Protein AF-0000000075309302 (afdb_homodimer)

Foldseek 3Di:
DPPPPPPPPPPPPPPPPPPPVPPPLQAPAFQLWWQALSNDTHQACNRQNPNTDDHCHQVNADFPCVLCDQVNLCVLQVPDDPPQPQNVAADPVLLVVLQVLDPPRRSGDHNLNVLLLVLQLCLQCVSRRHQFDPCFVVDQLEDCPDPVQHADPPHRFFFGASLGGGYRVLQPVLCVNSVHNCRHVVCCLSPHNSNRSNSSVSLCVVFQVVCVSVASQSNCCSSPVVCQPPDPVVSLVSSLVSSVVSCVVSVHDRDDDSHD/DDPPDPPPPPPPPPPPPPPPVPPPLADPAFQLWWQALSNHTHQACNRQNPNTDDHCHQVNADFPCVLCDQVNLCVLQVPDDPPQPQNVAADPVLLVLLQVLDPPRRSGDHNLNVLLLVLQLCLQCVSRRHQFDPCFVVAQLEDCPPPVQHADPPHRFFFGASLGGGYRVLQPVLCVVSVHNCRHPVCCLSPHNSNRSNSSVSLCVVFQVVCVRVASQSNCCSSPVVCQPPPPVVSLVSSLVSSVVSCVVSVHDRDDDSHD

InterPro domains:
  IPR000726 Glycoside hydrolase, family 19, catalytic [PF00182] (67-208)
  IPR000726 Glycoside hydrolase, family 19, catalytic [PS00774] (195-205)
  IPR001002 Chitin-binding, type 1 [PS50941] (24-59)
  IPR001002 Chitin-binding, type 1 [SM00270] (26-57)
  IPR016283 Glycoside hydrolase, family 19 [PIRSF001060] (6-260)
  IPR018371 Chitin-binding, type 1, conserved site [PS00026] (29-48)
  IPR023346 Lysozyme-like domain superfamily [SSF53955] (64-260)
  IPR036861 Endochitinase-like superfamily [G3DSA:3.30.60.10] (20-65)
  IPR036861 Endochitinase-like superfamily [SSF57016] (26-61)

Solvent-accessible surface area (backbone atoms only — not comparable to full-atom values): 27507 Å² total; per-residue (Å²): 134,86,77,74,76,76,76,74,72,74,75,72,72,72,72,70,72,71,68,67,68,66,74,75,65,68,49,77,51,50,78,79,23,6,17,12,61,81,24,44,64,31,63,50,62,82,13,12,33,82,57,35,71,41,58,68,20,54,91,74,55,65,55,56,68,72,65,59,30,71,64,59,48,46,66,43,41,64,72,24,60,90,85,27,66,14,62,82,48,62,46,67,66,29,42,51,52,21,41,70,69,36,86,74,39,63,82,49,55,47,60,63,55,49,20,51,51,49,19,49,28,29,60,69,16,51,25,40,20,38,40,52,41,86,70,23,84,78,41,46,24,52,37,76,82,35,79,89,33,54,68,39,90,96,59,54,26,34,24,26,20,43,66,39,54,35,9,29,39,43,32,32,55,46,14,64,72,72,73,43,69,26,48,81,41,46,64,46,33,64,72,32,46,37,51,11,35,37,52,32,49,49,50,36,62,57,52,26,54,56,25,48,76,63,19,52,8,45,34,45,34,53,75,42,31,67,48,28,52,28,76,32,59,67,62,53,48,51,36,43,52,42,25,49,52,38,15,58,77,63,70,44,81,74,76,61,51,63,63,65,134,83,79,75,78,74,74,74,76,75,76,73,73,73,70,70,73,69,68,67,68,68,74,76,72,62,34,85,47,48,78,80,22,6,15,11,62,82,23,43,61,31,62,48,60,84,13,11,32,83,57,36,71,42,59,69,19,53,91,74,56,62,55,56,69,73,66,58,29,70,66,60,48,46,66,43,40,64,71,27,60,90,85,28,67,13,61,82,48,62,46,68,66,29,42,52,53,22,40,69,70,36,85,74,38,62,80,49,56,47,61,62,56,50,20,51,51,49,18,49,28,29,60,68,15,50,24,40,20,38,39,54,41,87,70,22,83,78,42,47,23,52,38,77,82,36,79,90,35,51,69,40,88,95,60,55,26,33,24,26,19,42,66,39,54,36,7,29,40,43,32,33,55,49,14,64,73,70,74,43,68,26,47,81,41,46,60,46,33,64,72,31,46,36,48,10,36,37,53,33,48,50,48,36,64,58,52,27,54,57,26,48,76,65,20,52,9,45,35,46,34,53,74,43,33,66,48,29,52,28,77,31,58,68,63,53,49,53,36,44,51,42,25,49,52,37,16,57,76,62,71,44,80,75,75,60,52,64,62,64

Nearest PDB structures (foldseek):
  4mck-assembly1_A  TM=9.456E-01  e=1.010E-21  Zea mays
  3hbh-assembly1_A  TM=9.413E-01  e=9.087E-20  Picea abies
  5h7t-assembly1_A  TM=9.324E-01  e=1.714E-19  Cryptomeria japonica
  2z39-assembly2_B  TM=9.308E-01  e=1.097E-16  Brassica juncea
  3wh1-assembly1_A  TM=8.843E-01  e=2.311E-17  Gemmabryum coronatum

pLDDT: mean 86.11, std 19.56, range [25.17, 98.94]

Sequence (520 aa):
MALTKVSSIFLICLFGFYSQTAAQAYCGCSPILCCSQNGYCGINDLYCGSGCRSGPCRRSRVPVDRIVTQQFFNDIISKASNDCAGKRFYTRESFLKAANDTFDFTSSVNSLEIATMFAHFTYVTGNFCQIDAVNGTSGDYCEESNKQYPCAQGKSYHGRGPIQLSGNSNYGTCGQGIGLDLLRQPELVGSNSTVAFKTGLWFWMTYVRPVLNQGFGATIRAVNGLDCNGENSGAIDARIEQYIDYCKQLGVDPGQNLRCMALTKVSSIFLICLFGFYSQTAAQAYCGCSPILCCSQNGYCGINDLYCGSGCRSGPCRRSRVPVDRIVTQQFFNDIISKASNDCAGKRFYTRESFLKAANDTFDFTSSVNSLEIATMFAHFTYVTGNFCQIDAVNGTSGDYCEESNKQYPCAQGKSYHGRGPIQLSGNSNYGTCGQGIGLDLLRQPELVGSNSTVAFKTGLWFWMTYVRPVLNQGFGATIRAVNGLDCNGENSGAIDARIEQYIDYCKQLGVDPGQNLRC

Secondary structure (DSSP, 8-state):
------------------------------TTSEEPTTS-EESSHHHHSTT--BSS-GGGPPPHHHHS-HHHHHHHHTTS-TT-GGGGT--HHHHHHHHHHSTTTTTT--HHHHHHHHHHHHHHHTTTT-SB-TTTTT-----TT-SSSPPPTT-----BTTTTB-SHHHHHHHHHHHTS-TTT-TTHHHH-HHHHHHHHHHHIIIIIGGGGGG-HHHHHHHH-GGGGGTT-HHHHHHHHHHHHHHHHHHT----S----/------------------------------TTSEE-TTS-EESSHHHHSTT--BSS-GGGPPPHHHHS-HHHHHHHHTTS-TT-GGGGT--HHHHHHHHHHSTTTTTT--HHHHHHHHHHHHHHHTTTT-SB-TTTTT-----TT-SSSPPPTT-----BTTTTB-SHHHHHHHHHHHTS-TTT-TTHHHH-HHHHHHHHHHHIIIIIGGGGGG-HHHHHHHH-GGGGGTT-HHHHHHHHHHHHHHHHHHT----S----

Radius of gyration: 27.77 Å; Cα contacts (8 Å, |Δi|>4): 923; chains: 2; bounding box: 90×95×94 Å

Structure (mmCIF, N/CA/C/O backbone):
data_AF-0000000075309302-model_v1
#
loop_
_entity.id
_entity.type
_entity.pdbx_description
1 polymer 'Chitin-binding type-1 domain-containing protein'
#
loop_
_atom_site.group_PDB
_atom_site.id
_atom_site.type_symbol
_atom_site.label_atom_id
_atom_site.label_alt_id
_atom_site.label_comp_id
_atom_site.label_asym_id
_atom_site.label_entity_id
_atom_site.label_seq_id
_atom_site.pdbx_PDB_ins_code
_atom_site.Cartn_x
_atom_site.Cartn_y
_atom_site.Cartn_z
_atom_site.occupancy
_atom_site.B_iso_or_equiv
_atom_site.auth_seq_id
_atom_site.auth_comp_id
_atom_site.auth_asym_id
_atom_site.auth_atom_id
_atom_site.pdbx_PDB_model_num
ATOM 1 N N . MET A 1 1 ? 12.062 62.281 -66.375 1 26.81 1 MET A N 1
ATOM 2 C CA . MET A 1 1 ? 10.961 61.375 -66.062 1 26.81 1 MET A CA 1
ATOM 3 C C . MET A 1 1 ? 11.258 60.625 -64.75 1 26.81 1 MET A C 1
ATOM 5 O O . MET A 1 1 ? 12.273 59.938 -64.688 1 26.81 1 MET A O 1
ATOM 9 N N . ALA A 1 2 ? 10.695 61.219 -63.656 1 31.45 2 ALA A N 1
ATOM 10 C CA . ALA A 1 2 ? 10.766 61.031 -62.219 1 31.45 2 ALA A CA 1
ATOM 11 C C . ALA A 1 2 ? 10.25 59.656 -61.844 1 31.45 2 ALA A C 1
ATOM 13 O O . ALA A 1 2 ? 9.07 59.344 -62 1 31.45 2 ALA A O 1
ATOM 14 N N . LEU A 1 3 ? 11.078 58.594 -62.094 1 30.39 3 LEU A N 1
ATOM 15 C CA . LEU A 1 3 ? 10.781 57.188 -61.781 1 30.39 3 LEU A CA 1
ATOM 16 C C . LEU A 1 3 ? 10.438 57.031 -60.312 1 30.39 3 LEU A C 1
ATOM 18 O O . LEU A 1 3 ? 11.242 57.375 -59.438 1 30.39 3 LEU A O 1
ATOM 22 N N . THR A 1 4 ? 9.203 57.312 -59.938 1 27.44 4 THR A N 1
ATOM 23 C CA . THR A 1 4 ? 8.656 57.094 -58.625 1 27.44 4 THR A CA 1
ATOM 24 C C . THR A 1 4 ? 8.891 55.688 -58.156 1 27.44 4 THR A C 1
ATOM 26 O O . THR A 1 4 ? 8.516 54.719 -58.844 1 27.44 4 THR A O 1
ATOM 29 N N . LYS A 1 5 ? 10.016 55.5 -57.438 1 35.69 5 LYS A N 1
ATOM 30 C CA . LYS A 1 5 ? 10.383 54.25 -56.781 1 35.69 5 LYS A CA 1
ATOM 31 C C . LYS A 1 5 ? 9.242 53.781 -55.875 1 35.69 5 LYS A C 1
ATOM 33 O O . LYS A 1 5 ? 8.852 54.438 -54.938 1 35.69 5 LYS A O 1
ATOM 38 N N . VAL A 1 6 ? 8.172 53.188 -56.5 1 33.16 6 VAL A N 1
ATOM 39 C CA . VAL A 1 6 ? 7.141 52.562 -55.688 1 33.16 6 VAL A CA 1
ATOM 40 C C . VAL A 1 6 ? 7.781 51.594 -54.656 1 33.16 6 VAL A C 1
ATOM 42 O O . VAL A 1 6 ? 8.516 50.688 -55.031 1 33.16 6 VAL A O 1
ATOM 45 N N . SER A 1 7 ? 8.188 52.094 -53.531 1 32.84 7 SER A N 1
ATOM 46 C CA . SER A 1 7 ? 8.633 51.281 -52.375 1 32.84 7 SER A CA 1
ATOM 47 C C . SER A 1 7 ? 7.59 50.219 -52 1 32.84 7 SER A C 1
ATOM 49 O O . SER A 1 7 ? 6.445 50.562 -51.719 1 32.84 7 SER A O 1
ATOM 51 N N . SER A 1 8 ? 7.578 49.156 -52.75 1 32.41 8 SER A N 1
ATOM 52 C CA . SER A 1 8 ? 6.75 48 -52.375 1 32.41 8 SER A CA 1
ATOM 53 C C . SER A 1 8 ? 6.93 47.656 -50.906 1 32.41 8 SER A C 1
ATOM 55 O O . SER A 1 8 ? 8.055 47.406 -50.438 1 32.41 8 SER A O 1
ATOM 57 N N . ILE A 1 9 ? 6.164 48.281 -50.062 1 33.94 9 ILE A N 1
ATOM 58 C CA . ILE A 1 9 ? 6.062 47.875 -48.688 1 33.94 9 ILE A CA 1
ATOM 59 C C . ILE A 1 9 ? 5.695 46.406 -48.594 1 33.94 9 ILE A C 1
ATOM 61 O O . ILE A 1 9 ? 4.641 46 -49.094 1 33.94 9 ILE A O 1
ATOM 65 N N . PHE A 1 10 ? 6.711 45.562 -48.781 1 33.78 10 PHE A N 1
ATOM 66 C CA . PHE A 1 10 ? 6.492 44.156 -48.469 1 33.78 10 PHE A CA 1
ATOM 67 C C . PHE A 1 10 ? 5.895 44 -47.062 1 33.78 10 PHE A C 1
ATOM 69 O O . PHE A 1 10 ? 6.477 44.438 -46.094 1 33.78 10 PHE A O 1
ATOM 76 N N . LEU A 1 11 ? 4.559 44.094 -47.062 1 32.5 11 LEU A N 1
ATOM 77 C CA . LEU A 1 11 ? 3.877 43.656 -45.844 1 32.5 11 LEU A CA 1
ATOM 78 C C . LEU A 1 11 ? 4.328 42.25 -45.438 1 32.5 11 LEU A C 1
ATOM 80 O O . LEU A 1 11 ? 4.086 41.281 -46.156 1 32.5 11 LEU A O 1
ATOM 84 N N . ILE A 1 12 ? 5.477 42.188 -44.844 1 32.38 12 ILE A N 1
ATOM 85 C CA . ILE A 1 12 ? 5.824 40.938 -44.188 1 32.38 12 ILE A CA 1
ATOM 86 C C . ILE A 1 12 ? 4.711 40.531 -43.219 1 32.38 12 ILE A C 1
ATOM 88 O O . ILE A 1 12 ? 4.438 41.219 -42.25 1 32.38 12 ILE A O 1
ATOM 92 N N . CYS A 1 13 ? 3.625 40 -43.812 1 30.17 13 CYS A N 1
ATOM 93 C CA . CYS A 1 13 ? 2.732 39.281 -42.875 1 30.17 13 CYS A CA 1
ATOM 94 C C . CYS A 1 13 ? 3.506 38.312 -42 1 30.17 13 CYS A C 1
ATOM 96 O O . CYS A 1 13 ? 4.062 37.344 -42.5 1 30.17 13 CYS A O 1
ATOM 98 N N . LEU A 1 14 ? 4.137 38.875 -40.969 1 29.52 14 LEU A N 1
ATOM 99 C CA . LEU A 1 14 ? 4.605 37.969 -39.906 1 29.52 14 LEU A CA 1
ATOM 100 C C . LEU A 1 14 ? 3.506 37 -39.5 1 29.52 14 LEU A C 1
ATOM 102 O O . LEU A 1 14 ? 2.5 37.406 -38.906 1 29.52 14 LEU A O 1
ATOM 106 N N . PHE A 1 15 ? 3.148 36.094 -40.438 1 33.03 15 PHE A N 1
ATOM 107 C CA . PHE A 1 15 ? 2.443 34.938 -39.844 1 33.03 15 PHE A CA 1
ATOM 108 C C . PHE A 1 15 ? 3.119 34.531 -38.531 1 33.03 15 PHE A C 1
ATOM 110 O O . PHE A 1 15 ? 4.277 34.094 -38.531 1 33.03 15 PHE A O 1
ATOM 117 N N . GLY A 1 16 ? 2.846 35.312 -37.5 1 30.56 16 GLY A N 1
ATOM 118 C CA . GLY A 1 16 ? 3.18 34.75 -36.188 1 30.56 16 GLY A CA 1
ATOM 119 C C . GLY A 1 16 ? 2.838 33.281 -36.062 1 30.56 16 GLY A C 1
ATOM 120 O O . GLY A 1 16 ? 1.684 32.875 -36.25 1 30.56 16 GLY A O 1
ATOM 121 N N . PHE A 1 17 ? 3.762 32.438 -36.594 1 30.14 17 PHE A N 1
ATOM 122 C CA . PHE A 1 17 ? 3.691 31.062 -36.125 1 30.14 17 PHE A CA 1
ATOM 123 C C . PHE A 1 17 ? 3.318 31 -34.656 1 30.14 17 PHE A C 1
ATOM 125 O O . PHE A 1 17 ? 4.066 31.484 -33.781 1 30.14 17 PHE A O 1
ATOM 132 N N . TYR A 1 18 ? 2.021 31.312 -34.375 1 27.28 18 TYR A N 1
ATOM 133 C CA . TYR A 1 18 ? 1.597 30.766 -33.094 1 27.28 18 TYR A CA 1
ATOM 134 C C . TYR A 1 18 ? 2.182 29.375 -32.875 1 27.28 18 TYR A C 1
ATOM 136 O O . TYR A 1 18 ? 1.787 28.406 -33.531 1 27.28 18 TYR A O 1
ATOM 144 N N . SER A 1 19 ? 3.492 29.359 -32.75 1 28.52 19 SER A N 1
ATOM 145 C CA . SER A 1 19 ? 3.992 28.125 -32.156 1 28.52 19 SER A CA 1
ATOM 146 C C . SER A 1 19 ? 3.049 27.625 -31.062 1 28.52 19 SER A C 1
ATOM 148 O O . SER A 1 19 ? 2.873 28.266 -30.031 1 28.52 19 SER A O 1
ATOM 150 N N . GLN A 1 20 ? 1.876 27.125 -31.516 1 29.66 20 GLN A N 1
ATOM 151 C CA . GLN A 1 20 ? 1.259 26.25 -30.531 1 29.66 20 GLN A CA 1
ATOM 152 C C . GLN A 1 20 ? 2.316 25.469 -29.75 1 29.66 20 GLN A C 1
ATOM 154 O O . GLN A 1 20 ? 3.07 24.688 -30.328 1 29.66 20 GLN A O 1
ATOM 159 N N . THR A 1 21 ? 3.037 26.172 -28.938 1 29.62 21 THR A N 1
ATOM 160 C CA . THR A 1 21 ? 3.797 25.375 -27.984 1 29.62 21 THR A CA 1
ATOM 161 C C . THR A 1 21 ? 3.084 24.062 -27.672 1 29.62 21 THR A C 1
ATOM 163 O O . THR A 1 21 ? 1.937 24.062 -27.234 1 29.62 21 THR A O 1
ATOM 166 N N . ALA A 1 22 ? 3.234 23.125 -28.688 1 31.66 22 ALA A N 1
ATOM 167 C CA . ALA A 1 22 ? 2.912 21.719 -28.422 1 31.66 22 ALA A CA 1
ATOM 168 C C . ALA A 1 22 ? 2.988 21.422 -26.922 1 31.66 22 ALA A C 1
ATOM 170 O O . ALA A 1 22 ? 4.016 21.672 -26.281 1 31.66 22 ALA A O 1
ATOM 171 N N . ALA A 1 23 ? 1.981 21.656 -26.266 1 34.38 23 ALA A N 1
ATOM 172 C CA . ALA A 1 23 ? 1.86 21.188 -24.891 1 34.38 23 ALA A CA 1
ATOM 173 C C . ALA A 1 23 ? 2.746 19.969 -24.656 1 34.38 23 ALA A C 1
ATOM 175 O O . ALA A 1 23 ? 2.607 18.953 -25.328 1 34.38 23 ALA A O 1
ATOM 176 N N . GLN A 1 24 ? 4.145 20.016 -24.453 1 38.12 24 GLN A N 1
ATOM 177 C CA . GLN A 1 24 ? 5.184 19.047 -24.109 1 38.12 24 GLN A CA 1
ATOM 178 C C . GLN A 1 24 ? 4.578 17.781 -23.531 1 38.12 24 GLN A C 1
ATOM 180 O O . GLN A 1 24 ? 3.947 17.797 -22.469 1 38.12 24 GLN A O 1
ATOM 185 N N . ALA A 1 25 ? 4.125 17.062 -24.375 1 42.91 25 ALA A N 1
ATOM 186 C CA . ALA A 1 25 ? 3.654 15.711 -24.078 1 42.91 25 ALA A CA 1
ATOM 187 C C . ALA A 1 25 ? 4.609 14.977 -23.141 1 42.91 25 ALA A C 1
ATOM 189 O O . ALA A 1 25 ? 5.773 14.75 -23.484 1 42.91 25 ALA A O 1
ATOM 190 N N . TYR A 1 26 ? 4.645 15 -21.734 1 52.84 26 TYR A N 1
ATOM 191 C CA . TYR A 1 26 ? 5.293 14.711 -20.469 1 52.84 26 TYR A CA 1
ATOM 192 C C . TYR A 1 26 ? 5.746 13.258 -20.391 1 52.84 26 TYR A C 1
ATOM 194 O O . TYR A 1 26 ? 6.195 12.797 -19.344 1 52.84 26 TYR A O 1
ATOM 202 N N . CYS A 1 27 ? 5.484 12.102 -21.062 1 62.12 27 CYS A N 1
ATOM 203 C CA . CYS A 1 27 ? 5.445 10.703 -20.641 1 62.12 27 CYS A CA 1
ATOM 204 C C . CYS A 1 27 ? 6.852 10.164 -20.406 1 62.12 27 CYS A C 1
ATOM 206 O O . CYS A 1 27 ? 7.738 10.336 -21.25 1 62.12 27 CYS A O 1
ATOM 208 N N . GLY A 1 28 ? 7.785 9.977 -19.922 1 81.31 28 GLY A N 1
ATOM 209 C CA . GLY A 1 28 ? 8.836 9.477 -19.047 1 81.31 28 GLY A CA 1
ATOM 210 C C . GLY A 1 28 ? 8.336 8.5 -18 1 81.31 28 GLY A C 1
ATOM 211 O O . GLY A 1 28 ? 8.773 8.531 -16.859 1 81.31 28 GLY A O 1
ATOM 212 N N . CYS A 1 29 ? 7.441 7.742 -18.234 1 83.31 29 CYS A N 1
ATOM 213 C CA . CYS A 1 29 ? 6.809 6.777 -17.344 1 83.31 29 CYS A CA 1
ATOM 214 C C . CYS A 1 29 ? 7.809 5.727 -16.875 1 83.31 29 CYS A C 1
ATOM 216 O O . CYS A 1 29 ? 8.758 5.406 -17.594 1 83.31 29 CYS A O 1
ATOM 218 N N . SER A 1 30 ? 7.457 5.277 -15.625 1 83.25 30 SER A N 1
ATOM 219 C CA . SER A 1 30 ? 8.109 4.031 -15.234 1 83.25 30 SER A CA 1
ATOM 220 C C . SER A 1 30 ? 7.809 2.916 -16.234 1 83.25 30 SER A C 1
ATOM 222 O O . SER A 1 30 ? 6.766 2.932 -16.891 1 83.25 30 SER A O 1
ATOM 224 N N . PRO A 1 31 ? 8.703 1.915 -16.266 1 79.75 31 PRO A N 1
ATOM 225 C CA . PRO A 1 31 ? 8.562 0.875 -17.297 1 79.75 31 PRO A CA 1
ATOM 226 C C . PRO A 1 31 ? 7.25 0.101 -17.156 1 79.75 31 PRO A C 1
ATOM 228 O O . PRO A 1 31 ? 6.773 -0.481 -18.141 1 79.75 31 PRO A O 1
ATOM 231 N N . ILE A 1 32 ? 6.66 0.138 -16.078 1 85.5 32 ILE A N 1
ATOM 232 C CA . ILE A 1 32 ? 5.477 -0.688 -15.859 1 85.5 32 ILE A CA 1
ATOM 233 C C . ILE A 1 32 ? 4.23 0.057 -16.344 1 85.5 32 ILE A C 1
ATOM 235 O O . ILE A 1 32 ? 3.154 -0.533 -16.453 1 85.5 32 ILE A O 1
ATOM 239 N N . LEU A 1 33 ? 4.371 1.34 -16.688 1 86 33 LEU A N 1
ATOM 240 C CA . LEU A 1 33 ? 3.229 2.166 -17.078 1 86 33 LEU A CA 1
ATOM 241 C C . LEU A 1 33 ? 3.25 2.471 -18.562 1 86 33 LEU A C 1
ATOM 243 O O . LEU A 1 33 ? 4.316 2.527 -19.172 1 86 33 LEU A O 1
ATOM 247 N N . CYS A 1 34 ? 2.039 2.686 -19.094 1 88.62 34 CYS A N 1
ATOM 248 C CA . CYS A 1 34 ? 1.888 3.15 -20.469 1 88.62 34 CYS A CA 1
ATOM 249 C C . CYS A 1 34 ? 1.942 4.672 -20.547 1 88.62 34 CYS A C 1
ATOM 251 O O . CYS A 1 34 ? 1.47 5.355 -19.625 1 88.62 34 CYS A O 1
ATOM 253 N N . CYS A 1 35 ? 2.521 5.082 -21.594 1 90.12 35 CYS A N 1
ATOM 254 C CA . CYS A 1 35 ? 2.363 6.48 -21.984 1 90.12 35 CYS A CA 1
ATOM 255 C C . CYS A 1 35 ? 1.154 6.66 -22.891 1 90.12 35 CYS A C 1
ATOM 257 O O . CYS A 1 35 ? 1.147 6.18 -24.031 1 90.12 35 CYS A O 1
ATOM 259 N N . SER A 1 36 ? 0.177 7.41 -22.406 1 85.75 36 SER A N 1
ATOM 260 C CA . SER A 1 36 ? -1.067 7.562 -23.156 1 85.75 36 SER A CA 1
ATOM 261 C C . SER A 1 36 ? -0.884 8.492 -24.344 1 85.75 36 SER A C 1
ATOM 263 O O . SER A 1 36 ? 0.148 9.156 -24.469 1 85.75 36 SER A O 1
ATOM 265 N N . GLN A 1 37 ? -1.913 8.43 -25.203 1 84 37 GLN A N 1
ATOM 266 C CA . GLN A 1 37 ? -1.946 9.305 -26.375 1 84 37 GLN A CA 1
ATOM 267 C C . GLN A 1 37 ? -1.701 10.758 -25.984 1 84 37 GLN A C 1
ATOM 269 O O . GLN A 1 37 ? -1.009 11.484 -26.703 1 84 37 GLN A O 1
ATOM 274 N N . ASN A 1 38 ? -2.129 11.117 -24.797 1 78.69 38 ASN A N 1
ATOM 275 C CA . ASN A 1 38 ? -2.055 12.508 -24.375 1 78.69 38 ASN A CA 1
ATOM 276 C C . ASN A 1 38 ? -0.871 12.75 -23.438 1 78.69 38 ASN A C 1
ATOM 278 O O . ASN A 1 38 ? -0.793 13.789 -22.781 1 78.69 38 ASN A O 1
ATOM 282 N N . GLY A 1 39 ? -0.073 11.75 -23.219 1 82.19 39 GLY A N 1
ATOM 283 C CA . GLY A 1 39 ? 1.185 11.977 -22.531 1 82.19 39 GLY A CA 1
ATOM 284 C C . GLY A 1 39 ? 1.112 11.672 -21.047 1 82.19 39 GLY A C 1
ATOM 285 O O . GLY A 1 39 ? 1.943 12.148 -20.266 1 82.19 39 GLY A O 1
ATOM 286 N N . TYR A 1 40 ? 0.039 10.898 -20.609 1 82 40 TYR A N 1
ATOM 287 C CA . TYR A 1 40 ? -0.101 10.523 -19.203 1 82 40 TYR A CA 1
ATOM 288 C C . TYR A 1 40 ? 0.331 9.078 -18.984 1 82 40 TYR A C 1
ATOM 290 O O . TYR A 1 40 ? 0.18 8.234 -19.875 1 82 40 TYR A O 1
ATOM 298 N N . CYS A 1 41 ? 0.826 8.859 -17.766 1 83.25 41 CYS A N 1
ATOM 299 C CA . CYS A 1 41 ? 1.244 7.508 -17.406 1 83.25 41 CYS A CA 1
ATOM 300 C C . CYS A 1 41 ? 0.135 6.766 -16.672 1 83.25 41 CYS A C 1
ATOM 302 O O . CYS A 1 41 ? -0.544 7.344 -15.82 1 83.25 41 CYS A O 1
ATOM 304 N N . GLY A 1 42 ? -0.117 5.508 -17.078 1 83.38 42 GLY A N 1
ATOM 305 C CA . GLY A 1 42 ? -1.11 4.711 -16.375 1 83.38 42 GLY A CA 1
ATOM 306 C C . GLY A 1 42 ? -1.162 3.271 -16.859 1 83.38 42 GLY A C 1
ATOM 307 O O . GLY A 1 42 ? -0.305 2.836 -17.625 1 83.38 42 GLY A O 1
ATOM 308 N N . ILE A 1 43 ? -2.117 2.521 -16.344 1 78.94 43 ILE A N 1
ATOM 309 C CA . ILE A 1 43 ? -2.043 1.085 -16.594 1 78.94 43 ILE A CA 1
ATOM 310 C C . ILE A 1 43 ? -3.301 0.621 -17.328 1 78.94 43 ILE A C 1
ATOM 312 O O . ILE A 1 43 ? -3.332 -0.479 -17.891 1 78.94 43 ILE A O 1
ATOM 316 N N . ASN A 1 44 ? -4.379 1.436 -17.25 1 76.12 44 ASN A N 1
ATOM 317 C CA . ASN A 1 44 ? -5.609 0.946 -17.844 1 76.12 44 ASN A CA 1
ATOM 318 C C . ASN A 1 44 ? -5.738 1.394 -19.297 1 76.12 44 ASN A C 1
ATOM 320 O O . ASN A 1 44 ? -4.836 2.039 -19.844 1 76.12 44 ASN A O 1
ATOM 324 N N . ASP A 1 45 ? -6.832 1.018 -19.938 1 78.06 45 ASP A N 1
ATOM 325 C CA . ASP A 1 45 ? -6.988 1.187 -21.375 1 78.06 45 ASP A CA 1
ATOM 326 C C . ASP A 1 45 ? -6.996 2.666 -21.75 1 78.06 45 ASP A C 1
ATOM 328 O O . ASP A 1 45 ? -6.734 3.016 -22.906 1 78.06 45 ASP A O 1
ATOM 332 N N . LEU A 1 46 ? -7.309 3.432 -20.766 1 76.06 46 LEU A N 1
ATOM 333 C CA . LEU A 1 46 ? -7.227 4.863 -21.031 1 76.06 46 LEU A CA 1
ATOM 334 C C . LEU A 1 46 ? -5.797 5.266 -21.391 1 76.06 46 LEU A C 1
ATOM 336 O O . LEU A 1 46 ? -5.586 6.18 -22.188 1 76.06 46 LEU A O 1
ATOM 340 N N . TYR A 1 47 ? -4.906 4.512 -20.812 1 83.31 47 TYR A N 1
ATOM 341 C CA . TYR A 1 47 ? -3.494 4.824 -21.016 1 83.31 47 TYR A CA 1
ATOM 342 C C . TYR A 1 47 ? -2.869 3.891 -22.047 1 83.31 47 TYR A C 1
ATOM 344 O O . TYR A 1 47 ? -2.051 4.316 -22.859 1 83.31 47 TYR A O 1
ATOM 352 N N . CYS A 1 48 ? -3.307 2.721 -22 1 87.75 48 CYS A N 1
ATOM 353 C CA . CYS A 1 48 ? -2.57 1.684 -22.719 1 87.75 48 CYS A CA 1
ATOM 354 C C . CYS A 1 48 ? -3.293 1.291 -24 1 87.75 48 CYS A C 1
ATOM 356 O O . CYS A 1 48 ? -2.777 0.497 -24.797 1 87.75 48 CYS A O 1
ATOM 358 N N . GLY A 1 49 ? -4.465 1.748 -24.172 1 86.5 49 GLY A N 1
ATOM 359 C CA . GLY A 1 49 ? -5.242 1.415 -25.359 1 86.5 49 GLY A CA 1
ATOM 360 C C . GLY A 1 49 ? -4.828 2.207 -26.578 1 86.5 49 GLY A C 1
ATOM 361 O O . GLY A 1 49 ? -3.641 2.299 -26.906 1 86.5 49 GLY A O 1
ATOM 362 N N . SER A 1 50 ? -5.84 2.652 -27.266 1 85.12 50 SER A N 1
ATOM 363 C CA . SER A 1 50 ? -5.605 3.383 -28.5 1 85.12 50 SER A CA 1
ATOM 364 C C . SER A 1 50 ? -4.734 4.613 -28.266 1 85.12 50 SER A C 1
ATOM 366 O O . SER A 1 50 ? -5 5.398 -27.359 1 85.12 50 SER A O 1
ATOM 368 N N . GLY A 1 51 ? -3.688 4.746 -29.094 1 88.81 51 GLY A N 1
ATOM 369 C CA . GLY A 1 51 ? -2.844 5.926 -29.016 1 88.81 51 GLY A CA 1
ATOM 370 C C . GLY A 1 51 ? -1.704 5.781 -28.031 1 88.81 51 GLY A C 1
ATOM 371 O O . GLY A 1 51 ? -0.906 6.703 -27.844 1 88.81 51 GLY A O 1
ATOM 372 N N . CYS A 1 52 ? -1.673 4.656 -27.422 1 90.69 52 CYS A N 1
ATOM 373 C CA . CYS A 1 52 ? -0.577 4.414 -26.5 1 90.69 52 CYS A CA 1
ATOM 374 C C . CYS A 1 52 ? 0.772 4.625 -27.172 1 90.69 52 CYS A C 1
ATOM 376 O O . CYS A 1 52 ? 1.054 4.016 -28.203 1 90.69 52 CYS A O 1
ATOM 378 N N . ARG A 1 53 ? 1.583 5.477 -26.562 1 90.69 53 ARG A N 1
ATOM 379 C CA . ARG A 1 53 ? 2.811 5.93 -27.219 1 90.69 53 ARG A CA 1
ATOM 380 C C . ARG A 1 53 ? 3.975 5 -26.891 1 90.69 53 ARG A C 1
ATOM 382 O O . ARG A 1 53 ? 4.852 4.781 -27.719 1 90.69 53 ARG A O 1
ATOM 389 N N . SER A 1 54 ? 4.047 4.543 -25.672 1 88.88 54 SER A N 1
ATOM 390 C CA . SER A 1 54 ? 5.133 3.676 -25.234 1 88.88 54 SER A CA 1
ATOM 391 C C . SER A 1 54 ? 4.75 2.918 -23.969 1 88.88 54 SER A C 1
ATOM 393 O O . SER A 1 54 ? 3.717 3.197 -23.359 1 88.88 54 SER A O 1
ATOM 395 N N . GLY A 1 55 ? 5.66 1.926 -23.594 1 87.38 55 GLY A N 1
ATOM 396 C CA . GLY A 1 55 ? 5.359 1.053 -22.469 1 87.38 55 GLY A CA 1
ATOM 397 C C . GLY A 1 55 ? 4.602 -0.198 -22.875 1 87.38 55 GLY A C 1
ATOM 398 O O . GLY A 1 55 ? 4.648 -0.612 -24.031 1 87.38 55 GLY A O 1
ATOM 399 N N . PRO A 1 56 ? 3.979 -0.821 -21.875 1 86.75 56 PRO A N 1
ATOM 400 C CA . PRO A 1 56 ? 3.244 -2.049 -22.188 1 86.75 56 PRO A CA 1
ATOM 401 C C . PRO A 1 56 ? 1.864 -1.773 -22.781 1 86.75 56 PRO A C 1
ATOM 403 O O . PRO A 1 56 ? 0.851 -2.199 -22.219 1 86.75 56 PRO A O 1
ATOM 406 N N . CYS A 1 57 ? 1.826 -1.294 -23.938 1 90.31 57 CYS A N 1
ATOM 407 C CA . CYS A 1 57 ? 0.595 -0.937 -24.641 1 90.31 57 CYS A CA 1
ATOM 408 C C . CYS A 1 57 ? -0.197 -2.182 -25.016 1 90.31 57 CYS A C 1
ATOM 410 O O . CYS A 1 57 ? 0.378 -3.254 -25.203 1 90.31 57 CYS A O 1
ATOM 412 N N . ARG A 1 58 ? -1.498 -2.035 -25.094 1 84.81 58 ARG A N 1
ATOM 413 C CA . ARG A 1 58 ? -2.406 -3.15 -25.344 1 84.81 58 ARG A CA 1
ATOM 414 C C . ARG A 1 58 ? -2.039 -3.879 -26.641 1 84.81 58 ARG A C 1
ATOM 416 O O . ARG A 1 58 ? -2.121 -5.105 -26.703 1 84.81 58 ARG A O 1
ATOM 423 N N . ARG A 1 59 ? -1.624 -3.18 -27.609 1 82.06 59 ARG A N 1
ATOM 424 C CA . ARG A 1 59 ? -1.344 -3.764 -28.922 1 82.06 59 ARG A CA 1
ATOM 425 C C . ARG A 1 59 ? -0.167 -4.73 -28.844 1 82.06 59 ARG A C 1
ATOM 427 O O . ARG A 1 59 ? -0.056 -5.645 -29.672 1 82.06 59 ARG A O 1
ATOM 434 N N . SER A 1 60 ? 0.634 -4.562 -27.922 1 81.31 60 SER A N 1
ATOM 435 C CA . SER A 1 60 ? 1.834 -5.387 -27.828 1 81.31 60 SER A CA 1
ATOM 436 C C . SER A 1 60 ? 1.762 -6.312 -26.609 1 81.31 60 SER A C 1
ATOM 438 O O . SER A 1 60 ? 2.766 -6.914 -26.219 1 81.31 60 SER A O 1
ATOM 440 N N . ARG A 1 61 ? 0.585 -6.449 -26.141 1 84.56 61 ARG A N 1
ATOM 441 C CA . ARG A 1 61 ? 0.492 -7.195 -24.891 1 84.56 61 ARG A CA 1
ATOM 442 C C . ARG A 1 61 ? 0.483 -8.695 -25.141 1 84.56 61 ARG A C 1
ATOM 444 O O . ARG A 1 61 ? -0.168 -9.172 -26.078 1 84.56 61 ARG A O 1
ATOM 451 N N . VAL A 1 62 ? 1.229 -9.414 -24.375 1 91.31 62 VAL A N 1
ATOM 452 C CA . VAL A 1 62 ? 1.282 -10.875 -24.375 1 91.31 62 VAL A CA 1
ATOM 453 C C . VAL A 1 62 ? 0.237 -11.422 -23.406 1 91.31 62 VAL A C 1
ATOM 455 O O . VAL A 1 62 ? 0.172 -11 -22.25 1 91.31 62 VAL A O 1
ATOM 458 N N . PRO A 1 63 ? -0.608 -12.344 -23.906 1 95.25 63 PRO A N 1
ATOM 459 C CA . PRO A 1 63 ? -1.6 -12.93 -22.984 1 95.25 63 PRO A CA 1
ATOM 460 C C . PRO A 1 63 ? -0.963 -13.625 -21.797 1 95.25 63 PRO A C 1
ATOM 462 O O . PRO A 1 63 ? 0.12 -14.203 -21.906 1 95.25 63 PRO A O 1
ATOM 465 N N . VAL A 1 64 ? -1.729 -13.602 -20.672 1 97.5 64 VAL A N 1
ATOM 466 C CA . VAL A 1 64 ? -1.18 -14.047 -19.406 1 97.5 64 VAL A CA 1
ATOM 467 C C . VAL A 1 64 ? -0.767 -15.516 -19.5 1 97.5 64 VAL A C 1
ATOM 469 O O . VAL A 1 64 ? 0.219 -15.93 -18.891 1 97.5 64 VAL A O 1
ATOM 472 N N . ASP A 1 65 ? -1.491 -16.328 -20.281 1 98.06 65 ASP A N 1
ATOM 473 C CA . ASP A 1 65 ? -1.166 -17.75 -20.375 1 98.06 65 ASP A CA 1
ATOM 474 C C . ASP A 1 65 ? 0.137 -17.953 -21.141 1 98.06 65 ASP A C 1
ATOM 476 O O . ASP A 1 65 ? 0.767 -19.016 -21.031 1 98.06 65 ASP A O 1
ATOM 480 N N . ARG A 1 66 ? 0.515 -17.016 -21.875 1 97.94 66 ARG A N 1
ATOM 481 C CA . ARG A 1 66 ? 1.786 -17.094 -22.594 1 97.94 66 ARG A CA 1
ATOM 482 C C . ARG A 1 66 ? 2.924 -16.531 -21.75 1 97.94 66 ARG A C 1
ATOM 484 O O . ARG A 1 66 ? 4.098 -16.797 -22.016 1 97.94 66 ARG A O 1
ATOM 491 N N . ILE A 1 67 ? 2.596 -15.719 -20.844 1 98.19 67 ILE A N 1
ATOM 492 C CA . ILE A 1 67 ? 3.596 -15.242 -19.891 1 98.19 67 ILE A CA 1
ATOM 493 C C . ILE A 1 67 ? 3.854 -16.312 -18.844 1 98.19 67 ILE A C 1
ATOM 495 O O . ILE A 1 67 ? 5 -16.719 -18.609 1 98.19 67 ILE A O 1
ATOM 499 N N . VAL A 1 68 ? 2.756 -16.766 -18.25 1 98.75 68 VAL A N 1
ATOM 500 C CA . VAL A 1 68 ? 2.844 -17.844 -17.266 1 98.75 68 VAL A CA 1
ATOM 501 C C . VAL A 1 68 ? 2.693 -19.188 -17.969 1 98.75 68 VAL A C 1
ATOM 503 O O . VAL A 1 68 ? 1.638 -19.828 -17.891 1 98.75 68 VAL A O 1
ATOM 506 N N . THR A 1 69 ? 3.697 -19.625 -18.562 1 98.69 69 THR A N 1
ATOM 507 C CA . THR A 1 69 ? 3.703 -20.922 -19.234 1 98.69 69 THR A CA 1
ATOM 508 C C . THR A 1 69 ? 3.76 -22.062 -18.219 1 98.69 69 THR A C 1
ATOM 510 O O . THR A 1 69 ? 4.016 -21.812 -17.031 1 98.69 69 THR A O 1
ATOM 513 N N . GLN A 1 70 ? 3.492 -23.25 -18.75 1 98.56 70 GLN A N 1
ATOM 514 C CA . GLN A 1 70 ? 3.648 -24.406 -17.875 1 98.56 70 GLN A CA 1
ATOM 515 C C . GLN A 1 70 ? 5.086 -24.531 -17.375 1 98.56 70 GLN A C 1
ATOM 517 O O . GLN A 1 70 ? 5.32 -24.859 -16.219 1 98.56 70 GLN A O 1
ATOM 522 N N . GLN A 1 71 ? 6.035 -24.281 -18.219 1 98.38 71 GLN A N 1
ATOM 523 C CA . GLN A 1 71 ? 7.441 -24.359 -17.844 1 98.38 71 GLN A CA 1
ATOM 524 C C . GLN A 1 71 ? 7.789 -23.344 -16.766 1 98.38 71 GLN A C 1
ATOM 526 O O . GLN A 1 71 ? 8.477 -23.656 -15.789 1 98.38 71 GLN A O 1
ATOM 531 N N . PHE A 1 72 ? 7.316 -22.094 -16.953 1 98.62 72 PHE A N 1
ATOM 532 C CA . PHE A 1 72 ? 7.566 -21.047 -15.969 1 98.62 72 PHE A CA 1
ATOM 533 C C . PHE A 1 72 ? 7.043 -21.469 -14.602 1 98.62 72 PHE A C 1
ATOM 535 O O . PHE A 1 72 ? 7.746 -21.344 -13.594 1 98.62 72 PHE A O 1
ATOM 542 N N . PHE A 1 73 ? 5.824 -21.969 -14.578 1 98.75 73 PHE A N 1
ATOM 543 C CA . PHE A 1 73 ? 5.203 -22.391 -13.328 1 98.75 73 PHE A CA 1
ATOM 544 C C . PHE A 1 73 ? 5.957 -23.562 -12.727 1 98.75 73 PHE A C 1
ATOM 546 O O . PHE A 1 73 ? 6.23 -23.594 -11.523 1 98.75 73 PHE A O 1
ATOM 553 N N . ASN A 1 74 ? 6.359 -24.547 -13.547 1 98.06 74 ASN A N 1
ATOM 554 C CA . ASN A 1 74 ? 7.09 -25.719 -13.094 1 98.06 74 ASN A CA 1
ATOM 555 C C . ASN A 1 74 ? 8.453 -25.344 -12.516 1 98.06 74 ASN A C 1
ATOM 557 O O . ASN A 1 74 ? 8.906 -25.953 -11.539 1 98.06 74 ASN A O 1
ATOM 561 N N . ASP A 1 75 ? 9.062 -24.375 -13.109 1 97.81 75 ASP A N 1
ATOM 562 C CA . ASP A 1 75 ? 10.383 -23.953 -12.648 1 97.81 75 ASP A CA 1
ATOM 563 C C . ASP A 1 75 ? 10.312 -23.422 -11.211 1 97.81 75 ASP A C 1
ATOM 565 O O . ASP A 1 75 ? 11.289 -23.516 -10.469 1 97.81 75 ASP A O 1
ATOM 569 N N . ILE A 1 76 ? 9.188 -22.938 -10.836 1 98.38 76 ILE A N 1
ATOM 570 C CA . ILE A 1 76 ? 9.016 -22.391 -9.492 1 98.38 76 ILE A CA 1
ATOM 571 C C . ILE A 1 76 ? 8.68 -23.516 -8.523 1 98.38 76 ILE A C 1
ATOM 573 O O . ILE A 1 76 ? 9.391 -23.734 -7.531 1 98.38 76 ILE A O 1
ATOM 577 N N . ILE A 1 77 ? 7.656 -24.312 -8.836 1 98.25 77 ILE A N 1
ATOM 578 C CA . ILE A 1 77 ? 7.078 -25.234 -7.859 1 98.25 77 ILE A CA 1
ATOM 579 C C . ILE A 1 77 ? 7.977 -26.469 -7.715 1 98.25 77 ILE A C 1
ATOM 581 O O . ILE A 1 77 ? 7.941 -27.141 -6.691 1 98.25 77 ILE A O 1
ATOM 585 N N . SER A 1 78 ? 8.812 -26.75 -8.688 1 97.81 78 SER A N 1
ATOM 586 C CA . SER A 1 78 ? 9.695 -27.906 -8.625 1 97.81 78 SER A CA 1
ATOM 587 C C . SER A 1 78 ? 10.797 -27.719 -7.59 1 97.81 78 SER A C 1
ATOM 589 O O . SER A 1 78 ? 11.453 -28.672 -7.18 1 97.81 78 SER A O 1
ATOM 591 N N . LYS A 1 79 ? 11.008 -26.469 -7.176 1 97.5 79 LYS A N 1
ATOM 592 C CA . LYS A 1 79 ? 12.062 -26.172 -6.207 1 97.5 79 LYS A CA 1
ATOM 593 C C . LYS A 1 79 ? 11.625 -26.562 -4.793 1 97.5 79 LYS A C 1
ATOM 595 O O . LYS A 1 79 ? 12.453 -26.656 -3.885 1 97.5 79 LYS A O 1
ATOM 600 N N . ALA A 1 80 ? 10.359 -26.688 -4.633 1 96.88 80 ALA A N 1
ATOM 601 C CA . ALA A 1 80 ? 9.867 -27.156 -3.34 1 96.88 80 ALA A CA 1
ATOM 602 C C . ALA A 1 80 ? 10.117 -28.656 -3.164 1 96.88 80 ALA A C 1
ATOM 604 O O . ALA A 1 80 ? 10.156 -29.406 -4.141 1 96.88 80 ALA A O 1
ATOM 605 N N . SER A 1 81 ? 10.25 -29.016 -1.942 1 95.94 81 SER A N 1
ATOM 606 C CA . SER A 1 81 ? 10.445 -30.422 -1.656 1 95.94 81 SER A CA 1
ATOM 607 C C . SER A 1 81 ? 9.195 -31.234 -1.971 1 95.94 81 SER A C 1
ATOM 609 O O . SER A 1 81 ? 8.086 -30.688 -1.998 1 95.94 81 SER A O 1
ATOM 611 N N . ASN A 1 82 ? 9.414 -32.531 -2.189 1 94.38 82 ASN A N 1
ATOM 612 C CA . ASN A 1 82 ? 8.312 -33.375 -2.617 1 94.38 82 ASN A CA 1
ATOM 613 C C . ASN A 1 82 ? 7.277 -33.562 -1.509 1 94.38 82 ASN A C 1
ATOM 615 O O . ASN A 1 82 ? 6.133 -33.938 -1.774 1 94.38 82 ASN A O 1
ATOM 619 N N . ASP A 1 83 ? 7.664 -33.281 -0.295 1 95.5 83 ASP A N 1
ATOM 620 C CA . ASP A 1 83 ? 6.746 -33.469 0.828 1 95.5 83 ASP A CA 1
ATOM 621 C C . ASP A 1 83 ? 5.918 -32.188 1.061 1 95.5 83 ASP A C 1
ATOM 623 O O . ASP A 1 83 ? 5.055 -32.156 1.939 1 95.5 83 ASP A O 1
ATOM 627 N N . CYS A 1 84 ? 6.094 -31.25 0.189 1 96.06 84 CYS A N 1
ATOM 628 C CA . CYS A 1 84 ? 5.355 -30 0.334 1 96.06 84 CYS A CA 1
ATOM 629 C C . CYS A 1 84 ? 3.908 -30.172 -0.119 1 96.06 84 CYS A C 1
ATOM 631 O O . CYS A 1 84 ? 3.652 -30.578 -1.249 1 96.06 84 CYS A O 1
ATOM 633 N N . ALA A 1 85 ? 2.998 -29.75 0.77 1 94.94 85 ALA A N 1
ATOM 634 C CA . ALA A 1 85 ? 1.571 -29.906 0.499 1 94.94 85 ALA A CA 1
ATOM 635 C C . ALA A 1 85 ? 1.151 -29.094 -0.72 1 94.94 85 ALA A C 1
ATOM 637 O O . ALA A 1 85 ? 0.277 -29.516 -1.482 1 94.94 85 ALA A O 1
ATOM 638 N N . GLY A 1 86 ? 1.785 -28 -0.954 1 97.5 86 GLY A N 1
ATOM 639 C CA . GLY A 1 86 ? 1.383 -27.078 -2.014 1 97.5 86 GLY A CA 1
ATOM 640 C C . GLY A 1 86 ? 1.665 -27.625 -3.402 1 97.5 86 GLY A C 1
ATOM 641 O O . GLY A 1 86 ? 1.082 -27.156 -4.383 1 97.5 86 GLY A O 1
ATOM 642 N N . LYS A 1 87 ? 2.553 -28.562 -3.525 1 96.69 87 LYS A N 1
ATOM 643 C CA . LYS A 1 87 ? 2.916 -29.094 -4.832 1 96.69 87 LYS A CA 1
ATOM 644 C C . LYS A 1 87 ? 1.727 -29.781 -5.496 1 96.69 87 LYS A C 1
ATOM 646 O O . LYS A 1 87 ? 1.632 -29.828 -6.723 1 96.69 87 LYS A O 1
ATOM 651 N N . ARG A 1 88 ? 0.838 -30.328 -4.691 1 95.88 88 ARG A N 1
ATOM 652 C CA . ARG A 1 88 ? -0.333 -31.031 -5.219 1 95.88 88 ARG A CA 1
ATOM 653 C C . ARG A 1 88 ? -1.561 -30.125 -5.199 1 95.88 88 ARG A C 1
ATOM 655 O O . ARG A 1 88 ? -2.645 -30.531 -5.621 1 95.88 88 ARG A O 1
ATOM 662 N N . PHE A 1 89 ? -1.342 -28.953 -4.727 1 98.44 89 PHE A N 1
ATOM 663 C CA . PHE A 1 89 ? -2.453 -28.016 -4.547 1 98.44 89 PHE A CA 1
ATOM 664 C C . PHE A 1 89 ? -2.414 -26.922 -5.598 1 98.44 89 PHE A C 1
ATOM 666 O O . PHE A 1 89 ? -3.363 -26.75 -6.367 1 98.44 89 PHE A O 1
ATOM 673 N N . TYR A 1 90 ? -1.307 -26.219 -5.707 1 98.81 90 TYR A N 1
ATOM 674 C CA . TYR A 1 90 ? -1.187 -25.094 -6.629 1 98.81 90 TYR A CA 1
ATOM 675 C C . TYR A 1 90 ? -0.916 -25.578 -8.047 1 98.81 90 TYR A C 1
ATOM 677 O O . TYR A 1 90 ? -0 -26.375 -8.273 1 98.81 90 TYR A O 1
ATOM 685 N N . THR A 1 91 ? -1.738 -25.062 -9 1 98.75 91 THR A N 1
ATOM 686 C CA . THR A 1 91 ? -1.522 -25.422 -10.398 1 98.75 91 THR A CA 1
ATOM 687 C C . THR A 1 91 ? -1.589 -24.188 -11.281 1 98.75 91 THR A C 1
ATOM 689 O O . THR A 1 91 ? -2.256 -23.203 -10.945 1 98.75 91 THR A O 1
ATOM 692 N N . ARG A 1 92 ? -0.894 -24.266 -12.359 1 98.81 92 ARG A N 1
ATOM 693 C CA . ARG A 1 92 ? -0.998 -23.234 -13.375 1 98.81 92 ARG A CA 1
ATOM 694 C C . ARG A 1 92 ? -2.449 -23.016 -13.789 1 98.81 92 ARG A C 1
ATOM 696 O O . ARG A 1 92 ? -2.885 -21.875 -13.969 1 98.81 92 ARG A O 1
ATOM 703 N N . GLU A 1 93 ? -3.119 -24.094 -13.961 1 98.75 93 GLU A N 1
ATOM 704 C CA . GLU A 1 93 ? -4.512 -24.016 -14.391 1 98.75 93 GLU A CA 1
ATOM 705 C C . GLU A 1 93 ? -5.359 -23.219 -13.398 1 98.75 93 GLU A C 1
ATOM 707 O O . GLU A 1 93 ? -6.176 -22.391 -13.797 1 98.75 93 GLU A O 1
ATOM 712 N N . SER A 1 94 ? -5.176 -23.5 -12.156 1 98.88 94 SER A N 1
ATOM 713 C CA . SER A 1 94 ? -5.934 -22.781 -11.141 1 98.88 94 SER A CA 1
ATOM 714 C C . SER A 1 94 ? -5.59 -21.281 -11.148 1 98.88 94 SER A C 1
ATOM 716 O O . SER A 1 94 ? -6.461 -20.438 -10.938 1 98.88 94 SER A O 1
ATOM 718 N N . PHE A 1 95 ? -4.312 -20.953 -11.383 1 98.88 95 PHE A N 1
ATOM 719 C CA . PHE A 1 95 ? -3.922 -19.547 -11.484 1 98.88 95 PHE A CA 1
ATOM 720 C C . PHE A 1 95 ? -4.617 -18.875 -12.664 1 98.88 95 PHE A C 1
ATOM 722 O O . PHE A 1 95 ? -5.172 -17.781 -12.523 1 98.88 95 PHE A O 1
ATOM 729 N N . LEU A 1 96 ? -4.582 -19.562 -13.781 1 98.88 96 LEU A N 1
ATOM 730 C CA . LEU A 1 96 ? -5.16 -18.969 -14.984 1 98.88 96 LEU A CA 1
ATOM 731 C C . LEU A 1 96 ? -6.668 -18.812 -14.844 1 98.88 96 LEU A C 1
ATOM 733 O O . LEU A 1 96 ? -7.234 -17.812 -15.305 1 98.88 96 LEU A O 1
ATOM 737 N N . LYS A 1 97 ? -7.293 -19.734 -14.234 1 98.81 97 LYS A N 1
ATOM 738 C CA . LYS A 1 97 ? -8.727 -19.594 -13.977 1 98.81 97 LYS A CA 1
ATOM 739 C C . LYS A 1 97 ? -9.016 -18.391 -13.078 1 98.81 97 LYS A C 1
ATOM 741 O O . LYS A 1 97 ? -9.891 -17.578 -13.383 1 98.81 97 LYS A O 1
ATOM 746 N N . ALA A 1 98 ? -8.266 -18.266 -12.016 1 98.88 98 ALA A N 1
ATOM 747 C CA . ALA A 1 98 ? -8.422 -17.141 -11.109 1 98.88 98 ALA A CA 1
ATOM 748 C C . ALA A 1 98 ? -8.141 -15.82 -11.828 1 98.88 98 ALA A C 1
ATOM 750 O O . ALA A 1 98 ? -8.859 -14.836 -11.641 1 98.88 98 ALA A O 1
ATOM 751 N N . ALA A 1 99 ? -7.062 -15.836 -12.617 1 98.62 99 ALA A N 1
ATOM 752 C CA . ALA A 1 99 ? -6.695 -14.648 -13.391 1 98.62 99 ALA A CA 1
ATOM 753 C C . ALA A 1 99 ? -7.844 -14.211 -14.297 1 98.62 99 ALA A C 1
ATOM 755 O O . ALA A 1 99 ? -8.172 -13.023 -14.359 1 98.62 99 ALA A O 1
ATOM 756 N N . ASN A 1 100 ? -8.438 -15.148 -14.938 1 97.75 100 ASN A N 1
ATOM 757 C CA . ASN A 1 100 ? -9.539 -14.859 -15.852 1 97.75 100 ASN A CA 1
ATOM 758 C C . ASN A 1 100 ? -10.758 -14.336 -15.109 1 97.75 100 ASN A C 1
ATOM 760 O O . ASN A 1 100 ? -11.523 -13.539 -15.656 1 97.75 100 ASN A O 1
ATOM 764 N N . ASP A 1 101 ? -10.875 -14.75 -13.898 1 97.44 101 ASP A N 1
ATOM 765 C CA . ASP A 1 101 ? -12.031 -14.344 -13.102 1 97.44 101 ASP A CA 1
ATOM 766 C C . ASP A 1 101 ? -11.789 -12.984 -12.438 1 97.44 101 ASP A C 1
ATOM 768 O O . ASP A 1 101 ? -12.695 -12.414 -11.828 1 97.44 101 ASP A O 1
ATOM 772 N N . THR A 1 102 ? -10.609 -12.5 -12.445 1 96.5 102 THR A N 1
ATOM 773 C CA . THR A 1 102 ? -10.273 -11.25 -11.781 1 96.5 102 THR A CA 1
ATOM 774 C C . THR A 1 102 ? -10.43 -10.07 -12.742 1 96.5 102 THR A C 1
ATOM 776 O O . THR A 1 102 ? -9.711 -9.977 -13.742 1 96.5 102 THR A O 1
ATOM 779 N N . PHE A 1 103 ? -11.312 -9.164 -12.367 1 88.38 103 PHE A N 1
ATOM 780 C CA . PHE A 1 103 ? -11.633 -8.023 -13.219 1 88.38 103 PHE A CA 1
ATOM 781 C C . PHE A 1 103 ? -10.383 -7.211 -13.531 1 88.38 103 PHE A C 1
ATOM 783 O O . PHE A 1 103 ? -9.586 -6.914 -12.633 1 88.38 103 PHE A O 1
ATOM 790 N N . ASP A 1 104 ? -10.188 -6.945 -14.859 1 87.69 104 ASP A N 1
ATOM 791 C CA . ASP A 1 104 ? -9.188 -6.023 -15.375 1 87.69 104 ASP A CA 1
ATOM 792 C C . ASP A 1 104 ? -7.781 -6.594 -15.227 1 87.69 104 ASP A C 1
ATOM 794 O O . ASP A 1 104 ? -6.793 -5.906 -15.484 1 87.69 104 ASP A O 1
ATOM 798 N N . PHE A 1 105 ? -7.613 -7.82 -14.789 1 93.94 105 PHE A N 1
ATOM 799 C CA . PHE A 1 105 ? -6.273 -8.359 -14.594 1 93.94 105 PHE A CA 1
ATOM 800 C C . PHE A 1 105 ? -5.672 -8.812 -15.914 1 93.94 105 PHE A C 1
ATOM 802 O O . PHE A 1 105 ? -4.617 -8.32 -16.328 1 93.94 105 PHE A O 1
ATOM 809 N N . THR A 1 106 ? -6.391 -9.648 -16.609 1 93.5 106 THR A N 1
ATOM 810 C CA . THR A 1 106 ? -5.82 -10.258 -17.812 1 93.5 106 THR A CA 1
ATOM 811 C C . THR A 1 106 ? -5.707 -9.234 -18.938 1 93.5 106 THR A C 1
ATOM 813 O O . THR A 1 106 ? -4.863 -9.367 -19.828 1 93.5 106 THR A O 1
ATOM 816 N N . SER A 1 107 ? -6.457 -8.203 -18.859 1 86.56 107 SER A N 1
ATOM 817 C CA . SER A 1 107 ? -6.453 -7.211 -19.938 1 86.56 107 SER A CA 1
ATOM 818 C C . SER A 1 107 ? -5.32 -6.207 -19.75 1 86.56 107 SER A C 1
ATOM 820 O O . SER A 1 107 ? -4.996 -5.457 -20.672 1 86.56 107 SER A O 1
ATOM 822 N N . SER A 1 108 ? -4.707 -6.27 -18.609 1 89.44 108 SER A N 1
ATOM 823 C CA . SER A 1 108 ? -3.75 -5.191 -18.375 1 89.44 108 SER A CA 1
ATOM 824 C C . SER A 1 108 ? -2.43 -5.73 -17.828 1 89.44 108 SER A C 1
ATOM 826 O O . SER A 1 108 ? -1.416 -5.027 -17.844 1 89.44 108 SER A O 1
ATOM 828 N N . VAL A 1 109 ? -2.371 -6.984 -17.406 1 93.62 109 VAL A N 1
ATOM 829 C CA . VAL A 1 109 ? -1.173 -7.531 -16.781 1 93.62 109 VAL A CA 1
ATOM 830 C C . VAL A 1 109 ? -0.067 -7.688 -17.828 1 93.62 109 VAL A C 1
ATOM 832 O O . VAL A 1 109 ? -0.338 -8 -18.984 1 93.62 109 VAL A O 1
ATOM 835 N N . ASN A 1 110 ? 1.156 -7.418 -17.438 1 92.25 110 ASN A N 1
ATOM 836 C CA . ASN A 1 110 ? 2.316 -7.598 -18.297 1 92.25 110 ASN A CA 1
ATOM 837 C C . ASN A 1 110 ? 3.383 -8.469 -17.641 1 92.25 110 ASN A C 1
ATOM 839 O O . ASN A 1 110 ? 3.217 -8.891 -16.5 1 92.25 110 ASN A O 1
ATOM 843 N N . SER A 1 111 ? 4.457 -8.727 -18.297 1 95.12 111 SE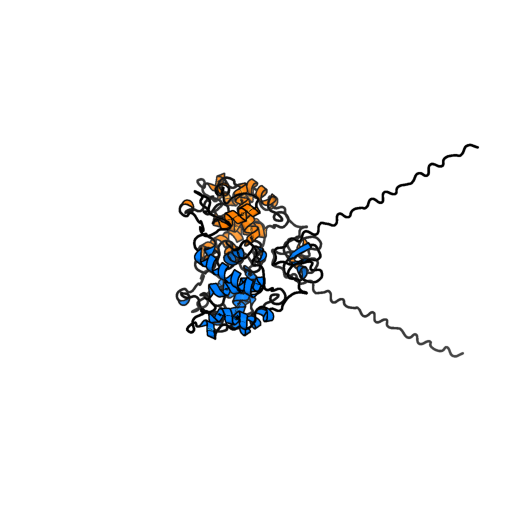R A N 1
ATOM 844 C CA . SER A 1 111 ? 5.484 -9.664 -17.844 1 95.12 111 SER A CA 1
ATOM 845 C C . SER A 1 111 ? 6.164 -9.164 -16.578 1 95.12 111 SER A C 1
ATOM 847 O O . SER A 1 111 ? 6.5 -9.953 -15.695 1 95.12 111 SER A O 1
ATOM 849 N N . LEU A 1 112 ? 6.383 -7.883 -16.484 1 95.62 112 LEU A N 1
ATOM 850 C CA . LEU A 1 112 ? 7.027 -7.328 -15.305 1 95.62 112 LEU A CA 1
ATOM 851 C C . LEU A 1 112 ? 6.148 -7.516 -14.07 1 95.62 112 LEU A C 1
ATOM 853 O O . LEU A 1 112 ? 6.645 -7.867 -13 1 95.62 112 LEU A O 1
ATOM 857 N N . GLU A 1 113 ? 4.863 -7.254 -14.25 1 96.75 113 GLU A N 1
ATOM 858 C CA . GLU A 1 113 ? 3.941 -7.445 -13.133 1 96.75 113 GLU A CA 1
ATOM 859 C C . GLU A 1 113 ? 3.869 -8.914 -12.727 1 96.75 113 GLU A C 1
ATOM 861 O O . GLU A 1 113 ? 3.82 -9.227 -11.531 1 96.75 113 GLU A O 1
ATOM 866 N N . ILE A 1 114 ? 3.916 -9.82 -13.688 1 98.25 114 ILE A N 1
ATOM 867 C CA . ILE A 1 114 ? 3.902 -11.242 -13.383 1 98.25 114 ILE A CA 1
ATOM 868 C C . ILE A 1 114 ? 5.176 -11.625 -12.633 1 98.25 114 ILE A C 1
ATOM 870 O O . ILE A 1 114 ? 5.125 -12.352 -11.641 1 98.25 114 ILE A O 1
ATOM 874 N N . ALA A 1 115 ? 6.289 -11.125 -13.094 1 98.56 115 ALA A N 1
ATOM 875 C CA . ALA A 1 115 ? 7.543 -11.391 -12.383 1 98.56 115 ALA A CA 1
ATOM 876 C C . ALA A 1 115 ? 7.469 -10.914 -10.938 1 98.56 115 ALA A C 1
ATOM 878 O O . ALA A 1 115 ? 7.883 -11.633 -10.023 1 98.56 115 ALA A O 1
ATOM 879 N N . THR A 1 116 ? 6.91 -9.727 -10.789 1 98.62 116 THR A N 1
ATOM 880 C CA . THR A 1 116 ? 6.773 -9.141 -9.461 1 98.62 116 THR A CA 1
ATOM 881 C C . THR A 1 116 ? 5.852 -9.984 -8.586 1 98.62 116 THR A C 1
ATOM 883 O O . THR A 1 116 ? 6.207 -10.336 -7.461 1 98.62 116 THR A O 1
ATOM 886 N N . MET A 1 117 ? 4.766 -10.359 -9.094 1 98.81 117 MET A N 1
ATOM 887 C CA . MET A 1 117 ? 3.748 -11.117 -8.375 1 98.81 117 MET A CA 1
ATOM 888 C C . MET A 1 117 ? 4.293 -12.477 -7.941 1 98.81 117 MET A C 1
ATOM 890 O O . MET A 1 117 ? 4.18 -12.859 -6.773 1 98.81 117 MET A O 1
ATOM 894 N N . PHE A 1 118 ? 4.918 -13.156 -8.844 1 98.88 118 PHE A N 1
ATOM 895 C CA . PHE A 1 118 ? 5.344 -14.523 -8.555 1 98.88 118 PHE A CA 1
ATOM 896 C C . PHE A 1 118 ? 6.566 -14.531 -7.648 1 98.88 118 PHE A C 1
ATOM 898 O O . PHE A 1 118 ? 6.793 -15.492 -6.91 1 98.88 118 PHE A O 1
ATOM 905 N N . ALA A 1 119 ? 7.367 -13.453 -7.688 1 98.81 119 ALA A N 1
ATOM 906 C CA . ALA A 1 119 ? 8.438 -13.352 -6.699 1 98.81 119 ALA A CA 1
ATOM 907 C C . ALA A 1 119 ? 7.875 -13.328 -5.281 1 98.81 119 ALA A C 1
ATOM 909 O O . ALA A 1 119 ? 8.406 -13.992 -4.387 1 98.81 119 ALA A O 1
ATOM 910 N N . HIS A 1 120 ? 6.812 -12.602 -5.109 1 98.44 120 HIS A N 1
ATOM 911 C CA . HIS A 1 120 ? 6.18 -12.547 -3.795 1 98.44 120 HIS A CA 1
ATOM 912 C C . HIS A 1 120 ? 5.508 -13.867 -3.449 1 98.44 120 HIS A C 1
ATOM 914 O O . HIS A 1 120 ? 5.637 -14.359 -2.326 1 98.44 120 HIS A O 1
ATOM 920 N N . PHE A 1 121 ? 4.754 -14.492 -4.41 1 98.5 121 PHE A N 1
ATOM 921 C CA . PHE A 1 121 ? 4.133 -15.781 -4.156 1 98.5 121 PHE A CA 1
ATOM 922 C C . PHE A 1 121 ? 5.18 -16.812 -3.736 1 98.5 121 PHE A C 1
ATOM 924 O O . PHE A 1 121 ? 4.969 -17.562 -2.785 1 98.5 121 PHE A O 1
ATOM 931 N N . THR A 1 122 ? 6.262 -16.812 -4.445 1 98.31 122 THR A N 1
ATOM 932 C CA . THR A 1 122 ? 7.348 -17.75 -4.195 1 98.31 122 THR A CA 1
ATOM 933 C C . THR A 1 122 ? 7.902 -17.578 -2.787 1 98.31 122 THR A C 1
ATOM 935 O O . THR A 1 122 ? 8.008 -18.547 -2.031 1 98.31 122 THR A O 1
ATOM 938 N N . TYR A 1 123 ? 8.195 -16.422 -2.422 1 97.31 123 TYR A N 1
ATOM 939 C CA . TYR A 1 123 ? 8.789 -16.172 -1.111 1 97.31 123 TYR A CA 1
ATOM 940 C C . TYR A 1 123 ? 7.801 -16.5 0.002 1 97.31 123 TYR A C 1
ATOM 942 O O . TYR A 1 123 ? 8.148 -17.188 0.965 1 97.31 123 TYR A O 1
ATOM 950 N N . VAL A 1 124 ? 6.57 -16.016 -0.155 1 95.81 124 VAL A N 1
ATOM 951 C CA . VAL A 1 124 ? 5.566 -16.125 0.9 1 95.81 124 VAL A CA 1
ATOM 952 C C . VAL A 1 124 ? 5.23 -17.594 1.146 1 95.81 124 VAL A C 1
ATOM 954 O O . VAL A 1 124 ? 5.023 -18 2.289 1 95.81 124 VAL A O 1
ATOM 957 N N . THR A 1 125 ? 5.301 -18.438 0.159 1 96.81 125 THR A N 1
ATOM 958 C CA . THR A 1 125 ? 4.84 -19.812 0.279 1 96.81 125 THR A CA 1
ATOM 959 C C . THR A 1 125 ? 6.023 -20.781 0.314 1 96.81 125 THR A C 1
ATOM 961 O O . THR A 1 125 ? 5.848 -21.984 0.518 1 96.81 125 THR A O 1
ATOM 964 N N . GLY A 1 126 ? 7.156 -20.25 0.085 1 96.56 126 GLY A N 1
ATOM 965 C CA . GLY A 1 126 ? 8.289 -21.141 -0.077 1 96.56 126 GLY A CA 1
ATOM 966 C C . GLY A 1 126 ? 8.211 -21.969 -1.345 1 96.56 126 GLY A C 1
ATOM 967 O O . GLY A 1 126 ? 8.32 -23.203 -1.296 1 96.56 126 GLY A O 1
ATOM 968 N N . ASN A 1 127 ? 8.055 -21.281 -2.461 1 98.25 127 ASN A N 1
ATOM 969 C CA . ASN A 1 127 ? 7.961 -21.953 -3.754 1 98.25 127 ASN A CA 1
ATOM 970 C C . ASN A 1 127 ? 6.711 -22.812 -3.848 1 98.25 127 ASN A C 1
ATOM 972 O O . ASN A 1 127 ? 6.773 -23.953 -4.305 1 98.25 127 ASN A O 1
ATOM 976 N N . PHE A 1 128 ? 5.617 -22.312 -3.338 1 98.06 128 PHE A N 1
ATOM 977 C CA . PHE A 1 128 ? 4.324 -22.984 -3.355 1 98.06 128 PHE A CA 1
ATOM 978 C C . PHE A 1 128 ? 4.367 -24.266 -2.533 1 98.06 128 PHE A C 1
ATOM 980 O O . PHE A 1 128 ? 3.695 -25.25 -2.863 1 98.06 128 PHE A O 1
ATOM 987 N N . CYS A 1 129 ? 5.16 -24.25 -1.529 1 97.44 129 CYS A N 1
ATOM 988 C CA . CYS A 1 129 ? 5.184 -25.359 -0.577 1 97.44 129 CYS A CA 1
ATOM 989 C C . CYS A 1 129 ? 4.031 -25.25 0.412 1 97.44 129 CYS A C 1
ATOM 991 O O . CYS A 1 129 ? 3.311 -26.234 0.639 1 97.44 129 CYS A O 1
ATOM 993 N N . GLN A 1 130 ? 3.871 -24.109 0.95 1 96.12 130 GLN A N 1
ATOM 994 C CA . GLN A 1 130 ? 2.9 -23.906 2.023 1 96.12 130 GLN A CA 1
ATOM 995 C C . GLN A 1 130 ? 1.554 -23.453 1.472 1 96.12 130 GLN A C 1
ATOM 997 O O . GLN A 1 130 ? 1.493 -22.531 0.661 1 96.12 130 GLN A O 1
ATOM 1002 N N . ILE A 1 131 ? 0.546 -24.156 1.922 1 96.62 131 ILE A N 1
ATOM 1003 C CA . ILE A 1 131 ? -0.819 -23.703 1.662 1 96.62 131 ILE A CA 1
ATOM 1004 C C . ILE A 1 131 ? -1.292 -22.797 2.797 1 96.62 131 ILE A C 1
ATOM 1006 O O . ILE A 1 131 ? -1.869 -21.734 2.553 1 96.62 131 ILE A O 1
ATOM 1010 N N . ASP A 1 132 ? -0.937 -23.234 4.059 1 93.56 132 ASP A N 1
ATOM 1011 C CA . ASP A 1 132 ? -1.218 -22.516 5.297 1 93.56 132 ASP A CA 1
ATOM 1012 C C . ASP A 1 132 ? 0.065 -21.969 5.914 1 93.56 132 ASP A C 1
ATOM 1014 O O . ASP A 1 132 ? 1.148 -22.516 5.703 1 93.56 132 ASP A O 1
ATOM 1018 N N . ALA A 1 133 ? -0.149 -20.797 6.605 1 86.06 133 ALA A N 1
ATOM 1019 C CA . ALA A 1 133 ? 1.003 -20.297 7.352 1 86.06 133 ALA A CA 1
ATOM 1020 C C . ALA A 1 133 ? 1.516 -21.344 8.336 1 86.06 133 ALA A C 1
ATOM 1022 O O . ALA A 1 133 ? 0.733 -22.109 8.898 1 86.06 133 ALA A O 1
ATOM 1023 N N . VAL A 1 134 ? 2.816 -21.5 8.492 1 67.62 134 VAL A N 1
ATOM 1024 C CA . VAL A 1 134 ? 3.484 -22.516 9.297 1 67.62 134 VAL A CA 1
ATOM 1025 C C . VAL A 1 134 ? 2.893 -22.531 10.703 1 67.62 134 VAL A C 1
ATOM 1027 O O . VAL A 1 134 ? 2.574 -23.594 11.234 1 67.62 134 VAL A O 1
ATOM 1030 N N . ASN A 1 135 ? 2.963 -21.422 11.422 1 61.38 135 ASN A N 1
ATOM 1031 C CA . ASN A 1 135 ? 2.428 -21.406 12.781 1 61.38 135 ASN A CA 1
ATOM 1032 C C . ASN A 1 135 ? 0.92 -21.172 12.789 1 61.38 135 ASN A C 1
ATOM 1034 O O . ASN A 1 135 ? 0.346 -20.828 13.828 1 61.38 135 ASN A O 1
ATOM 1038 N N . GLY A 1 136 ? 0.333 -21.188 11.719 1 57.97 136 GLY A N 1
ATOM 1039 C CA . GLY A 1 136 ? -0.963 -20.578 11.445 1 57.97 136 GLY A CA 1
ATOM 1040 C C . GLY A 1 136 ? -2.094 -21.219 12.227 1 57.97 136 GLY A C 1
ATOM 1041 O O . GLY A 1 136 ? -3.051 -20.547 12.609 1 57.97 136 GLY A O 1
ATOM 1042 N N . THR A 1 137 ? -1.9 -22.484 12.57 1 57.88 137 THR A N 1
ATOM 1043 C CA . THR A 1 137 ? -3.066 -23.031 13.266 1 57.88 137 THR A CA 1
ATOM 1044 C C . THR A 1 137 ? -3.076 -22.594 14.727 1 57.88 137 THR A C 1
ATOM 1046 O O . THR A 1 137 ? -4.082 -22.766 15.422 1 57.88 137 THR A O 1
ATOM 1049 N N . SER A 1 138 ? -1.944 -22.062 15.141 1 57.5 138 SER A N 1
ATOM 1050 C CA . SER A 1 138 ? -1.954 -21.828 16.578 1 57.5 138 SER A CA 1
ATOM 1051 C C . SER A 1 138 ? -2.545 -20.453 16.906 1 57.5 138 SER A C 1
ATOM 1053 O O . SER A 1 138 ? -3.006 -20.219 18.031 1 57.5 138 SER A O 1
ATOM 1055 N N . GLY A 1 139 ? -2.619 -19.656 15.93 1 67 139 GLY A N 1
ATOM 1056 C CA . GLY A 1 139 ? -3.279 -18.391 16.25 1 67 139 GLY A CA 1
ATOM 1057 C C . GLY A 1 139 ? -4.566 -18.188 15.469 1 67 139 GLY A C 1
ATOM 1058 O O . GLY A 1 139 ? -4.73 -18.734 14.375 1 67 139 GLY A O 1
ATOM 1059 N N . ASP A 1 140 ? -5.672 -17.719 16.156 1 73 140 ASP A N 1
ATOM 1060 C CA . ASP A 1 140 ? -6.957 -17.594 15.469 1 73 140 ASP A CA 1
ATOM 1061 C C . ASP A 1 140 ? -6.973 -16.375 14.555 1 73 140 ASP A C 1
ATOM 1063 O O . ASP A 1 140 ? -7.711 -16.344 13.562 1 73 140 ASP A O 1
ATOM 1067 N N . TYR A 1 141 ? -6.086 -15.461 14.719 1 85.75 141 TYR A N 1
ATOM 1068 C CA . TYR A 1 141 ? -5.973 -14.273 13.875 1 85.75 141 TYR A CA 1
ATOM 1069 C C . TYR A 1 141 ? -7.309 -13.547 13.773 1 85.75 141 TYR A C 1
ATOM 1071 O O . TYR A 1 141 ? -7.68 -13.07 12.695 1 85.75 141 TYR A O 1
ATOM 1079 N N . CYS A 1 142 ? -8.047 -13.609 14.844 1 87.31 142 CYS A N 1
ATOM 1080 C CA . CYS A 1 142 ? -9.375 -13.008 14.867 1 87.31 142 CYS A CA 1
ATOM 1081 C C . CYS A 1 142 ? -9.367 -11.719 15.688 1 87.31 142 CYS A C 1
ATOM 1083 O O . CYS A 1 142 ? -8.945 -11.719 16.844 1 87.31 142 CYS A O 1
ATOM 1085 N N . GLU A 1 143 ? -9.773 -10.664 15.055 1 85.81 143 GLU A N 1
ATOM 1086 C CA . GLU A 1 143 ? -10.094 -9.438 15.781 1 85.81 143 GLU A CA 1
ATOM 1087 C C . GLU A 1 143 ? -11.531 -9.461 16.297 1 85.81 143 GLU A C 1
ATOM 1089 O O . GLU A 1 143 ? -12.445 -9.016 15.602 1 85.81 143 GLU A O 1
ATOM 1094 N N . GLU A 1 144 ? -11.695 -9.688 17.5 1 85.75 144 GLU A N 1
ATOM 1095 C CA . GLU A 1 144 ? -13.016 -9.945 18.078 1 85.75 144 GLU A CA 1
ATOM 1096 C C . GLU A 1 144 ? -13.859 -8.672 18.094 1 85.75 144 GLU A C 1
ATOM 1098 O O . GLU A 1 144 ? -15.086 -8.734 18 1 85.75 144 GLU A O 1
ATOM 1103 N N . SER A 1 145 ? -13.297 -7.566 18.094 1 83.62 145 SER A N 1
ATOM 1104 C CA . SER A 1 145 ? -14.023 -6.309 18.219 1 83.62 145 SER A CA 1
ATOM 1105 C C . SER A 1 145 ? -14.531 -5.832 16.859 1 83.62 145 SER A C 1
ATOM 1107 O O . SER A 1 145 ? -15.242 -4.828 16.766 1 83.62 145 SER A O 1
ATOM 1109 N N . ASN A 1 146 ? -14.156 -6.551 15.82 1 88.06 146 ASN A N 1
ATOM 1110 C CA . ASN A 1 146 ? -14.602 -6.191 14.477 1 88.06 146 ASN A CA 1
ATOM 1111 C C . ASN A 1 146 ? -16.078 -6.527 14.266 1 88.06 146 ASN A C 1
ATOM 1113 O O . ASN A 1 146 ? -16.422 -7.68 14.008 1 88.06 146 ASN A O 1
ATOM 1117 N N . LYS A 1 147 ? -16.922 -5.516 14.297 1 88.44 147 LYS A N 1
ATOM 1118 C CA . LYS A 1 147 ? -18.359 -5.734 14.18 1 88.44 147 LYS A CA 1
ATOM 1119 C C . LYS A 1 147 ? -18.766 -5.867 12.711 1 88.44 147 LYS A C 1
ATOM 1121 O O . LYS A 1 147 ? -19.797 -6.477 12.414 1 88.44 147 LYS A O 1
ATOM 1126 N N . GLN A 1 148 ? -18.031 -5.316 11.859 1 88.19 148 GLN A N 1
ATOM 1127 C CA . GLN A 1 148 ? -18.359 -5.398 10.438 1 88.19 148 GLN A CA 1
ATOM 1128 C C . GLN A 1 148 ? -18.109 -6.805 9.898 1 88.19 148 GLN A C 1
ATOM 1130 O O . GLN A 1 148 ? -18.844 -7.289 9.047 1 88.19 148 GLN A O 1
ATOM 1135 N N . TYR A 1 149 ? -17 -7.375 10.367 1 92.94 149 TYR A N 1
ATOM 1136 C CA . TYR A 1 149 ? -16.656 -8.734 9.984 1 92.94 149 TYR A CA 1
ATOM 1137 C C . TYR A 1 149 ? -16.391 -9.594 11.219 1 92.94 149 TYR A C 1
ATOM 1139 O O . TYR A 1 149 ? -15.242 -9.961 11.492 1 92.94 149 TYR A O 1
ATOM 1147 N N . PRO A 1 150 ? -17.391 -10.039 11.852 1 93.38 150 PRO A N 1
ATOM 1148 C CA . PRO A 1 150 ? -17.219 -10.789 13.094 1 93.38 150 PRO A CA 1
ATOM 1149 C C . PRO A 1 150 ? -16.641 -12.18 12.867 1 93.38 150 PRO A C 1
ATOM 1151 O O . PRO A 1 150 ? -16.922 -12.812 11.844 1 93.38 150 PRO A O 1
ATOM 1154 N N . CYS A 1 151 ? -15.891 -12.602 13.836 1 92.38 151 CYS A N 1
ATOM 1155 C CA . CYS A 1 151 ? -15.328 -13.945 13.773 1 92.38 151 CYS A CA 1
ATOM 1156 C C . CYS A 1 151 ? -16.422 -15 13.844 1 92.38 151 CYS A C 1
ATOM 1158 O O . CYS A 1 151 ? -17.344 -14.898 14.664 1 92.38 151 CYS A O 1
ATOM 1160 N N . ALA A 1 152 ? -16.328 -15.922 12.945 1 94.12 152 ALA A N 1
ATOM 1161 C CA . ALA A 1 152 ? -17.266 -17.047 12.992 1 94.12 152 ALA A CA 1
ATOM 1162 C C . ALA A 1 152 ? -16.812 -18.094 14.016 1 94.12 152 ALA A C 1
ATOM 1164 O O . ALA A 1 152 ? -15.609 -18.312 14.203 1 94.12 152 ALA A O 1
ATOM 1165 N N . GLN A 1 153 ? -17.828 -18.781 14.586 1 91.94 153 GLN A N 1
ATOM 1166 C CA . GLN A 1 153 ? -17.531 -19.75 15.633 1 91.94 153 GLN A CA 1
ATOM 1167 C C . GLN A 1 153 ? -16.703 -20.906 15.086 1 91.94 153 GLN A C 1
ATOM 1169 O O . GLN A 1 153 ? -17.031 -21.484 14.047 1 91.94 153 GLN A O 1
ATOM 1174 N N . GLY A 1 154 ? -15.609 -21.172 15.773 1 91.25 154 GLY A N 1
ATOM 1175 C CA . GLY A 1 154 ? -14.789 -22.328 15.469 1 91.25 154 GLY A CA 1
ATOM 1176 C C . GLY A 1 154 ? -13.898 -22.141 14.258 1 91.25 154 GLY A C 1
ATOM 1177 O O . GLY A 1 154 ? -13.266 -23.094 13.789 1 91.25 154 GLY A O 1
ATOM 1178 N N . LYS A 1 155 ? -13.867 -20.891 13.781 1 93.25 155 LYS A N 1
ATOM 1179 C CA . LYS A 1 155 ? -13.07 -20.641 12.586 1 93.25 155 LYS A CA 1
ATOM 1180 C C . LYS A 1 155 ? -11.773 -19.922 12.938 1 93.25 155 LYS A C 1
ATOM 1182 O O . LYS A 1 155 ? -11.703 -19.219 13.938 1 93.25 155 LYS A O 1
ATOM 1187 N N . SER A 1 156 ? -10.805 -20.25 12.094 1 91.88 156 SER A N 1
ATOM 1188 C CA . SER A 1 156 ? -9.531 -19.562 12.172 1 91.88 156 SER A CA 1
ATOM 1189 C C . SER A 1 156 ? -9.234 -18.797 10.891 1 91.88 156 SER A C 1
ATOM 1191 O O . SER A 1 156 ? -9.555 -19.25 9.797 1 91.88 156 SER A O 1
ATOM 1193 N N . TYR A 1 157 ? -8.648 -17.625 11.039 1 93 157 TYR A N 1
ATOM 1194 C CA . TYR A 1 157 ? -8.336 -16.766 9.906 1 93 157 TYR A CA 1
ATOM 1195 C C . TYR A 1 157 ? -6.828 -16.609 9.742 1 93 157 TYR A C 1
ATOM 1197 O O . TYR A 1 157 ? -6.328 -15.516 9.5 1 93 157 TYR A O 1
ATOM 1205 N N . HIS A 1 158 ? -6.105 -17.719 9.969 1 92.69 158 HIS A N 1
ATOM 1206 C CA . HIS A 1 158 ? -4.664 -17.75 9.75 1 92.69 158 HIS A CA 1
ATOM 1207 C C . HIS A 1 158 ? -4.336 -17.641 8.266 1 92.69 158 HIS A C 1
ATOM 1209 O O . HIS A 1 158 ? -5.23 -17.703 7.418 1 92.69 158 HIS A O 1
ATOM 1215 N N . GLY A 1 159 ? -3.092 -17.359 7.973 1 93.31 159 GLY A N 1
ATOM 1216 C CA . GLY A 1 159 ? -2.646 -17.125 6.609 1 93.31 159 GLY A CA 1
ATOM 1217 C C . GLY A 1 159 ? -2.871 -18.328 5.703 1 93.31 159 GLY A C 1
ATOM 1218 O O . GLY A 1 159 ? -2.467 -19.438 6.027 1 93.31 159 GLY A O 1
ATOM 1219 N N . ARG A 1 160 ? -3.504 -18.078 4.543 1 95.44 160 ARG A N 1
ATOM 1220 C CA . ARG A 1 160 ? -3.699 -19.109 3.535 1 95.44 160 ARG A CA 1
ATOM 1221 C C . ARG A 1 160 ? -3.498 -18.547 2.131 1 95.44 160 ARG A C 1
ATOM 1223 O O . ARG A 1 160 ? -3.727 -17.359 1.891 1 95.44 160 ARG A O 1
ATOM 1230 N N . GLY A 1 161 ? -3.096 -19.453 1.257 1 97.62 161 GLY A N 1
ATOM 1231 C CA . GLY A 1 161 ? -2.998 -19.078 -0.144 1 97.62 161 GLY A CA 1
ATOM 1232 C C . GLY A 1 161 ? -1.657 -18.469 -0.504 1 97.62 161 GLY A C 1
ATOM 1233 O O . GLY A 1 161 ? -0.735 -18.453 0.313 1 97.62 161 GLY A O 1
ATOM 1234 N N . PRO A 1 162 ? -1.535 -17.938 -1.707 1 98 162 PRO A N 1
ATOM 1235 C CA . PRO A 1 162 ? -0.231 -17.531 -2.242 1 98 162 PRO A CA 1
ATOM 1236 C C . PRO A 1 162 ? 0.322 -16.281 -1.576 1 98 162 PRO A C 1
ATOM 1238 O O . PRO A 1 162 ? 1.532 -16.031 -1.604 1 98 162 PRO A O 1
ATOM 1241 N N . ILE A 1 163 ? -0.539 -15.461 -1.024 1 95.75 163 ILE A N 1
ATOM 1242 C CA . ILE A 1 163 ? -0.048 -14.266 -0.353 1 95.75 163 ILE A CA 1
ATOM 1243 C C . ILE A 1 163 ? -0.294 -14.375 1.15 1 95.75 163 ILE A C 1
ATOM 1245 O O . ILE A 1 163 ? -0.103 -13.414 1.892 1 95.75 163 ILE A O 1
ATOM 1249 N N . GLN A 1 164 ? -0.834 -15.516 1.596 1 92.5 164 GLN A N 1
ATOM 1250 C CA . GLN A 1 164 ? -1.115 -15.805 2.998 1 92.5 164 GLN A CA 1
ATOM 1251 C C . GLN A 1 164 ? -2.092 -14.789 3.582 1 92.5 164 GLN A C 1
ATOM 1253 O O . GLN A 1 164 ? -1.765 -14.078 4.539 1 92.5 164 GLN A O 1
ATOM 1258 N N . LEU A 1 165 ? -3.301 -14.734 3.012 1 93.81 165 LEU A N 1
ATOM 1259 C CA . LEU A 1 165 ? -4.395 -13.906 3.51 1 93.81 165 LEU A CA 1
ATOM 1260 C C . LEU A 1 165 ? -4.664 -14.188 4.984 1 93.81 165 LEU A C 1
ATOM 1262 O O . LEU A 1 165 ? -4.855 -15.344 5.371 1 93.81 165 LEU A O 1
ATOM 1266 N N . SER A 1 166 ? -4.75 -13.148 5.848 1 91.5 166 SER A N 1
ATOM 1267 C CA . SER A 1 166 ? -4.906 -13.344 7.285 1 91.5 166 SER A CA 1
ATOM 1268 C C . SER A 1 166 ? -5.887 -12.336 7.875 1 91.5 166 SER A C 1
ATOM 1270 O O . SER A 1 166 ? -5.98 -11.203 7.398 1 91.5 166 SER A O 1
ATOM 1272 N N . GLY A 1 167 ? -6.602 -12.781 8.922 1 91 167 GLY A N 1
ATOM 1273 C CA . GLY A 1 167 ? -7.484 -11.898 9.672 1 91 167 GLY A CA 1
ATOM 1274 C C . GLY A 1 167 ? -8.914 -11.898 9.148 1 91 167 GLY A C 1
ATOM 1275 O O . GLY A 1 167 ? -9.133 -11.953 7.941 1 91 167 GLY A O 1
ATOM 1276 N N . ASN A 1 168 ? -9.828 -11.75 10.055 1 92.75 168 ASN A N 1
ATOM 1277 C CA . ASN A 1 168 ? -11.242 -11.797 9.688 1 92.75 168 ASN A CA 1
ATOM 1278 C C . ASN A 1 168 ? -11.633 -10.617 8.812 1 92.75 168 ASN A C 1
ATOM 1280 O O . ASN A 1 168 ? -12.484 -10.742 7.926 1 92.75 168 ASN A O 1
ATOM 1284 N N . SER A 1 169 ? -11.039 -9.531 8.977 1 91.69 169 SER A N 1
ATOM 1285 C CA . SER A 1 169 ? -11.328 -8.383 8.117 1 91.69 169 SER A CA 1
ATOM 1286 C C . SER A 1 169 ? -10.961 -8.68 6.664 1 91.69 169 SER A C 1
ATOM 1288 O O . SER A 1 169 ? -11.75 -8.422 5.754 1 91.69 169 SER A O 1
ATOM 1290 N N . ASN A 1 170 ? -9.781 -9.234 6.461 1 92.62 170 ASN A N 1
ATOM 1291 C CA . ASN A 1 170 ? -9.352 -9.57 5.105 1 92.62 170 ASN A CA 1
ATOM 1292 C C . ASN A 1 170 ? -10.203 -10.68 4.504 1 92.62 170 ASN A C 1
ATOM 1294 O O . ASN A 1 170 ? -10.578 -10.609 3.332 1 92.62 170 ASN A O 1
ATOM 1298 N N . TYR A 1 171 ? -10.461 -11.617 5.355 1 95.38 171 TYR A N 1
ATOM 1299 C CA . TYR A 1 171 ? -11.305 -12.688 4.852 1 95.38 171 TYR A CA 1
ATOM 1300 C C . TYR A 1 171 ? -12.68 -12.156 4.453 1 95.38 171 TYR A C 1
ATOM 1302 O O . TYR A 1 171 ? -13.242 -12.578 3.441 1 95.38 171 TYR A O 1
ATOM 1310 N N . GLY A 1 172 ? -13.227 -11.273 5.266 1 95.25 172 GLY A N 1
ATOM 1311 C CA . GLY A 1 172 ? -14.516 -10.68 4.953 1 95.25 172 GLY A CA 1
ATOM 1312 C C . GLY A 1 172 ? -14.484 -9.812 3.707 1 95.25 172 GLY A C 1
ATOM 1313 O O . GLY A 1 172 ? -15.273 -10.023 2.781 1 95.25 172 GLY A O 1
ATOM 1314 N N . THR A 1 173 ? -13.547 -8.914 3.635 1 94 173 THR A N 1
ATOM 1315 C CA . THR A 1 173 ? -13.477 -7.984 2.512 1 94 173 THR A CA 1
ATOM 1316 C C . THR A 1 173 ? -13.109 -8.719 1.227 1 94 173 THR A C 1
ATOM 1318 O O . THR A 1 173 ? -13.672 -8.445 0.165 1 94 173 THR A O 1
ATOM 1321 N N . CYS A 1 174 ? -12.188 -9.641 1.349 1 96.62 174 CYS A N 1
ATOM 1322 C CA . CYS A 1 174 ? -11.82 -10.445 0.19 1 96.62 174 CYS A CA 1
ATOM 1323 C C . CYS A 1 174 ? -13 -11.281 -0.292 1 96.62 174 CYS A C 1
ATOM 1325 O O . CYS A 1 174 ? -13.289 -11.328 -1.49 1 96.62 174 CYS A O 1
ATOM 1327 N N . GLY A 1 175 ? -13.633 -11.922 0.669 1 97.81 175 GLY A N 1
ATOM 1328 C CA . GLY A 1 175 ? -14.805 -12.703 0.304 1 97.81 175 GLY A CA 1
ATOM 1329 C C . GLY A 1 175 ? -15.828 -11.906 -0.474 1 97.81 175 GLY A C 1
ATOM 1330 O O . GLY A 1 175 ? -16.328 -12.367 -1.501 1 97.81 175 GLY A O 1
ATOM 1331 N N . GLN A 1 176 ? -16.094 -10.703 -0.078 1 95 176 GLN A N 1
ATOM 1332 C CA . GLN A 1 176 ? -17.016 -9.82 -0.787 1 95 176 GLN A CA 1
ATOM 1333 C C . GLN A 1 176 ? -16.484 -9.492 -2.184 1 95 176 GLN A C 1
ATOM 1335 O O . GLN A 1 176 ? -17.25 -9.492 -3.152 1 95 176 GLN A O 1
ATOM 1340 N N . GLY A 1 177 ? -15.273 -9.328 -2.271 1 94.75 177 GLY A N 1
ATOM 1341 C CA . GLY A 1 177 ? -14.664 -8.953 -3.537 1 94.75 177 GLY A CA 1
ATOM 1342 C C . GLY A 1 177 ? -14.703 -10.062 -4.57 1 94.75 177 GLY A C 1
ATOM 1343 O O . GLY A 1 177 ? -14.797 -9.797 -5.77 1 94.75 177 GLY A O 1
ATOM 1344 N N . ILE A 1 178 ? -14.68 -11.281 -4.078 1 97.69 178 ILE A N 1
ATOM 1345 C CA . ILE A 1 178 ? -14.586 -12.367 -5.051 1 97.69 178 ILE A CA 1
ATOM 1346 C C . ILE A 1 178 ? -15.898 -13.156 -5.066 1 97.69 178 ILE A C 1
ATOM 1348 O O . ILE A 1 178 ? -15.992 -14.195 -5.727 1 97.69 178 ILE A O 1
ATOM 1352 N N . GLY A 1 179 ? -16.859 -12.742 -4.297 1 97.31 179 GLY A N 1
ATOM 1353 C CA . GLY A 1 179 ? -18.203 -13.32 -4.328 1 97.31 179 GLY A CA 1
ATOM 1354 C C . GLY A 1 179 ? -18.312 -14.617 -3.551 1 97.31 179 GLY A C 1
ATOM 1355 O O . GLY A 1 179 ? -19.031 -15.531 -3.951 1 97.31 179 GLY A O 1
ATOM 1356 N N . LEU A 1 180 ? -17.531 -14.75 -2.492 1 98.44 180 LEU A N 1
ATOM 1357 C CA . LEU A 1 180 ? -17.578 -15.93 -1.629 1 98.44 180 LEU A CA 1
ATOM 1358 C C . LEU A 1 180 ? -17.688 -15.523 -0.163 1 98.44 180 LEU A C 1
ATOM 1360 O O . LEU A 1 180 ? -17.109 -14.516 0.252 1 98.44 180 LEU A O 1
ATOM 1364 N N . ASP A 1 181 ? -18.328 -16.328 0.629 1 98.12 181 ASP A N 1
ATOM 1365 C CA . ASP A 1 181 ? -18.422 -16.062 2.062 1 98.12 181 ASP A CA 1
ATOM 1366 C C . ASP A 1 181 ? -17.219 -16.656 2.801 1 98.12 181 ASP A C 1
ATOM 1368 O O . ASP A 1 181 ? -17.375 -17.609 3.568 1 98.12 181 ASP A O 1
ATOM 1372 N N . LEU A 1 182 ? -16.125 -16.031 2.727 1 98.31 182 LEU A N 1
ATOM 1373 C CA . LEU A 1 182 ? -14.891 -16.562 3.291 1 98.31 182 LEU A CA 1
ATOM 1374 C C . LEU A 1 182 ? -14.852 -16.359 4.801 1 98.31 182 LEU A C 1
ATOM 1376 O O . LEU A 1 182 ? -14.039 -16.969 5.492 1 98.31 182 LEU A O 1
ATOM 1380 N N . LEU A 1 183 ? -15.648 -15.445 5.277 1 96.38 183 LEU A N 1
ATOM 1381 C CA . LEU A 1 183 ? -15.727 -15.281 6.723 1 96.38 183 LEU A CA 1
ATOM 1382 C C . LEU A 1 183 ? -16.281 -16.531 7.387 1 96.38 183 LEU A C 1
ATOM 1384 O O . LEU A 1 183 ? -15.789 -16.969 8.43 1 96.38 183 LEU A O 1
ATOM 1388 N N . ARG A 1 184 ? -17.281 -17.094 6.809 1 97.31 184 ARG A N 1
ATOM 1389 C CA . ARG A 1 184 ? -17.906 -18.281 7.375 1 97.31 184 ARG A CA 1
ATOM 1390 C C . ARG A 1 184 ? -17.203 -19.547 6.887 1 97.31 184 ARG A C 1
ATOM 1392 O O . ARG A 1 184 ? -17.328 -20.609 7.504 1 97.31 184 ARG A O 1
ATOM 1399 N N . GLN A 1 185 ? -16.5 -19.469 5.781 1 98.12 185 GLN A N 1
ATOM 1400 C CA . GLN A 1 185 ? -15.82 -20.641 5.223 1 98.12 185 GLN A CA 1
ATOM 1401 C C . GLN A 1 185 ? -14.367 -20.328 4.871 1 98.12 185 GLN A C 1
ATOM 1403 O O . GLN A 1 185 ? -13.945 -20.5 3.727 1 98.12 185 GLN A O 1
ATOM 1408 N N . PRO A 1 186 ? -13.578 -19.953 5.867 1 97 186 PRO A N 1
ATOM 1409 C CA . PRO A 1 186 ? -12.188 -19.578 5.574 1 97 186 PRO A CA 1
ATOM 1410 C C . PRO A 1 186 ? -11.359 -20.75 5.043 1 97 186 PRO A C 1
ATOM 1412 O O . PRO A 1 186 ? -10.375 -20.531 4.328 1 97 186 PRO A O 1
ATOM 1415 N N . GLU A 1 187 ? -11.773 -21.984 5.25 1 96.44 187 GLU A N 1
ATOM 1416 C CA . GLU A 1 187 ? -11.016 -23.172 4.84 1 96.44 187 GLU A CA 1
ATOM 1417 C C . GLU A 1 187 ? -11.008 -23.328 3.322 1 96.44 187 GLU A C 1
ATOM 1419 O O . GLU A 1 187 ? -10.188 -24.047 2.77 1 96.44 187 GLU A O 1
ATOM 1424 N N . LEU A 1 188 ? -11.938 -22.625 2.67 1 98.5 188 LEU A N 1
ATOM 1425 C CA . LEU A 1 188 ? -12 -22.688 1.215 1 98.5 188 LEU A CA 1
ATOM 1426 C C . LEU A 1 188 ? -10.688 -22.219 0.597 1 98.5 188 LEU A C 1
ATOM 1428 O O . LEU A 1 188 ? -10.273 -22.719 -0.45 1 98.5 188 LEU A O 1
ATOM 1432 N N . VAL A 1 189 ? -10.039 -21.312 1.269 1 98.44 189 VAL A N 1
ATOM 1433 C CA . VAL A 1 189 ? -8.812 -20.734 0.731 1 98.44 189 VAL A CA 1
ATOM 1434 C C . VAL A 1 189 ? -7.715 -21.797 0.71 1 98.44 189 VAL A C 1
ATOM 1436 O O . VAL A 1 189 ? -6.867 -21.812 -0.183 1 98.44 189 VAL A O 1
ATOM 1439 N N . GLY A 1 190 ? -7.789 -22.688 1.611 1 97.38 190 GLY A N 1
ATOM 1440 C CA . GLY A 1 190 ? -6.758 -23.719 1.695 1 97.38 190 GLY A CA 1
ATOM 1441 C C . GLY A 1 190 ? -7.164 -25.031 1.049 1 97.38 190 GLY A C 1
ATOM 1442 O O . GLY A 1 190 ? -6.336 -25.922 0.884 1 97.38 190 GLY A O 1
ATOM 1443 N N . SER A 1 191 ? -8.422 -25.141 0.635 1 98 191 SER A N 1
ATOM 1444 C CA . SER A 1 191 ? -8.875 -26.438 0.129 1 98 191 SER A CA 1
ATOM 1445 C C . SER A 1 191 ? -9.211 -26.359 -1.355 1 98 191 SER A C 1
ATOM 1447 O O . SER A 1 191 ? -9.391 -27.391 -2.012 1 98 191 SER A O 1
ATOM 1449 N N . ASN A 1 192 ? -9.344 -25.188 -1.907 1 98.69 192 ASN A N 1
ATOM 1450 C CA . ASN A 1 192 ? -9.602 -24.953 -3.322 1 98.69 192 ASN A CA 1
ATOM 1451 C C . ASN A 1 192 ? -8.539 -24.047 -3.947 1 98.69 192 ASN A C 1
ATOM 1453 O O . ASN A 1 192 ? -8.5 -22.859 -3.672 1 98.69 192 ASN A O 1
ATOM 1457 N N . SER A 1 193 ? -7.805 -24.594 -4.824 1 98.75 193 SER A N 1
ATOM 1458 C CA . SER A 1 193 ? -6.645 -23.906 -5.375 1 98.75 193 SER A CA 1
ATOM 1459 C C . SER A 1 193 ? -7.055 -22.672 -6.16 1 98.75 193 SER A C 1
ATOM 1461 O O . SER A 1 193 ? -6.383 -21.641 -6.102 1 98.75 193 SER A O 1
ATOM 1463 N N . THR A 1 194 ? -8.109 -22.75 -6.875 1 98.88 194 THR A N 1
ATOM 1464 C CA . THR A 1 194 ? -8.586 -21.578 -7.613 1 98.88 194 THR A CA 1
ATOM 1465 C C . THR A 1 194 ? -8.984 -20.469 -6.66 1 98.88 194 THR A C 1
ATOM 1467 O O . THR A 1 194 ? -8.648 -19.297 -6.883 1 98.88 194 THR A O 1
ATOM 1470 N N . VAL A 1 195 ? -9.648 -20.844 -5.547 1 98.88 195 VAL A N 1
ATOM 1471 C CA . VAL A 1 195 ? -10.031 -19.859 -4.543 1 98.88 195 VAL A CA 1
ATOM 1472 C C . VAL A 1 195 ? -8.781 -19.266 -3.904 1 98.88 195 VAL A C 1
ATOM 1474 O O . VAL A 1 195 ? -8.711 -18.047 -3.676 1 98.88 195 VAL A O 1
ATOM 1477 N N . ALA A 1 196 ? -7.793 -20.078 -3.691 1 98.88 196 ALA A N 1
ATOM 1478 C CA . ALA A 1 196 ? -6.531 -19.594 -3.143 1 98.88 196 ALA A CA 1
ATOM 1479 C C . ALA A 1 196 ? -5.934 -18.5 -4.023 1 98.88 196 ALA A C 1
ATOM 1481 O O . ALA A 1 196 ? -5.598 -17.406 -3.537 1 98.88 196 ALA A O 1
ATOM 1482 N N . PHE A 1 197 ? -5.887 -18.734 -5.316 1 98.94 197 PHE A N 1
ATOM 1483 C CA . PHE A 1 197 ? -5.305 -17.766 -6.234 1 98.94 197 PHE A CA 1
ATOM 1484 C C . PHE A 1 197 ? -6.207 -16.531 -6.371 1 98.94 197 PHE A C 1
ATOM 1486 O O . PHE A 1 197 ? -5.719 -15.414 -6.535 1 98.94 197 PHE A O 1
ATOM 1493 N N . LYS A 1 198 ? -7.547 -16.734 -6.277 1 98.88 198 LYS A N 1
AT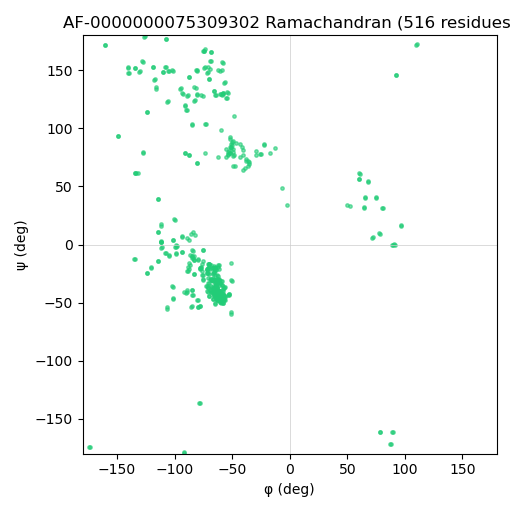OM 1494 C CA . LYS A 1 198 ? -8.453 -15.594 -6.316 1 98.88 198 LYS A CA 1
ATOM 1495 C C . LYS A 1 198 ? -8.18 -14.641 -5.152 1 98.88 198 LYS A C 1
ATOM 1497 O O . LYS A 1 198 ? -8.195 -13.422 -5.328 1 98.88 198 LYS A O 1
ATOM 1502 N N . THR A 1 199 ? -7.906 -15.219 -3.98 1 98.75 199 THR A N 1
ATOM 1503 C CA . THR A 1 199 ? -7.621 -14.367 -2.826 1 98.75 199 THR A CA 1
ATOM 1504 C C . THR A 1 199 ? -6.285 -13.648 -3 1 98.75 199 THR A C 1
ATOM 1506 O O . THR A 1 199 ? -6.16 -12.477 -2.654 1 98.75 199 THR A O 1
ATOM 1509 N N . GLY A 1 200 ? -5.332 -14.367 -3.545 1 98.62 200 GLY A N 1
ATOM 1510 C CA . GLY A 1 200 ? -4.059 -13.734 -3.848 1 98.62 200 GLY A CA 1
ATOM 1511 C C . GLY A 1 200 ? -4.176 -12.594 -4.84 1 98.62 200 GLY A C 1
ATOM 1512 O O . GLY A 1 200 ? -3.576 -11.539 -4.652 1 98.62 200 GLY A O 1
ATOM 1513 N N . LEU A 1 201 ? -4.973 -12.844 -5.852 1 98.75 201 LEU A N 1
ATOM 1514 C CA . LEU A 1 201 ? -5.148 -11.828 -6.891 1 98.75 201 LEU A CA 1
ATOM 1515 C C . LEU A 1 201 ? -5.969 -10.656 -6.371 1 98.75 201 LEU A C 1
ATOM 1517 O O . LEU A 1 201 ? -5.73 -9.508 -6.754 1 98.75 201 LEU A O 1
ATOM 1521 N N . TRP A 1 202 ? -6.945 -10.891 -5.527 1 98.06 202 TRP A N 1
ATOM 1522 C CA . TRP A 1 202 ? -7.672 -9.797 -4.887 1 98.06 202 TRP A CA 1
ATOM 1523 C C . TRP A 1 202 ? -6.723 -8.898 -4.105 1 98.06 202 TRP A C 1
ATOM 1525 O O . TRP A 1 202 ? -6.738 -7.672 -4.27 1 98.06 202 TRP A O 1
ATOM 1535 N N . PHE A 1 203 ? -5.922 -9.547 -3.281 1 97.69 203 PHE A N 1
ATOM 1536 C CA . PHE A 1 203 ? -4.961 -8.789 -2.492 1 97.69 203 PHE A CA 1
ATOM 1537 C C . PHE A 1 203 ? -4.027 -7.992 -3.395 1 97.69 203 PHE A C 1
ATOM 1539 O O . PHE A 1 203 ? -3.754 -6.82 -3.133 1 97.69 203 PHE A O 1
ATOM 1546 N N . TRP A 1 204 ? -3.568 -8.602 -4.426 1 98.12 204 TRP A N 1
ATOM 1547 C CA . TRP A 1 204 ? -2.656 -7.988 -5.387 1 98.12 204 TRP A CA 1
ATOM 1548 C C . TRP A 1 204 ? -3.277 -6.742 -6.012 1 98.12 204 TRP A C 1
ATOM 1550 O O . TRP A 1 204 ? -2.668 -5.668 -6.012 1 98.12 204 TRP A O 1
ATOM 1560 N N . MET A 1 205 ? -4.484 -6.898 -6.48 1 95.94 205 MET A N 1
ATOM 1561 C CA . MET A 1 205 ? -5.172 -5.812 -7.176 1 95.94 205 MET A CA 1
ATOM 1562 C C . MET A 1 205 ? -5.5 -4.676 -6.211 1 95.94 205 MET A C 1
ATOM 1564 O O . MET A 1 205 ? -5.484 -3.506 -6.602 1 95.94 205 MET A O 1
ATOM 1568 N N . THR A 1 206 ? -5.711 -5.051 -5.023 1 94.31 206 THR A N 1
ATOM 1569 C CA . THR A 1 206 ? -6.199 -4.082 -4.051 1 94.31 206 THR A CA 1
ATOM 1570 C C . THR A 1 206 ? -5.043 -3.299 -3.434 1 94.31 206 THR A C 1
ATOM 1572 O O . THR A 1 206 ? -5.137 -2.084 -3.256 1 94.31 206 THR A O 1
ATOM 1575 N N . TYR A 1 207 ? -3.934 -4 -3.168 1 95.31 207 TYR A N 1
ATOM 1576 C CA . TYR A 1 207 ? -2.951 -3.369 -2.293 1 95.31 207 TYR A CA 1
ATOM 1577 C C . TYR A 1 207 ? -1.589 -3.287 -2.971 1 95.31 207 TYR A C 1
ATOM 1579 O O . TYR A 1 207 ? -0.765 -2.439 -2.621 1 95.31 207 TYR A O 1
ATOM 1587 N N . VAL A 1 208 ? -1.311 -4.125 -3.896 1 97.25 208 VAL A N 1
ATOM 1588 C CA . VAL A 1 208 ? 0.054 -4.203 -4.406 1 97.25 208 VAL A CA 1
ATOM 1589 C C . VAL A 1 208 ? 0.151 -3.471 -5.742 1 97.25 208 VAL A C 1
ATOM 1591 O O . VAL A 1 208 ? 0.99 -2.582 -5.91 1 97.25 208 VAL A O 1
ATOM 1594 N N . ARG A 1 209 ? -0.788 -3.721 -6.656 1 95 209 ARG A N 1
ATOM 1595 C CA . ARG A 1 209 ? -0.764 -3.113 -7.984 1 95 209 ARG A CA 1
ATOM 1596 C C . ARG A 1 209 ? -0.751 -1.591 -7.891 1 95 209 ARG A C 1
ATOM 1598 O O . ARG A 1 209 ? -0.06 -0.921 -8.656 1 95 209 ARG A O 1
ATOM 1605 N N . PRO A 1 210 ? -1.465 -1.011 -6.941 1 93.19 210 PRO A N 1
ATOM 1606 C CA . PRO A 1 210 ? -1.508 0.453 -6.898 1 93.19 210 PRO A CA 1
ATOM 1607 C C . PRO A 1 210 ? -0.135 1.075 -6.652 1 93.19 210 PRO A C 1
ATOM 1609 O O . PRO A 1 210 ? 0.069 2.26 -6.93 1 93.19 210 PRO A O 1
ATOM 1612 N N . VAL A 1 211 ? 0.814 0.272 -6.164 1 94.81 211 VAL A N 1
ATOM 1613 C CA . VAL A 1 211 ? 2.119 0.856 -5.871 1 94.81 211 VAL A CA 1
ATOM 1614 C C . VAL A 1 211 ? 3.174 0.26 -6.801 1 94.81 211 VAL A C 1
ATOM 1616 O O . VAL A 1 211 ? 4.371 0.49 -6.617 1 94.81 211 VAL A O 1
ATOM 1619 N N . LEU A 1 212 ? 2.771 -0.447 -7.777 1 94.56 212 LEU A N 1
ATOM 1620 C CA . LEU A 1 212 ? 3.67 -1.146 -8.688 1 94.56 212 LEU A CA 1
ATOM 1621 C C . LEU A 1 212 ? 4.613 -0.166 -9.375 1 94.56 212 LEU A C 1
ATOM 1623 O O . LEU A 1 212 ? 5.777 -0.488 -9.625 1 94.56 212 LEU A O 1
ATOM 1627 N N . ASN A 1 213 ? 4.156 0.98 -9.648 1 91.06 213 ASN A N 1
ATOM 1628 C CA . ASN A 1 213 ? 4.934 1.947 -10.422 1 91.06 213 ASN A CA 1
ATOM 1629 C C . ASN A 1 213 ? 6.047 2.57 -9.586 1 91.06 213 ASN A C 1
ATOM 1631 O O . ASN A 1 213 ? 6.906 3.277 -10.109 1 91.06 213 ASN A O 1
ATOM 1635 N N . GLN A 1 214 ? 6.094 2.24 -8.266 1 91.56 214 GLN A N 1
ATOM 1636 C CA . GLN A 1 214 ? 7.109 2.812 -7.387 1 91.56 214 GLN A CA 1
ATOM 1637 C C . GLN A 1 214 ? 8.336 1.908 -7.293 1 91.56 214 GLN A C 1
ATOM 1639 O O . GLN A 1 214 ? 9.336 2.275 -6.684 1 91.56 214 GLN A O 1
ATOM 1644 N N . GLY A 1 215 ? 8.273 0.729 -7.879 1 92.62 215 GLY A N 1
ATOM 1645 C CA . GLY A 1 215 ? 9.375 -0.219 -7.848 1 92.62 215 GLY A CA 1
ATOM 1646 C C . GLY A 1 215 ? 9.086 -1.438 -6.988 1 92.62 215 GLY A C 1
ATOM 1647 O O . GLY A 1 215 ? 8.086 -1.476 -6.27 1 92.62 215 GLY A O 1
ATOM 1648 N N . PHE A 1 216 ? 10.016 -2.418 -7.07 1 96.69 216 PHE A N 1
ATOM 1649 C CA . PHE A 1 216 ? 9.82 -3.691 -6.387 1 96.69 216 PHE A CA 1
ATOM 1650 C C . PHE A 1 216 ? 9.789 -3.494 -4.875 1 96.69 216 PHE A C 1
ATOM 1652 O O . PHE A 1 216 ? 9.055 -4.184 -4.168 1 96.69 216 PHE A O 1
ATOM 1659 N N . GLY A 1 217 ? 10.57 -2.561 -4.352 1 94.56 217 GLY A N 1
ATOM 1660 C CA . GLY A 1 217 ? 10.586 -2.277 -2.924 1 94.56 217 GLY A CA 1
ATOM 1661 C C . GLY A 1 217 ? 9.227 -1.873 -2.379 1 94.56 217 GLY A C 1
ATOM 1662 O O . GLY A 1 217 ? 8.844 -2.291 -1.287 1 94.56 217 GLY A O 1
ATOM 1663 N N . ALA A 1 218 ? 8.547 -1.103 -3.158 1 95 218 ALA A N 1
ATOM 1664 C CA . ALA A 1 218 ? 7.211 -0.677 -2.746 1 95 218 ALA A CA 1
ATOM 1665 C C . ALA A 1 218 ? 6.258 -1.866 -2.654 1 95 218 ALA A C 1
ATOM 1667 O O . ALA A 1 218 ? 5.367 -1.892 -1.803 1 95 218 ALA A O 1
ATOM 1668 N N . THR A 1 219 ? 6.453 -2.822 -3.486 1 97.25 219 THR A N 1
ATOM 1669 C CA . THR A 1 219 ? 5.586 -3.992 -3.443 1 97.25 219 THR A CA 1
ATOM 1670 C C . THR A 1 219 ? 5.934 -4.883 -2.254 1 97.25 219 THR A C 1
ATOM 1672 O O . THR A 1 219 ? 5.059 -5.531 -1.68 1 97.25 219 THR A O 1
ATOM 1675 N N . ILE A 1 220 ? 7.199 -4.922 -1.813 1 96.19 220 ILE A N 1
ATOM 1676 C CA . ILE A 1 220 ? 7.562 -5.629 -0.591 1 96.19 220 ILE A CA 1
ATOM 1677 C C . ILE A 1 220 ? 6.816 -5.023 0.596 1 96.19 220 ILE A C 1
ATOM 1679 O O . ILE A 1 220 ? 6.207 -5.746 1.39 1 96.19 220 ILE A O 1
ATOM 1683 N N . ARG A 1 221 ? 6.812 -3.727 0.603 1 93.38 221 ARG A N 1
ATOM 1684 C CA . ARG A 1 221 ? 6.121 -3.037 1.687 1 93.38 221 ARG A CA 1
ATOM 1685 C C . ARG A 1 221 ? 4.629 -3.363 1.675 1 93.38 221 ARG A C 1
ATOM 1687 O O . ARG A 1 221 ? 4.027 -3.574 2.73 1 93.38 221 ARG A O 1
ATOM 1694 N N . ALA A 1 222 ? 4.039 -3.391 0.499 1 95.12 222 ALA A N 1
ATOM 1695 C CA . ALA A 1 222 ? 2.607 -3.652 0.373 1 95.12 222 ALA A CA 1
ATOM 1696 C C . ALA A 1 222 ? 2.264 -5.059 0.855 1 95.12 222 ALA A C 1
ATOM 1698 O O . ALA A 1 222 ? 1.204 -5.277 1.447 1 95.12 222 ALA A O 1
ATOM 1699 N N . VAL A 1 223 ? 3.152 -5.938 0.622 1 94.69 223 VAL A N 1
ATOM 1700 C CA . VAL A 1 223 ? 2.891 -7.328 0.983 1 94.69 223 VAL A CA 1
ATOM 1701 C C . VAL A 1 223 ? 3.24 -7.555 2.451 1 94.69 223 VAL A C 1
ATOM 1703 O O . VAL A 1 223 ? 2.496 -8.219 3.178 1 94.69 223 VAL A O 1
ATOM 1706 N N . ASN A 1 224 ? 4.34 -7.027 2.887 1 90.06 224 ASN A N 1
ATOM 1707 C CA . ASN A 1 224 ? 4.793 -7.141 4.27 1 90.06 224 ASN A CA 1
ATOM 1708 C C . ASN A 1 224 ? 5.598 -5.918 4.699 1 90.06 224 ASN A C 1
ATOM 1710 O O . ASN A 1 224 ? 6.828 -5.926 4.637 1 90.06 224 ASN A O 1
ATOM 1714 N N . GLY A 1 225 ? 4.973 -4.996 5.266 1 85.62 225 GLY A N 1
ATOM 1715 C CA . GLY A 1 225 ? 5.598 -3.732 5.621 1 85.62 225 GLY A CA 1
ATOM 1716 C C . GLY A 1 225 ? 6.652 -3.869 6.703 1 85.62 225 GLY A C 1
ATOM 1717 O O . GLY A 1 225 ? 7.586 -3.068 6.773 1 85.62 225 GLY A O 1
ATOM 1718 N N . LEU A 1 226 ? 6.547 -4.883 7.512 1 79.12 226 LEU A N 1
ATOM 1719 C CA . LEU A 1 226 ? 7.48 -5.074 8.617 1 79.12 226 LEU A CA 1
ATOM 1720 C C . LEU A 1 226 ? 8.898 -5.301 8.094 1 79.12 226 LEU A C 1
ATOM 1722 O O . LEU A 1 226 ? 9.867 -4.879 8.727 1 79.12 226 LEU A O 1
ATOM 1726 N N . ASP A 1 227 ? 8.984 -5.887 6.961 1 83.56 227 ASP A N 1
ATOM 1727 C CA . ASP A 1 227 ? 10.297 -6.18 6.383 1 83.56 227 ASP A CA 1
ATOM 1728 C C . ASP A 1 227 ? 11.031 -4.895 6.004 1 83.56 227 ASP A C 1
ATOM 1730 O O . ASP A 1 227 ? 12.25 -4.891 5.867 1 83.56 227 ASP A O 1
ATOM 1734 N N . CYS A 1 228 ? 10.336 -3.807 5.84 1 84.94 228 CYS A N 1
ATOM 1735 C CA . CYS A 1 228 ? 10.883 -2.582 5.273 1 84.94 228 CYS A CA 1
ATOM 1736 C C . CYS A 1 228 ? 11.375 -1.645 6.371 1 84.94 228 CYS A C 1
ATOM 1738 O O . CYS A 1 228 ? 11.828 -0.535 6.09 1 84.94 228 CYS A O 1
ATOM 1740 N N . ASN A 1 229 ? 11.367 -2.121 7.621 1 74.75 229 ASN A N 1
ATOM 1741 C CA . ASN A 1 229 ? 11.766 -1.261 8.727 1 74.75 229 ASN A CA 1
ATOM 1742 C C . ASN A 1 229 ? 13.195 -1.544 9.172 1 74.75 229 ASN A C 1
ATOM 1744 O O . ASN A 1 229 ? 13.57 -1.259 10.312 1 74.75 229 ASN A O 1
ATOM 1748 N N . GLY A 1 230 ? 14 -2.139 8.297 1 70.38 230 GLY A N 1
ATOM 1749 C CA . GLY A 1 230 ? 15.438 -2.256 8.492 1 70.38 230 GLY A CA 1
ATOM 1750 C C . GLY A 1 230 ? 15.836 -3.535 9.203 1 70.38 230 GLY A C 1
ATOM 1751 O O . GLY A 1 230 ? 17.031 -3.809 9.375 1 70.38 230 GLY A O 1
ATOM 1752 N N . GLU A 1 231 ? 14.984 -4.367 9.57 1 70.38 231 GLU A N 1
ATOM 1753 C CA . GLU A 1 231 ? 15.359 -5.457 10.469 1 70.38 231 GLU A CA 1
ATOM 1754 C C . GLU A 1 231 ? 15.312 -6.805 9.75 1 70.38 231 GLU A C 1
ATOM 1756 O O . GLU A 1 231 ? 15.719 -7.824 10.312 1 70.38 231 GLU A O 1
ATOM 1761 N N . ASN A 1 232 ? 14.945 -6.875 8.531 1 81.94 232 ASN A N 1
ATOM 1762 C CA . ASN A 1 232 ? 14.781 -8.156 7.852 1 81.94 232 ASN A CA 1
ATOM 1763 C C . ASN A 1 232 ? 15.414 -8.141 6.465 1 81.94 232 ASN A C 1
ATOM 1765 O O . ASN A 1 232 ? 14.766 -8.492 5.477 1 81.94 232 ASN A O 1
ATOM 1769 N N . SER A 1 233 ? 16.703 -7.934 6.453 1 85.12 233 SER A N 1
ATOM 1770 C CA . SER A 1 233 ? 17.422 -7.773 5.191 1 85.12 233 SER A CA 1
ATOM 1771 C C . SER A 1 233 ? 17.453 -9.07 4.395 1 85.12 233 SER A C 1
ATOM 1773 O O . SER A 1 233 ? 17.391 -9.055 3.166 1 85.12 233 SER A O 1
ATOM 1775 N N . GLY A 1 234 ? 17.547 -10.18 5.113 1 89.94 234 GLY A N 1
ATOM 1776 C CA . GLY A 1 234 ? 17.562 -11.469 4.43 1 89.94 234 GLY A CA 1
ATOM 1777 C C . GLY A 1 234 ? 16.312 -11.727 3.623 1 89.94 234 GLY A C 1
ATOM 1778 O O . GLY A 1 234 ? 16.375 -12.203 2.488 1 89.94 234 GLY A O 1
ATOM 1779 N N . ALA A 1 235 ? 15.164 -11.406 4.18 1 91.12 235 ALA A N 1
ATOM 1780 C CA . ALA A 1 235 ? 13.891 -11.578 3.486 1 91.12 235 ALA A CA 1
ATOM 1781 C C . ALA A 1 235 ? 13.805 -10.68 2.256 1 91.12 235 ALA A C 1
ATOM 1783 O O . ALA A 1 235 ? 13.336 -11.109 1.197 1 91.12 235 ALA A O 1
ATOM 1784 N N . ILE A 1 236 ? 14.266 -9.492 2.387 1 92.81 236 ILE A N 1
ATOM 1785 C CA . ILE A 1 236 ? 14.266 -8.539 1.285 1 92.81 236 ILE A CA 1
ATOM 1786 C C . ILE A 1 236 ? 15.172 -9.039 0.163 1 92.81 236 ILE A C 1
ATOM 1788 O O . ILE A 1 236 ? 14.773 -9.055 -1.004 1 92.81 236 ILE A O 1
ATOM 1792 N N . ASP A 1 237 ? 16.344 -9.539 0.54 1 94.25 237 ASP A N 1
ATOM 1793 C CA . ASP A 1 237 ? 17.297 -10.047 -0.446 1 94.25 237 ASP A CA 1
ATOM 1794 C C . ASP A 1 237 ? 16.719 -11.25 -1.194 1 94.25 237 ASP A C 1
ATOM 1796 O O . ASP A 1 237 ? 16.859 -11.352 -2.414 1 94.25 237 ASP A O 1
ATOM 1800 N N . ALA A 1 238 ? 16.125 -12.078 -0.451 1 95.44 238 ALA A N 1
ATOM 1801 C CA . ALA A 1 238 ? 15.555 -13.273 -1.067 1 95.44 238 ALA A CA 1
ATOM 1802 C C . ALA A 1 238 ? 14.484 -12.914 -2.092 1 95.44 238 ALA A C 1
ATOM 1804 O O . ALA A 1 238 ? 14.445 -13.484 -3.186 1 95.44 238 ALA A O 1
ATOM 1805 N N . ARG A 1 239 ? 13.641 -11.984 -1.809 1 96.5 239 ARG A N 1
ATOM 1806 C CA . ARG A 1 239 ? 12.594 -11.562 -2.738 1 96.5 239 ARG A CA 1
ATOM 1807 C C . ARG A 1 239 ? 13.203 -10.906 -3.975 1 96.5 239 ARG A C 1
ATOM 1809 O O . ARG A 1 239 ? 12.75 -11.148 -5.098 1 96.5 239 ARG A O 1
ATOM 1816 N N . ILE A 1 240 ? 14.203 -10.141 -3.684 1 96.5 240 ILE A N 1
ATOM 1817 C CA . ILE A 1 240 ? 14.836 -9.43 -4.793 1 96.5 240 ILE A CA 1
ATOM 1818 C C . ILE A 1 240 ? 15.5 -10.43 -5.73 1 96.5 240 ILE A C 1
ATOM 1820 O O . ILE A 1 240 ? 15.406 -10.312 -6.953 1 96.5 240 ILE A O 1
ATOM 1824 N N . GLU A 1 241 ? 16.141 -11.398 -5.137 1 97.62 241 GLU A N 1
ATOM 1825 C CA . GLU A 1 241 ? 16.797 -12.414 -5.949 1 97.62 241 GLU A CA 1
ATOM 1826 C C . GLU A 1 241 ? 15.789 -13.148 -6.832 1 97.62 241 GLU A C 1
ATOM 1828 O O . GLU A 1 241 ? 16.031 -13.352 -8.023 1 97.62 241 GLU A O 1
ATOM 1833 N N . GLN A 1 242 ? 14.719 -13.508 -6.27 1 98.19 242 GLN A N 1
ATOM 1834 C CA . GLN A 1 242 ? 13.688 -14.188 -7.047 1 98.19 242 GLN A CA 1
ATOM 1835 C C . GLN A 1 242 ? 13.125 -13.273 -8.125 1 98.19 242 GLN A C 1
ATOM 1837 O O . GLN A 1 242 ? 12.922 -13.695 -9.266 1 98.19 242 GLN A O 1
ATOM 1842 N N . TYR A 1 243 ? 12.898 -12.078 -7.773 1 98.56 243 TYR A N 1
ATOM 1843 C CA . TYR A 1 243 ? 12.359 -11.102 -8.711 1 98.56 243 TYR A CA 1
ATOM 1844 C C . TYR A 1 243 ? 13.281 -10.93 -9.914 1 98.56 243 TYR A C 1
ATOM 1846 O O . TYR A 1 243 ? 12.828 -10.969 -11.055 1 98.56 243 TYR A O 1
ATOM 1854 N N . ILE A 1 244 ? 14.516 -10.766 -9.641 1 98.31 244 ILE A N 1
ATOM 1855 C CA . ILE A 1 244 ? 15.492 -10.578 -10.711 1 98.31 244 ILE A CA 1
ATOM 1856 C C . ILE A 1 244 ? 15.531 -11.82 -11.594 1 98.31 244 ILE A C 1
ATOM 1858 O O . ILE A 1 244 ? 15.562 -11.719 -12.828 1 98.31 244 ILE A O 1
ATOM 1862 N N . ASP A 1 245 ? 15.523 -12.961 -10.984 1 98.56 245 ASP A N 1
ATOM 1863 C CA . ASP A 1 245 ? 15.523 -14.211 -11.734 1 98.56 245 ASP A CA 1
ATOM 1864 C C . ASP A 1 245 ? 14.297 -14.305 -12.648 1 98.56 245 ASP A C 1
ATOM 1866 O O . ASP A 1 245 ? 14.414 -14.672 -13.812 1 98.56 245 ASP A O 1
ATOM 1870 N N . TYR A 1 246 ? 13.133 -13.953 -12.117 1 98.62 246 TYR A N 1
ATOM 1871 C CA . TYR A 1 246 ? 11.914 -14.062 -12.906 1 98.62 246 TYR A CA 1
ATOM 1872 C C . TYR A 1 246 ? 11.875 -13 -14 1 98.62 246 TYR A C 1
ATOM 1874 O O . TYR A 1 246 ? 11.367 -13.242 -15.094 1 98.62 246 TYR A O 1
ATOM 1882 N N . CYS A 1 247 ? 12.375 -11.812 -13.68 1 97.75 247 CYS A N 1
ATOM 1883 C CA . CYS A 1 247 ? 12.508 -10.805 -14.727 1 97.75 247 CYS A CA 1
ATOM 1884 C C . CYS A 1 247 ? 13.383 -11.312 -15.867 1 97.75 247 CYS A C 1
ATOM 1886 O O . CYS A 1 247 ? 13.031 -11.148 -17.047 1 97.75 247 CYS A O 1
ATOM 1888 N N . LYS A 1 248 ? 14.461 -11.961 -15.539 1 98.12 248 LYS A N 1
ATOM 1889 C CA . LYS A 1 248 ? 15.352 -12.531 -16.547 1 98.12 248 LYS A CA 1
ATOM 1890 C C . LYS A 1 248 ? 14.633 -13.594 -17.375 1 98.12 248 LYS A C 1
ATOM 1892 O O . LYS A 1 248 ? 14.711 -13.594 -18.609 1 98.12 248 LYS A O 1
ATOM 1897 N N . GLN A 1 249 ? 13.945 -14.461 -16.781 1 97.81 249 GLN A N 1
ATOM 1898 C CA . GLN A 1 249 ? 13.227 -15.523 -17.469 1 97.81 249 GLN A CA 1
ATOM 1899 C C . GLN A 1 249 ? 12.172 -14.961 -18.406 1 97.81 249 GLN A C 1
ATOM 1901 O O . GLN A 1 249 ? 11.914 -15.531 -19.469 1 97.81 249 GLN A O 1
ATOM 1906 N N . LEU A 1 250 ? 11.617 -13.82 -18 1 97.25 250 LEU A N 1
ATOM 1907 C CA . LEU A 1 250 ? 10.508 -13.273 -18.766 1 97.25 250 LEU A CA 1
ATOM 1908 C C . LEU A 1 250 ? 10.984 -12.156 -19.688 1 97.25 250 LEU A C 1
ATOM 1910 O O . LEU A 1 250 ? 10.188 -11.57 -20.422 1 97.25 250 LEU A O 1
ATOM 1914 N N . GLY A 1 251 ? 12.211 -11.844 -19.625 1 95 251 GLY A N 1
ATOM 1915 C CA . GLY A 1 251 ? 12.836 -10.922 -20.562 1 95 251 GLY A CA 1
ATOM 1916 C C . GLY A 1 251 ? 12.477 -9.469 -20.312 1 95 251 GLY A C 1
ATOM 1917 O O . GLY A 1 251 ? 12.219 -8.719 -21.25 1 95 251 GLY A O 1
ATOM 1918 N N . VAL A 1 252 ? 12.422 -9.094 -19.047 1 94 252 VAL A N 1
ATOM 1919 C CA . VAL A 1 252 ? 12.086 -7.711 -18.734 1 94 252 VAL A CA 1
ATOM 1920 C C . VAL A 1 252 ? 13.133 -7.121 -17.797 1 94 252 VAL A C 1
ATOM 1922 O O . VAL A 1 252 ? 13.836 -7.855 -17.109 1 94 252 VAL A O 1
ATOM 1925 N N . ASP A 1 253 ? 13.227 -5.832 -17.797 1 93.56 253 ASP A N 1
ATOM 1926 C CA . ASP A 1 253 ? 14.125 -5.09 -16.922 1 93.56 253 ASP A CA 1
ATOM 1927 C C . ASP A 1 253 ? 13.5 -4.898 -15.531 1 93.56 253 ASP A C 1
ATOM 1929 O O . ASP A 1 253 ? 12.406 -4.355 -15.414 1 93.56 253 ASP A O 1
ATOM 1933 N N . PRO A 1 254 ? 14.188 -5.324 -14.492 1 95.12 254 PRO A N 1
ATOM 1934 C CA . PRO A 1 254 ? 13.633 -5.207 -13.141 1 95.12 254 PRO A CA 1
ATOM 1935 C C . PRO A 1 254 ? 13.453 -3.756 -12.703 1 95.12 254 PRO A C 1
ATOM 1937 O O . PRO A 1 254 ? 12.727 -3.482 -11.742 1 95.12 254 PRO A O 1
ATOM 1940 N N . GLY A 1 255 ? 14.172 -2.887 -13.359 1 90 255 GLY A N 1
ATOM 1941 C CA . GLY A 1 255 ? 14.07 -1.479 -13.008 1 90 255 GLY A CA 1
ATOM 1942 C C . GLY A 1 255 ? 14.852 -1.121 -11.75 1 90 255 GLY A C 1
ATOM 1943 O O . GLY A 1 255 ? 15.773 -1.834 -11.367 1 90 255 GLY A O 1
ATOM 1944 N N . GLN A 1 256 ? 14.438 0.107 -11.172 1 87.31 256 GLN A N 1
ATOM 1945 C CA . GLN A 1 256 ? 15.133 0.628 -9.992 1 87.31 256 GLN A CA 1
ATOM 1946 C C . GLN A 1 256 ? 14.273 0.486 -8.742 1 87.31 256 GLN A C 1
ATOM 1948 O O . GLN A 1 256 ? 13.164 -0.058 -8.797 1 87.31 256 GLN A O 1
ATOM 1953 N N . ASN A 1 257 ? 14.812 0.878 -7.52 1 89.75 257 ASN A N 1
ATOM 1954 C CA . ASN A 1 257 ? 14.102 0.881 -6.246 1 89.75 257 ASN A CA 1
ATOM 1955 C C . ASN A 1 257 ? 13.617 -0.517 -5.871 1 89.75 257 ASN A C 1
ATOM 1957 O O . ASN A 1 257 ? 12.438 -0.71 -5.57 1 89.75 257 ASN A O 1
ATOM 1961 N N . LEU A 1 258 ? 14.609 -1.407 -5.82 1 93.75 258 LEU A N 1
ATOM 1962 C CA . LEU A 1 258 ? 14.297 -2.812 -5.586 1 93.75 258 LEU A CA 1
ATOM 1963 C C . LEU A 1 258 ? 14.133 -3.09 -4.094 1 93.75 258 LEU A C 1
ATOM 1965 O O . LEU A 1 258 ? 13.594 -4.129 -3.711 1 93.75 258 LEU A O 1
ATOM 1969 N N . ARG A 1 259 ? 14.57 -2.129 -3.305 1 91.75 259 ARG A N 1
ATOM 1970 C CA . ARG A 1 259 ? 14.609 -2.365 -1.866 1 91.75 259 ARG A CA 1
ATOM 1971 C C . ARG A 1 259 ? 13.703 -1.384 -1.126 1 91.75 259 ARG A C 1
ATOM 1973 O O . ARG A 1 259 ? 13.375 -0.318 -1.65 1 91.75 259 ARG A O 1
ATOM 1980 N N . CYS A 1 260 ? 13.211 -1.845 0.051 1 88.81 260 CYS A N 1
ATOM 1981 C CA . CYS A 1 260 ? 12.406 -0.949 0.875 1 88.81 260 CYS A CA 1
ATOM 1982 C C . CYS A 1 260 ? 13.062 -0.715 2.229 1 88.81 260 CYS A C 1
ATOM 1984 O O . CYS A 1 260 ? 13.836 -1.551 2.699 1 88.81 260 CYS A O 1
ATOM 1986 N N . MET B 1 1 ? -62.469 12.5 -67 1 25.17 1 MET B N 1
ATOM 1987 C CA . MET B 1 1 ? -61.125 12.969 -66.688 1 25.17 1 MET B CA 1
ATOM 1988 C C . MET B 1 1 ? -60.719 12.477 -65.312 1 25.17 1 MET B C 1
ATOM 1990 O O . MET B 1 1 ? -61.219 12.961 -64.312 1 25.17 1 MET B O 1
ATOM 1994 N N . ALA B 1 2 ? -60.594 11.188 -65.188 1 28.22 2 ALA B N 1
ATOM 1995 C CA . ALA B 1 2 ? -60.406 10.344 -64 1 28.22 2 ALA B CA 1
ATOM 1996 C C . ALA B 1 2 ? -59.125 10.727 -63.25 1 28.22 2 ALA B C 1
ATOM 1998 O O . ALA B 1 2 ? -58.031 10.75 -63.812 1 28.22 2 ALA B O 1
ATOM 1999 N N . LEU B 1 3 ? -59.25 11.523 -62.188 1 29.84 3 LEU B N 1
ATOM 2000 C CA . LEU B 1 3 ? -58.281 12.008 -61.219 1 29.84 3 LEU B CA 1
ATOM 2001 C C . LEU B 1 3 ? -57.531 10.844 -60.562 1 29.84 3 LEU B C 1
ATOM 2003 O O . LEU B 1 3 ? -58.125 9.984 -59.938 1 29.84 3 LEU B O 1
ATOM 2007 N N . THR B 1 4 ? -56.625 10.258 -61.25 1 30.17 4 THR B N 1
ATOM 2008 C CA . THR B 1 4 ? -55.781 9.211 -60.688 1 30.17 4 THR B CA 1
ATOM 2009 C C . THR B 1 4 ? -55.219 9.672 -59.344 1 30.17 4 THR B C 1
ATOM 2011 O O . THR B 1 4 ? -54.719 10.797 -59.219 1 30.17 4 THR B O 1
ATOM 2014 N N . LYS B 1 5 ? -55.688 9.062 -58.281 1 32.66 5 LYS B N 1
ATOM 2015 C CA . LYS B 1 5 ? -55.25 9.109 -56.875 1 32.66 5 LYS B CA 1
ATOM 2016 C C . LYS B 1 5 ? -53.75 8.859 -56.75 1 32.66 5 LYS B C 1
ATOM 2018 O O . LYS B 1 5 ? -53.281 7.812 -57.188 1 32.66 5 LYS B O 1
ATOM 2023 N N . VAL B 1 6 ? -52.938 9.906 -56.938 1 32.84 6 VAL B N 1
ATOM 2024 C CA . VAL B 1 6 ? -51.5 9.852 -56.625 1 32.84 6 VAL B CA 1
ATOM 2025 C C . VAL B 1 6 ? -51.281 9.281 -55.25 1 32.84 6 VAL B C 1
ATOM 2027 O O . VAL B 1 6 ? -51.812 9.82 -54.25 1 32.84 6 VAL B O 1
ATOM 2030 N N . SER B 1 7 ? -51.375 8.039 -55.062 1 32.16 7 SER B N 1
ATOM 2031 C CA . SER B 1 7 ? -51 7.438 -53.781 1 32.16 7 SER B CA 1
ATOM 2032 C C . SER B 1 7 ? -49.625 7.914 -53.312 1 32.16 7 SER B C 1
ATOM 2034 O O . SER B 1 7 ? -48.625 7.738 -54.031 1 32.16 7 SER B O 1
ATOM 2036 N N . SER B 1 8 ? -49.594 9.031 -52.719 1 32.12 8 SER B N 1
ATOM 2037 C CA . SER B 1 8 ? -48.344 9.5 -52.094 1 32.12 8 SER B CA 1
ATOM 2038 C C . SER B 1 8 ? -47.75 8.438 -51.156 1 32.12 8 SER B C 1
ATOM 2040 O O . SER B 1 8 ? -48.438 7.926 -50.281 1 32.12 8 SER B O 1
ATOM 2042 N N . ILE B 1 9 ? -46.906 7.621 -51.688 1 33.94 9 ILE B N 1
ATOM 2043 C CA . ILE B 1 9 ? -46.062 6.746 -50.875 1 33.94 9 ILE B CA 1
ATOM 2044 C C . ILE B 1 9 ? -45.375 7.566 -49.812 1 33.94 9 ILE B C 1
ATOM 2046 O O . ILE B 1 9 ? -44.625 8.508 -50.125 1 33.94 9 ILE B O 1
ATOM 2050 N N . PHE B 1 10 ? -46.031 7.723 -48.688 1 32.94 10 PHE B N 1
ATOM 2051 C CA . PHE B 1 10 ? -45.375 8.234 -47.5 1 32.94 10 PHE B CA 1
ATOM 2052 C C . PHE B 1 10 ? -44.094 7.445 -47.188 1 32.94 10 PHE B C 1
ATOM 2054 O O . PHE B 1 10 ? -44.156 6.234 -46.969 1 32.94 10 PHE B O 1
ATOM 2061 N N . LEU B 1 11 ? -43.031 7.879 -47.875 1 32.44 11 LEU B N 1
ATOM 2062 C CA . LEU B 1 11 ? -41.719 7.379 -47.406 1 32.44 11 LEU B CA 1
ATOM 2063 C C . LEU B 1 11 ? -41.562 7.594 -45.906 1 32.44 11 LEU B C 1
ATOM 2065 O O . LEU B 1 11 ? -41.531 8.734 -45.438 1 32.44 11 LEU B O 1
ATOM 2069 N N . ILE B 1 12 ? -42.094 6.676 -45.156 1 31.92 12 ILE B N 1
ATOM 2070 C CA . ILE B 1 12 ? -41.75 6.664 -43.75 1 31.92 12 ILE B CA 1
ATOM 2071 C C . ILE B 1 12 ? -40.219 6.652 -43.594 1 31.92 12 ILE B C 1
ATOM 2073 O O . ILE B 1 12 ? -39.562 5.711 -44.031 1 31.92 12 ILE B O 1
ATOM 2077 N N . CYS B 1 13 ? -39.625 7.812 -43.719 1 30.52 13 CYS B N 1
ATOM 2078 C CA . CYS B 1 13 ? -38.25 7.91 -43.25 1 30.52 13 CYS B CA 1
ATOM 2079 C C . CYS B 1 13 ? -38.125 7.34 -41.844 1 30.52 13 CYS B C 1
ATOM 2081 O O . CYS B 1 13 ? -38.625 7.918 -40.875 1 30.52 13 CYS B O 1
ATOM 2083 N N . LEU B 1 14 ? -38.125 6.051 -41.75 1 29.12 14 LEU B N 1
ATOM 2084 C CA . LEU B 1 14 ? -37.688 5.492 -40.5 1 29.12 14 LEU B CA 1
ATOM 2085 C C . LEU B 1 14 ? -36.344 6.113 -40.062 1 29.12 14 LEU B C 1
ATOM 2087 O O . LEU B 1 14 ? -35.312 5.863 -40.688 1 29.12 14 LEU B O 1
ATOM 2091 N N . PHE B 1 15 ? -36.375 7.398 -39.719 1 32.03 15 PHE B N 1
ATOM 2092 C CA . PHE B 1 15 ? -35.219 7.805 -38.906 1 32.03 15 PHE B CA 1
ATOM 2093 C C . PHE B 1 15 ? -34.906 6.773 -37.844 1 32.03 15 PHE B C 1
ATOM 2095 O O . PHE B 1 15 ? -35.719 6.547 -36.938 1 32.03 15 PHE B O 1
ATOM 2102 N N . GLY B 1 16 ? -34.312 5.676 -38.281 1 30.56 16 GLY B N 1
ATOM 2103 C CA . GLY B 1 16 ? -33.719 4.852 -37.25 1 30.56 16 GLY B CA 1
ATOM 2104 C C . GLY B 1 16 ? -33 5.664 -36.188 1 30.56 16 GLY B C 1
ATOM 2105 O O . GLY B 1 16 ? -32.094 6.434 -36.469 1 30.56 16 GLY B O 1
ATOM 2106 N N . PHE B 1 17 ? -33.781 6.152 -35.188 1 29.97 17 PHE B N 1
ATOM 2107 C CA . PHE B 1 17 ? -33.125 6.551 -33.969 1 29.97 17 PHE B CA 1
ATOM 2108 C C . PHE B 1 17 ? -31.984 5.598 -33.625 1 29.97 17 PHE B C 1
ATOM 2110 O O . PHE B 1 17 ? -32.219 4.41 -33.375 1 29.97 17 PHE B O 1
ATOM 2117 N N . TYR B 1 18 ? -30.906 5.73 -34.406 1 27.17 18 TYR B N 1
ATOM 2118 C CA . TYR B 1 18 ? -29.703 5.199 -33.781 1 27.17 18 TYR B CA 1
ATOM 2119 C C . TYR B 1 18 ? -29.672 5.566 -32.281 1 27.17 18 TYR B C 1
ATOM 2121 O O . TYR B 1 18 ? -29.531 6.742 -31.938 1 27.17 18 TYR B O 1
ATOM 2129 N N . SER B 1 19 ? -30.641 5.035 -31.578 1 28.59 19 SER B N 1
ATOM 2130 C CA . SER B 1 19 ? -30.359 5.074 -30.141 1 28.59 19 SER B CA 1
ATOM 2131 C C . SER B 1 19 ? -28.875 4.875 -29.859 1 28.59 19 SER B C 1
ATOM 2133 O O . SER B 1 19 ? -28.328 3.799 -30.125 1 28.59 19 SER B O 1
ATOM 2135 N N . GLN B 1 20 ? -28.094 5.918 -30.219 1 29.22 20 GLN B N 1
ATOM 2136 C CA . GLN B 1 20 ? -26.812 5.895 -29.516 1 29.22 20 GLN B CA 1
ATOM 2137 C C . GLN B 1 20 ? -26.984 5.391 -28.078 1 29.22 20 GLN B C 1
ATOM 2139 O O . GLN B 1 20 ? -27.688 6.008 -27.281 1 29.22 20 GLN B O 1
ATOM 2144 N N . THR B 1 21 ? -27.328 4.145 -27.938 1 29.53 21 THR B N 1
ATOM 2145 C CA . THR B 1 21 ? -27.141 3.631 -26.578 1 29.53 21 THR B CA 1
ATOM 2146 C C . THR B 1 21 ? -26.047 4.41 -25.859 1 29.53 21 THR B C 1
ATOM 2148 O O . THR B 1 21 ? -24.906 4.473 -26.328 1 29.53 21 THR B O 1
ATOM 2151 N N . ALA B 1 22 ? -26.5 5.656 -25.406 1 31.48 22 ALA B N 1
ATOM 2152 C CA . ALA B 1 22 ? -25.703 6.352 -24.391 1 31.48 22 ALA B CA 1
ATOM 2153 C C . ALA B 1 22 ? -24.828 5.375 -23.625 1 31.48 22 ALA B C 1
ATOM 2155 O O . ALA B 1 22 ? -25.328 4.434 -23 1 31.48 22 ALA B O 1
ATOM 2156 N N . ALA B 1 23 ? -23.719 5.086 -24.078 1 33.66 23 ALA B N 1
ATOM 2157 C CA . ALA B 1 23 ? -22.703 4.355 -23.328 1 33.66 23 ALA B CA 1
ATOM 2158 C C . ALA B 1 23 ? -22.844 4.617 -21.828 1 33.66 23 ALA B C 1
ATOM 2160 O O . ALA B 1 23 ? -22.797 5.766 -21.391 1 33.66 23 ALA B O 1
ATOM 2161 N N . GLN B 1 24 ? -23.781 3.98 -20.969 1 37.84 24 GLN B N 1
ATOM 2162 C CA . GLN B 1 24 ? -24.031 3.965 -19.531 1 37.84 24 GLN B CA 1
ATOM 2163 C C . GLN B 1 24 ? -22.875 4.59 -18.766 1 37.84 24 GLN B C 1
ATOM 2165 O O . GLN B 1 24 ? -21.75 4.07 -18.781 1 37.84 24 GLN B O 1
ATOM 2170 N N . ALA B 1 25 ? -22.812 5.832 -18.641 1 42.94 25 ALA B N 1
ATOM 2171 C CA . ALA B 1 25 ? -21.891 6.629 -17.844 1 42.94 25 ALA B CA 1
ATOM 2172 C C . ALA B 1 25 ? -21.812 6.109 -16.406 1 42.94 25 ALA B C 1
ATOM 2174 O O . ALA B 1 25 ? -22.766 6.246 -15.641 1 42.94 25 ALA B O 1
ATOM 2175 N N . TYR B 1 26 ? -20.75 4.902 -15.711 1 53.94 26 TYR B N 1
ATOM 2176 C CA . TYR B 1 26 ? -20.531 3.887 -14.695 1 53.94 26 TYR B CA 1
ATOM 2177 C C . TYR B 1 26 ? -20.375 4.52 -13.312 1 53.94 26 TYR B C 1
ATOM 2179 O O . TYR B 1 26 ? -20.281 3.814 -12.305 1 53.94 26 TYR B O 1
ATOM 2187 N N . CYS B 1 27 ? -20.078 5.773 -12.539 1 60.25 27 CYS B N 1
ATOM 2188 C CA . CYS B 1 27 ? -18.797 5.945 -11.859 1 60.25 27 CYS B CA 1
ATOM 2189 C C . CYS B 1 27 ? -18.828 5.324 -10.469 1 60.25 27 CYS B C 1
ATOM 2191 O O . CYS B 1 27 ? -17.859 5.406 -9.719 1 60.25 27 CYS B O 1
ATOM 2193 N N . GLY B 1 28 ? -19.938 4.66 -10.383 1 80.19 28 GLY B N 1
ATOM 2194 C CA . GLY B 1 28 ? -20.016 4.012 -9.078 1 80.19 28 GLY B CA 1
ATOM 2195 C C . GLY B 1 28 ? -18.75 4.137 -8.266 1 80.19 28 GLY B C 1
ATOM 2196 O O . GLY B 1 28 ? -18.328 3.178 -7.613 1 80.19 28 GLY B O 1
ATOM 2197 N N . CYS B 1 29 ? -18.25 5.434 -8.211 1 83.5 29 CYS B N 1
ATOM 2198 C CA . CYS B 1 29 ? -16.969 5.621 -7.562 1 83.5 29 CYS B CA 1
ATOM 2199 C C . CYS B 1 29 ? -17.125 5.66 -6.047 1 83.5 29 CYS B C 1
ATOM 2201 O O . CYS B 1 29 ? -18.156 6.078 -5.535 1 83.5 29 CYS B O 1
ATOM 2203 N N . SER B 1 30 ? -16.016 5.188 -5.469 1 83.12 30 SER B N 1
ATOM 2204 C CA . SER B 1 30 ? -15.898 5.504 -4.047 1 83.12 30 SER B CA 1
ATOM 2205 C C . SER B 1 30 ? -15.922 7.012 -3.812 1 83.12 30 SER B C 1
ATOM 2207 O O . SER B 1 30 ? -15.539 7.789 -4.691 1 83.12 30 SER B O 1
ATOM 2209 N N . PRO B 1 31 ? -16.297 7.418 -2.6 1 79.75 31 PRO B N 1
ATOM 2210 C CA . PRO B 1 31 ? -16.484 8.844 -2.332 1 79.75 31 PRO B CA 1
ATOM 2211 C C . PRO B 1 31 ? -15.195 9.648 -2.516 1 79.75 31 PRO B C 1
ATOM 2213 O O . PRO B 1 31 ? -15.25 10.859 -2.762 1 79.75 31 PRO B O 1
ATOM 2216 N N . ILE B 1 32 ? -14.133 9.031 -2.451 1 85.62 32 ILE B N 1
ATOM 2217 C CA . ILE B 1 32 ? -12.867 9.758 -2.488 1 85.62 32 ILE B CA 1
ATOM 2218 C C . ILE B 1 32 ? -12.453 10.008 -3.938 1 85.62 32 ILE B C 1
ATOM 2220 O O . ILE B 1 32 ? -11.547 10.797 -4.207 1 85.62 32 ILE B O 1
ATOM 2224 N N . LEU B 1 33 ? -13.156 9.375 -4.883 1 85.75 33 LEU B N 1
ATOM 2225 C CA . LEU B 1 33 ? -12.789 9.469 -6.293 1 85.75 33 LEU B CA 1
ATOM 2226 C C . LEU B 1 33 ? -13.789 10.336 -7.059 1 85.75 33 LEU B C 1
ATOM 2228 O O . LEU B 1 33 ? -14.961 10.414 -6.688 1 85.75 33 LEU B O 1
ATOM 2232 N N . CYS B 1 34 ? -13.281 10.953 -8.141 1 88.81 34 CYS B N 1
ATOM 2233 C CA . CYS B 1 34 ? -14.125 11.68 -9.078 1 88.81 34 CYS B CA 1
ATOM 2234 C C . CYS B 1 34 ? -14.672 10.75 -10.156 1 88.81 34 CYS B C 1
ATOM 2236 O O . CYS B 1 34 ? -13.992 9.812 -10.578 1 88.81 34 CYS B O 1
ATOM 2238 N N . CYS B 1 35 ? -15.828 11.055 -10.492 1 90.38 35 CYS B N 1
ATOM 2239 C CA . CYS B 1 35 ? -16.375 10.492 -11.727 1 90.38 35 CYS B CA 1
ATOM 2240 C C . CYS B 1 35 ? -16.078 11.398 -12.914 1 90.38 35 CYS B C 1
ATOM 2242 O O . CYS B 1 35 ? -16.594 12.508 -13 1 90.38 35 CYS B O 1
ATOM 2244 N N . SER B 1 36 ? -15.297 10.883 -13.836 1 86 36 SER B N 1
ATOM 2245 C CA . SER B 1 36 ? -14.867 11.703 -14.969 1 86 36 SER B CA 1
ATOM 2246 C C . SER B 1 36 ? -16 11.906 -15.961 1 86 36 SER B C 1
ATOM 2248 O O . SER B 1 36 ? -17.047 11.258 -15.867 1 86 36 SER B O 1
ATOM 2250 N N . GLN B 1 37 ? -15.742 12.875 -16.859 1 84.25 37 GLN B N 1
ATOM 2251 C CA . GLN B 1 37 ? -16.688 13.164 -17.938 1 84.25 37 GLN B CA 1
ATOM 2252 C C . GLN B 1 37 ? -17.078 11.898 -18.688 1 84.25 37 GLN B C 1
ATOM 2254 O O . GLN B 1 37 ? -18.25 11.734 -19.062 1 84.25 37 GLN B O 1
ATOM 2259 N N . ASN B 1 38 ? -16.172 10.945 -18.75 1 78.94 38 ASN B N 1
ATOM 2260 C CA . ASN B 1 38 ? -16.391 9.742 -19.531 1 78.94 38 ASN B CA 1
ATOM 2261 C C . ASN B 1 38 ? -16.797 8.562 -18.641 1 78.94 38 ASN B C 1
ATOM 2263 O O . ASN B 1 38 ? -16.781 7.414 -19.094 1 78.94 38 ASN B O 1
ATOM 2267 N N . GLY B 1 39 ? -16.953 8.828 -17.375 1 82.5 39 GLY B N 1
ATOM 2268 C CA . GLY B 1 39 ? -17.547 7.801 -16.531 1 82.5 39 GLY B CA 1
ATOM 2269 C C . GLY B 1 39 ? -16.516 6.961 -15.797 1 82.5 39 GLY B C 1
ATOM 2270 O O . GLY B 1 39 ? -16.828 5.848 -15.352 1 82.5 39 GLY B O 1
ATOM 2271 N N . TYR B 1 40 ? -15.211 7.426 -15.711 1 82 40 TYR B N 1
ATOM 2272 C CA . TYR B 1 40 ? -14.156 6.715 -15 1 82 40 TYR B CA 1
ATOM 2273 C C . TYR B 1 40 ? -13.898 7.336 -13.633 1 82 40 TYR B C 1
ATOM 2275 O O . TYR B 1 40 ? -14.055 8.547 -13.461 1 82 40 TYR B O 1
ATOM 2283 N N . CYS B 1 41 ? -13.5 6.473 -12.758 1 83.62 41 CYS B N 1
ATOM 2284 C CA . CYS B 1 41 ? -13.188 6.953 -11.414 1 83.62 41 CYS B CA 1
ATOM 2285 C C . CYS B 1 41 ? -11.695 7.246 -11.281 1 83.62 41 CYS B C 1
ATOM 2287 O O . CYS B 1 41 ? -10.859 6.488 -11.781 1 83.62 41 CYS B O 1
ATOM 2289 N N . GLY B 1 42 ? -11.336 8.398 -10.68 1 83.31 42 GLY B N 1
ATOM 2290 C CA . GLY B 1 42 ? -9.938 8.719 -10.445 1 83.31 42 GLY B CA 1
ATOM 2291 C C . GLY B 1 42 ? -9.742 9.984 -9.633 1 83.31 42 GLY B C 1
ATOM 2292 O O . GLY B 1 42 ? -10.703 10.531 -9.086 1 83.31 42 GLY B O 1
ATOM 2293 N N . ILE B 1 43 ? -8.508 10.391 -9.484 1 78.88 43 ILE B N 1
ATOM 2294 C CA . ILE B 1 43 ? -8.266 11.445 -8.508 1 78.88 43 ILE B CA 1
ATOM 2295 C C . ILE B 1 43 ? -7.633 12.656 -9.195 1 78.88 43 ILE B C 1
ATOM 2297 O O . ILE B 1 43 ? -7.609 13.75 -8.641 1 78.88 43 ILE B O 1
ATOM 2301 N N . ASN B 1 44 ? -7.035 12.422 -10.383 1 76 44 ASN B N 1
ATOM 2302 C CA . ASN B 1 44 ? -6.332 13.539 -10.992 1 76 44 ASN B CA 1
ATOM 2303 C C . ASN B 1 44 ? -7.238 14.328 -11.938 1 76 44 ASN B C 1
ATOM 2305 O O . ASN B 1 44 ? -8.43 14.023 -12.055 1 76 44 ASN B O 1
ATOM 2309 N N . ASP B 1 45 ? -6.68 15.352 -12.562 1 78 45 ASP B N 1
ATOM 2310 C CA . ASP B 1 45 ? -7.477 16.312 -13.32 1 78 45 ASP B CA 1
ATOM 2311 C C . ASP B 1 45 ? -8.148 15.656 -14.516 1 78 45 ASP B C 1
ATOM 2313 O O . ASP B 1 45 ? -9.133 16.172 -15.047 1 78 45 ASP B O 1
ATOM 2317 N N . LEU B 1 46 ? -7.539 14.555 -14.867 1 76.25 46 LEU B N 1
ATOM 2318 C CA . LEU B 1 46 ? -8.203 13.812 -15.938 1 76.25 46 LEU B CA 1
ATOM 2319 C C . LEU B 1 46 ? -9.602 13.375 -15.508 1 76.25 46 LEU B C 1
ATOM 2321 O O . LEU B 1 46 ? -10.508 13.289 -16.328 1 76.25 46 LEU B O 1
ATOM 2325 N N . TYR B 1 47 ? -9.711 13.172 -14.227 1 83.31 47 TYR B N 1
ATOM 2326 C CA . TYR B 1 47 ? -10.969 12.68 -13.688 1 83.31 47 TYR B CA 1
ATOM 2327 C C . TYR B 1 47 ? -11.758 13.812 -13.039 1 83.31 47 TYR B C 1
ATOM 2329 O O . TYR B 1 47 ? -12.984 13.875 -13.164 1 83.31 47 TYR B O 1
ATOM 2337 N N . CYS B 1 48 ? -11.055 14.664 -12.461 1 87.81 48 CYS B N 1
ATOM 2338 C CA . CYS B 1 48 ? -11.703 15.602 -11.555 1 87.81 48 CYS B CA 1
ATOM 2339 C C . CYS B 1 48 ? -11.812 16.984 -12.188 1 87.81 48 CYS B C 1
ATOM 2341 O O . CYS B 1 48 ? -12.414 17.891 -11.609 1 87.81 48 CYS B O 1
ATOM 2343 N N . GLY B 1 49 ? -11.188 17.172 -13.266 1 86.44 49 GLY B N 1
ATOM 2344 C CA . GLY B 1 49 ? -11.211 18.469 -13.938 1 86.44 49 GLY B CA 1
ATOM 2345 C C . GLY B 1 49 ? -12.492 18.703 -14.719 1 86.44 49 GLY B C 1
ATOM 2346 O O . GLY B 1 49 ? -13.586 18.516 -14.188 1 86.44 49 GLY B O 1
ATOM 2347 N N . SER B 1 50 ? -12.266 19.219 -15.891 1 85.19 50 SER B N 1
ATOM 2348 C CA . SER B 1 50 ? -13.406 19.562 -16.734 1 85.19 50 SER B CA 1
ATOM 2349 C C . SER B 1 50 ? -14.289 18.344 -17 1 85.19 50 SER B C 1
ATOM 2351 O O . SER B 1 50 ? -13.789 17.281 -17.375 1 85.19 50 SER B O 1
ATOM 2353 N N . GLY B 1 51 ? -15.609 18.516 -16.781 1 88.75 51 GLY B N 1
ATOM 2354 C CA . GLY B 1 51 ? -16.547 17.453 -17.094 1 88.75 51 GLY B CA 1
ATOM 2355 C C . GLY B 1 51 ? -16.766 16.5 -15.93 1 88.75 51 GLY B C 1
ATOM 2356 O O . GLY B 1 51 ? -17.531 15.547 -16.047 1 88.75 51 GLY B O 1
ATOM 2357 N N . CYS B 1 52 ? -16.094 16.781 -14.891 1 90.94 52 CYS B N 1
ATOM 2358 C CA . CYS B 1 52 ? -16.266 15.93 -13.719 1 90.94 52 CYS B CA 1
ATOM 2359 C C . CYS B 1 52 ? -17.734 15.867 -13.32 1 90.94 52 CYS B C 1
ATOM 2361 O O . CYS B 1 52 ? -18.375 16.891 -13.109 1 90.94 52 CYS B O 1
ATOM 2363 N N . ARG B 1 53 ? -18.234 14.641 -13.211 1 90.75 53 ARG B N 1
ATOM 2364 C CA . ARG B 1 53 ? -19.672 14.43 -13.039 1 90.75 53 ARG B CA 1
ATOM 2365 C C . ARG B 1 53 ? -20.047 14.438 -11.562 1 90.75 53 ARG B C 1
ATOM 2367 O O . ARG B 1 53 ? -21.125 14.914 -11.195 1 90.75 53 ARG B O 1
ATOM 2374 N N . SER B 1 54 ? -19.234 13.836 -10.75 1 89.06 54 SER B N 1
ATOM 2375 C CA . SER B 1 54 ? -19.516 13.742 -9.32 1 89.06 54 SER B CA 1
ATOM 2376 C C . SER B 1 54 ? -18.25 13.445 -8.531 1 89.06 54 SER B C 1
ATOM 2378 O O . SER B 1 54 ? -17.203 13.141 -9.117 1 89.06 54 SER B O 1
ATOM 2380 N N . GLY B 1 55 ? -18.391 13.516 -7.152 1 87.44 55 GLY B N 1
ATOM 2381 C CA . GLY B 1 55 ? -17.234 13.367 -6.285 1 87.44 55 GLY B CA 1
ATOM 2382 C C . GLY B 1 55 ? -16.531 14.68 -6 1 87.44 55 GLY B C 1
ATOM 2383 O O . GLY B 1 55 ? -17.125 15.75 -6.117 1 87.44 55 GLY B O 1
ATOM 2384 N N . PRO B 1 56 ? -15.273 14.547 -5.555 1 86.75 56 PRO B N 1
ATOM 2385 C CA . PRO B 1 56 ? -14.539 15.781 -5.238 1 86.75 56 PRO B CA 1
ATOM 2386 C C . PRO B 1 56 ? -13.961 16.453 -6.48 1 86.75 56 PRO B C 1
ATOM 2388 O O . PRO B 1 56 ? -12.742 16.641 -6.57 1 86.75 56 PRO B O 1
ATOM 2391 N N . CYS B 1 57 ? -14.758 16.984 -7.27 1 90.44 57 CYS B N 1
ATOM 2392 C CA . CYS B 1 57 ? -14.375 17.625 -8.516 1 90.44 57 CYS B CA 1
ATOM 2393 C C . CYS B 1 57 ? -13.641 18.938 -8.25 1 90.44 57 CYS B C 1
ATOM 2395 O O . CYS B 1 57 ? -13.852 19.578 -7.211 1 90.44 57 CYS B O 1
ATOM 2397 N N . ARG B 1 58 ? -12.797 19.312 -9.172 1 85.31 58 ARG B N 1
ATOM 2398 C CA . ARG B 1 58 ? -11.938 20.484 -9.016 1 85.31 58 ARG B CA 1
ATOM 2399 C C . ARG B 1 58 ? -12.758 21.734 -8.766 1 85.31 58 ARG B C 1
ATOM 2401 O O . ARG B 1 58 ? -12.367 22.594 -7.965 1 85.31 58 ARG B O 1
ATOM 2408 N N . ARG B 1 59 ? -13.867 21.859 -9.367 1 81.94 59 ARG B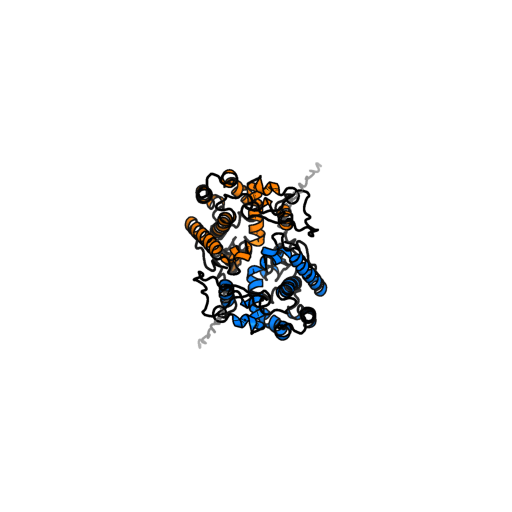 N 1
ATOM 2409 C CA . ARG B 1 59 ? -14.688 23.062 -9.281 1 81.94 59 ARG B CA 1
ATOM 2410 C C . ARG B 1 59 ? -15.219 23.266 -7.867 1 81.94 59 ARG B C 1
ATOM 2412 O O . ARG B 1 59 ? -15.508 24.391 -7.457 1 81.94 59 ARG B O 1
ATOM 2419 N N . SER B 1 60 ? -15.289 22.25 -7.164 1 81.5 60 SER B N 1
ATOM 2420 C CA . SER B 1 60 ? -15.859 22.328 -5.824 1 81.5 60 SER B CA 1
ATOM 2421 C C . SER B 1 60 ? -14.797 22.094 -4.758 1 81.5 60 SER B C 1
ATOM 2423 O O . SER B 1 60 ? -15.117 21.891 -3.584 1 81.5 60 SER B O 1
ATOM 2425 N N . ARG B 1 61 ? -13.609 22.203 -5.184 1 84.56 61 ARG B N 1
ATOM 2426 C CA . ARG B 1 61 ? -12.555 21.828 -4.242 1 84.56 61 ARG B CA 1
ATOM 2427 C C . ARG B 1 61 ? -12.25 22.969 -3.275 1 84.56 61 ARG B C 1
ATOM 2429 O O . ARG B 1 61 ? -12.188 24.125 -3.678 1 84.56 61 ARG B O 1
ATOM 2436 N N . VAL B 1 62 ? -12.133 22.656 -2.057 1 91.38 62 VAL B N 1
ATOM 2437 C CA . VAL B 1 62 ? -11.719 23.547 -0.983 1 91.38 62 VAL B CA 1
ATOM 2438 C C . VAL B 1 62 ? -10.195 23.531 -0.852 1 91.38 62 VAL B C 1
ATOM 2440 O O . VAL B 1 62 ? -9.586 22.469 -0.752 1 91.38 62 VAL B O 1
ATOM 2443 N N . PRO B 1 63 ? -9.586 24.734 -0.855 1 95.25 63 PRO B N 1
ATOM 2444 C CA . PRO B 1 63 ? -8.133 24.766 -0.693 1 95.25 63 PRO B CA 1
ATOM 2445 C C . PRO B 1 63 ? -7.672 24.156 0.632 1 95.25 63 PRO B C 1
ATOM 2447 O O . PRO B 1 63 ? -8.367 24.281 1.644 1 95.25 63 PRO B O 1
ATOM 2450 N N . VAL B 1 64 ? -6.457 23.578 0.583 1 97.5 64 VAL B N 1
ATOM 2451 C CA . VAL B 1 64 ? -5.965 22.797 1.707 1 97.5 64 VAL B CA 1
ATOM 2452 C C . VAL B 1 64 ? -5.883 23.672 2.955 1 97.5 64 VAL B C 1
ATOM 2454 O O . VAL B 1 64 ? -6.121 23.188 4.07 1 97.5 64 VAL B O 1
ATOM 2457 N N . ASP B 1 65 ? -5.547 24.969 2.805 1 98.06 65 ASP B N 1
ATOM 2458 C CA . ASP B 1 65 ? -5.414 25.844 3.967 1 98.06 65 ASP B CA 1
ATOM 2459 C C . ASP B 1 65 ? -6.773 26.109 4.605 1 98.06 65 ASP B C 1
ATOM 2461 O O . ASP B 1 65 ? -6.848 26.5 5.773 1 98.06 65 ASP B O 1
ATOM 2465 N N . ARG B 1 66 ? -7.785 25.922 3.869 1 97.94 66 ARG B N 1
ATOM 2466 C CA . ARG B 1 66 ? -9.133 26.078 4.414 1 97.94 66 ARG B CA 1
ATOM 2467 C C . ARG B 1 66 ? -9.641 24.781 5.012 1 97.94 66 ARG B C 1
ATOM 2469 O O . ARG B 1 66 ? -10.586 24.781 5.801 1 97.94 66 ARG B O 1
ATOM 2476 N N . ILE B 1 67 ? -9.117 23.719 4.594 1 98.19 67 ILE B N 1
ATOM 2477 C CA . ILE B 1 67 ? -9.43 22.438 5.207 1 98.19 67 ILE B CA 1
ATOM 2478 C C . ILE B 1 67 ? -8.664 22.297 6.52 1 98.19 67 ILE B C 1
ATOM 2480 O O . ILE B 1 67 ? -9.258 22.016 7.566 1 98.19 67 ILE B O 1
ATOM 2484 N N . VAL B 1 68 ? -7.363 22.5 6.402 1 98.75 68 VAL B N 1
ATOM 2485 C CA . VAL B 1 68 ? -6.512 22.453 7.586 1 98.75 68 VAL B CA 1
ATOM 2486 C C . VAL B 1 68 ? -6.395 23.859 8.188 1 98.75 68 VAL B C 1
ATOM 2488 O O . VAL B 1 68 ? -5.367 24.516 8.039 1 98.75 68 VAL B O 1
ATOM 2491 N N . THR B 1 69 ? -7.367 24.25 8.875 1 98.75 69 THR B N 1
ATOM 2492 C CA . THR B 1 69 ? -7.371 25.547 9.547 1 98.75 69 THR B CA 1
ATOM 2493 C C . THR B 1 69 ? -6.457 25.516 10.766 1 98.75 69 THR B C 1
ATOM 2495 O O . THR B 1 69 ? -6.016 24.453 11.195 1 98.75 69 THR B O 1
ATOM 2498 N N . GLN B 1 70 ? -6.223 26.719 11.258 1 98.56 70 GLN B N 1
ATOM 2499 C CA . GLN B 1 70 ? -5.465 26.781 12.5 1 98.56 70 GLN B CA 1
ATOM 2500 C C . GLN B 1 70 ? -6.199 26.062 13.633 1 98.56 70 GLN B C 1
ATOM 2502 O O . GLN B 1 70 ? -5.578 25.391 14.445 1 98.56 70 GLN B O 1
ATOM 2507 N N . GLN B 1 71 ? -7.461 26.219 13.695 1 98.38 71 GLN B N 1
ATOM 2508 C CA . GLN B 1 71 ? -8.258 25.578 14.727 1 98.38 71 GLN B CA 1
ATOM 2509 C C . GLN B 1 71 ? -8.188 24.062 14.609 1 98.38 71 GLN B C 1
ATOM 2511 O O . GLN B 1 71 ? -8.023 23.359 15.617 1 98.38 71 GLN B O 1
ATOM 2516 N N . PHE B 1 72 ? -8.344 23.562 13.375 1 98.62 72 PHE B N 1
ATOM 2517 C CA . PHE B 1 72 ? -8.258 22.109 13.148 1 98.62 72 PHE B CA 1
ATOM 2518 C C . PHE B 1 72 ? -6.93 21.562 13.648 1 98.62 72 PHE B C 1
ATOM 2520 O O . PHE B 1 72 ? -6.895 20.562 14.352 1 98.62 72 PHE B O 1
ATOM 2527 N N . PHE B 1 73 ? -5.844 22.234 13.281 1 98.69 73 PHE B N 1
ATOM 2528 C CA . PHE B 1 73 ? -4.512 21.812 13.688 1 98.69 73 PHE B CA 1
ATOM 2529 C C . PHE B 1 73 ? -4.344 21.906 15.195 1 98.69 73 PHE B C 1
ATOM 2531 O O . PHE B 1 73 ? -3.824 20.984 15.828 1 98.69 73 PHE B O 1
ATOM 2538 N N . ASN B 1 74 ? -4.852 22.984 15.82 1 98.06 74 ASN B N 1
ATOM 2539 C CA . ASN B 1 74 ? -4.762 23.172 17.266 1 98.06 74 ASN B CA 1
ATOM 2540 C C . ASN B 1 74 ? -5.539 22.109 18.016 1 98.06 74 ASN B C 1
ATOM 2542 O O . ASN B 1 74 ? -5.113 21.672 19.094 1 98.06 74 ASN B O 1
ATOM 2546 N N . ASP B 1 75 ? -6.633 21.719 17.484 1 97.88 75 ASP B N 1
ATOM 2547 C CA . ASP B 1 75 ? -7.465 20.719 18.125 1 97.88 75 ASP B CA 1
ATOM 2548 C C . ASP B 1 75 ? -6.727 19.391 18.266 1 97.88 75 ASP B C 1
ATOM 2550 O O . ASP B 1 75 ? -6.977 18.609 19.188 1 97.88 75 ASP B O 1
ATOM 2554 N N . ILE B 1 76 ? -5.809 19.172 17.391 1 98.38 76 ILE B N 1
ATOM 2555 C CA . ILE B 1 76 ? -5.047 17.922 17.406 1 98.38 76 ILE B CA 1
ATOM 2556 C C . ILE B 1 76 ? -3.869 18.062 18.375 1 98.38 76 ILE B C 1
ATOM 2558 O O . ILE B 1 76 ? -3.744 17.281 19.328 1 98.38 76 ILE B O 1
ATOM 2562 N N . ILE B 1 77 ? -3.055 19.094 18.203 1 98.25 77 ILE B N 1
ATOM 2563 C CA . ILE B 1 77 ? -1.763 19.172 18.875 1 98.25 77 ILE B CA 1
ATOM 2564 C C . ILE B 1 77 ? -1.964 19.562 20.344 1 98.25 77 ILE B C 1
ATOM 2566 O O . ILE B 1 77 ? -1.117 19.281 21.188 1 98.25 77 ILE B O 1
ATOM 2570 N N . SER B 1 78 ? -3.08 20.188 20.672 1 97.75 78 SER B N 1
ATOM 2571 C CA . SER B 1 78 ? -3.34 20.609 22.047 1 97.75 78 SER B CA 1
ATOM 2572 C C . SER B 1 78 ? -3.604 19.406 22.953 1 97.75 78 SER B C 1
ATOM 2574 O O . SER B 1 78 ? -3.551 19.531 24.188 1 97.75 78 SER B O 1
ATOM 2576 N N . LYS B 1 79 ? -3.896 18.25 22.359 1 97.5 79 LYS B N 1
ATOM 2577 C CA . LYS B 1 79 ? -4.188 17.062 23.141 1 97.5 79 LYS B CA 1
ATOM 2578 C C . LYS B 1 79 ? -2.906 16.438 23.688 1 97.5 79 LYS B C 1
ATOM 2580 O O . LYS B 1 79 ? -2.951 15.594 24.594 1 97.5 79 LYS B O 1
ATOM 2585 N N . ALA B 1 80 ? -1.83 16.781 23.078 1 96.88 80 ALA B N 1
ATOM 2586 C CA . ALA B 1 80 ? -0.549 16.312 23.609 1 96.88 80 ALA B CA 1
ATOM 2587 C C . ALA B 1 80 ? -0.169 17.062 24.875 1 96.88 80 ALA B C 1
ATOM 2589 O O . ALA B 1 80 ? -0.547 18.234 25.062 1 96.88 80 ALA B O 1
ATOM 2590 N N . SER B 1 81 ? 0.572 16.391 25.656 1 95.81 81 SER B N 1
ATOM 2591 C CA . SER B 1 81 ? 1.029 17.031 26.891 1 95.81 81 SER B CA 1
ATOM 2592 C C . SER B 1 81 ? 2.021 18.141 26.594 1 95.81 81 SER B C 1
ATOM 2594 O O . SER B 1 81 ? 2.658 18.156 25.547 1 95.81 81 SER B O 1
ATOM 2596 N N . ASN B 1 82 ? 2.127 19.047 27.562 1 94.25 82 ASN B N 1
ATOM 2597 C CA . ASN B 1 82 ? 2.953 20.219 27.359 1 94.25 82 ASN B CA 1
ATOM 2598 C C . ASN B 1 82 ? 4.434 19.859 27.281 1 94.25 82 ASN B C 1
ATOM 2600 O O . ASN B 1 82 ? 5.238 20.641 26.766 1 94.25 82 ASN B O 1
ATOM 2604 N N . ASP B 1 83 ? 4.785 18.719 27.781 1 95.44 83 ASP B N 1
ATOM 2605 C CA . ASP B 1 83 ? 6.188 18.312 27.781 1 95.44 83 ASP B CA 1
ATOM 2606 C C . ASP B 1 83 ? 6.559 17.594 26.484 1 95.44 83 ASP B C 1
ATOM 2608 O O . ASP B 1 83 ? 7.715 17.234 26.281 1 95.44 83 ASP B O 1
ATOM 2612 N N . CYS B 1 84 ? 5.609 17.547 25.594 1 96.06 84 CYS B N 1
ATOM 2613 C CA . CYS B 1 84 ? 5.863 16.891 24.312 1 96.06 84 CYS B CA 1
ATOM 2614 C C . CYS B 1 84 ? 6.715 17.75 23.406 1 96.06 84 CYS B C 1
ATOM 2616 O O . CYS B 1 84 ? 6.359 18.906 23.125 1 96.06 84 CYS B O 1
ATOM 2618 N N . ALA B 1 85 ? 7.797 17.156 22.891 1 94.81 85 ALA B N 1
ATOM 2619 C CA . ALA B 1 85 ? 8.742 17.875 22.047 1 94.81 85 ALA B CA 1
ATOM 2620 C C . ALA B 1 85 ? 8.078 18.359 20.766 1 94.81 85 ALA B C 1
ATOM 2622 O O . ALA B 1 85 ? 8.406 19.438 20.25 1 94.81 85 ALA B O 1
ATOM 2623 N N . GLY B 1 86 ? 7.133 17.641 20.281 1 97.5 86 GLY B N 1
ATOM 2624 C CA . GLY B 1 86 ? 6.52 17.938 19 1 97.5 86 GLY B CA 1
ATOM 2625 C C . GLY B 1 86 ? 5.645 19.172 19.031 1 97.5 86 GLY B C 1
ATOM 2626 O O . GLY B 1 86 ? 5.352 19.75 17.984 1 97.5 86 GLY B O 1
ATOM 2627 N N . LYS B 1 87 ? 5.199 19.578 20.172 1 96.69 87 LYS B N 1
ATOM 2628 C CA . LYS B 1 87 ? 4.312 20.734 20.281 1 96.69 87 LYS B CA 1
ATOM 2629 C C . LYS B 1 87 ? 5.008 22 19.812 1 96.69 87 LYS B C 1
ATOM 2631 O O . LYS B 1 87 ? 4.355 22.922 19.312 1 96.69 87 LYS B O 1
ATOM 2636 N N . ARG B 1 88 ? 6.309 22.062 19.969 1 95.81 88 ARG B N 1
ATOM 2637 C CA . ARG B 1 88 ? 7.074 23.234 19.562 1 95.81 88 ARG B CA 1
ATOM 2638 C C . ARG B 1 88 ? 7.715 23.031 18.203 1 95.81 88 ARG B C 1
ATOM 2640 O O . ARG B 1 88 ? 8.383 23.922 17.672 1 95.81 88 ARG B O 1
ATOM 2647 N N . PHE B 1 89 ? 7.48 21.859 17.672 1 98.44 89 PHE B N 1
ATOM 2648 C CA . PHE B 1 89 ? 8.133 21.5 16.422 1 98.44 89 PHE B CA 1
ATOM 2649 C C . PHE B 1 89 ? 7.137 21.531 15.266 1 98.44 89 PHE B C 1
ATOM 2651 O O . PHE B 1 89 ? 7.332 22.25 14.289 1 98.44 89 PHE B O 1
ATOM 2658 N N . TYR B 1 90 ? 6.027 20.828 15.398 1 98.81 90 TYR B N 1
ATOM 2659 C CA . TYR B 1 90 ? 5.043 20.734 14.328 1 98.81 90 TYR B CA 1
ATOM 2660 C C . TYR B 1 90 ? 4.145 21.969 14.297 1 98.81 90 TYR B C 1
ATOM 2662 O O . TYR B 1 90 ? 3.574 22.344 15.32 1 98.81 90 TYR B O 1
ATOM 2670 N N . THR B 1 91 ? 4.031 22.578 13.078 1 98.75 91 THR B N 1
ATOM 2671 C CA . THR B 1 91 ? 3.145 23.719 12.93 1 98.75 91 THR B CA 1
ATOM 2672 C C . THR B 1 91 ? 2.285 23.594 11.672 1 98.75 91 THR B C 1
ATOM 2674 O O . THR B 1 91 ? 2.684 22.938 10.711 1 98.75 91 THR B O 1
ATOM 2677 N N . ARG B 1 92 ? 1.147 24.188 11.742 1 98.81 92 ARG B N 1
ATOM 2678 C CA . ARG B 1 92 ? 0.299 24.281 10.562 1 98.81 92 ARG B CA 1
ATOM 2679 C C . ARG B 1 92 ? 1.063 24.875 9.391 1 98.81 92 ARG B C 1
ATOM 2681 O O . ARG B 1 92 ? 0.933 24.422 8.25 1 98.81 92 ARG B O 1
ATOM 2688 N N . GLU B 1 93 ? 1.799 25.906 9.695 1 98.75 93 GLU B N 1
ATOM 2689 C CA . GLU B 1 93 ? 2.549 26.594 8.648 1 98.75 93 GLU B CA 1
ATOM 2690 C C . GLU B 1 93 ? 3.529 25.641 7.961 1 98.75 93 GLU B C 1
ATOM 2692 O O . GLU B 1 93 ? 3.646 25.656 6.734 1 98.75 93 GLU B O 1
ATOM 2697 N N . SER B 1 94 ? 4.215 24.875 8.734 1 98.88 94 SER B N 1
ATOM 2698 C CA . SER B 1 94 ? 5.16 23.922 8.156 1 98.88 94 SER B CA 1
ATOM 2699 C C . SER B 1 94 ? 4.445 22.891 7.301 1 98.88 94 SER B C 1
ATOM 2701 O O . SER B 1 94 ? 4.957 22.469 6.262 1 98.88 94 SER B O 1
ATOM 2703 N N . PHE B 1 95 ? 3.25 22.453 7.73 1 98.88 95 PHE B N 1
ATOM 2704 C CA . PHE B 1 95 ? 2.469 21.516 6.934 1 98.88 95 PHE B CA 1
ATOM 2705 C C . PHE B 1 95 ? 2.074 22.141 5.598 1 98.88 95 PHE B C 1
ATOM 2707 O O . PHE B 1 95 ? 2.229 21.516 4.547 1 98.88 95 PHE B O 1
ATOM 2714 N N . LEU B 1 96 ? 1.602 23.359 5.684 1 98.88 96 LEU B N 1
ATOM 2715 C CA . LEU B 1 96 ? 1.128 24.016 4.473 1 98.88 96 LEU B CA 1
ATOM 2716 C C . LEU B 1 96 ? 2.281 24.266 3.506 1 98.88 96 LEU B C 1
ATOM 2718 O O . LEU B 1 96 ? 2.119 24.141 2.291 1 98.88 96 LEU B O 1
ATOM 2722 N N . LYS B 1 97 ? 3.396 24.625 4.027 1 98.81 97 LYS B N 1
ATOM 2723 C CA . LYS B 1 97 ? 4.566 24.797 3.172 1 98.81 97 LYS B CA 1
ATOM 2724 C C . LYS B 1 97 ? 4.945 23.484 2.486 1 98.81 97 LYS B C 1
ATOM 2726 O O . LYS B 1 97 ? 5.172 23.453 1.275 1 98.81 97 LYS B O 1
ATOM 2731 N N . ALA B 1 98 ? 4.984 22.422 3.244 1 98.88 98 ALA B N 1
ATOM 2732 C CA . ALA B 1 98 ? 5.289 21.109 2.682 1 98.88 98 ALA B CA 1
ATOM 2733 C C . ALA B 1 98 ? 4.246 20.688 1.645 1 98.88 98 ALA B C 1
ATOM 2735 O O . ALA B 1 98 ? 4.59 20.156 0.589 1 98.88 98 ALA B O 1
ATOM 2736 N N . ALA B 1 99 ? 2.988 20.938 1.998 1 98.62 99 ALA B N 1
ATOM 2737 C CA . ALA B 1 99 ? 1.896 20.609 1.085 1 98.62 99 ALA B CA 1
ATOM 2738 C C . ALA B 1 99 ? 2.068 21.328 -0.251 1 98.62 99 ALA B C 1
ATOM 2740 O O . ALA B 1 99 ? 1.91 20.719 -1.312 1 98.62 99 ALA B O 1
ATOM 2741 N N . ASN B 1 100 ? 2.406 22.562 -0.188 1 97.81 100 ASN B N 1
ATOM 2742 C CA . ASN B 1 100 ? 2.588 23.359 -1.394 1 97.81 100 ASN B CA 1
ATOM 2743 C C . ASN B 1 100 ? 3.779 22.875 -2.215 1 97.81 100 ASN B C 1
ATOM 2745 O O . ASN B 1 100 ? 3.779 23 -3.441 1 97.81 100 ASN B O 1
ATOM 2749 N N . ASP B 1 101 ? 4.73 22.328 -1.531 1 97.44 101 ASP B N 1
ATOM 2750 C CA . ASP B 1 101 ? 5.941 21.844 -2.201 1 97.44 101 ASP B CA 1
ATOM 2751 C C . ASP B 1 101 ? 5.742 20.438 -2.766 1 97.44 101 ASP B C 1
ATOM 2753 O O . ASP B 1 101 ? 6.602 19.922 -3.482 1 97.44 101 ASP B O 1
ATOM 2757 N N . THR B 1 102 ? 4.699 19.781 -2.41 1 96.5 102 THR B N 1
ATOM 2758 C CA . THR B 1 102 ? 4.453 18.406 -2.85 1 96.5 102 THR B CA 1
ATOM 2759 C C . THR B 1 102 ? 3.637 18.391 -4.137 1 96.5 102 THR B C 1
ATOM 2761 O O . THR B 1 102 ? 2.479 18.812 -4.152 1 96.5 102 THR B O 1
ATOM 2764 N N . PHE B 1 103 ? 4.238 17.812 -5.164 1 88.25 103 PHE B N 1
ATOM 2765 C CA . PHE B 1 103 ? 3.619 17.797 -6.488 1 88.25 103 PHE B CA 1
ATOM 2766 C C . PHE B 1 103 ? 2.256 17.109 -6.438 1 88.25 103 PHE B C 1
ATOM 2768 O O . PHE B 1 103 ? 2.109 16.047 -5.84 1 88.25 103 PHE B O 1
ATOM 2775 N N . ASP B 1 104 ? 1.242 17.828 -6.992 1 87.5 104 ASP B N 1
ATOM 2776 C CA . ASP B 1 104 ? -0.095 17.312 -7.25 1 87.5 104 ASP B CA 1
ATOM 2777 C C . ASP B 1 104 ? -0.87 17.125 -5.945 1 87.5 104 ASP B C 1
ATOM 2779 O O . ASP B 1 104 ? -1.955 16.531 -5.941 1 87.5 104 ASP B O 1
ATOM 2783 N N . PHE B 1 105 ? -0.353 17.547 -4.836 1 93.81 105 PHE B N 1
ATOM 2784 C CA . PHE B 1 105 ? -1.065 17.344 -3.58 1 93.81 105 PHE B CA 1
ATOM 2785 C C . PHE B 1 105 ? -2.162 18.391 -3.398 1 93.81 105 PHE B C 1
ATOM 2787 O O . PHE B 1 105 ? -3.34 18.03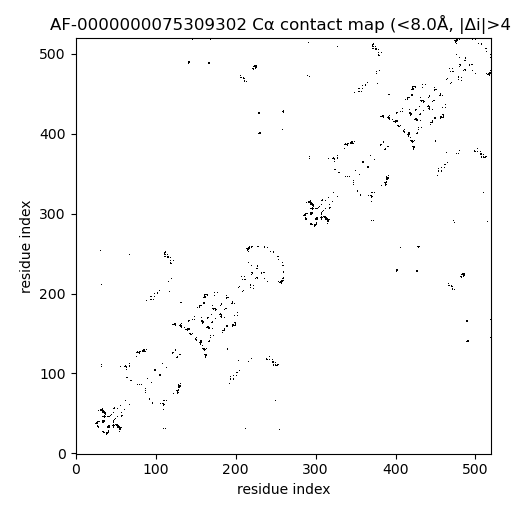1 -3.281 1 93.81 105 PHE B O 1
ATOM 2794 N N . THR B 1 106 ? -1.802 19.625 -3.49 1 93.38 106 THR B N 1
ATOM 2795 C CA . THR B 1 106 ? -2.756 20.688 -3.17 1 93.38 106 THR B CA 1
ATOM 2796 C C . THR B 1 106 ? -3.818 20.797 -4.258 1 93.38 106 THR B C 1
ATOM 2798 O O . THR B 1 106 ? -4.934 21.266 -3.998 1 93.38 106 THR B O 1
ATOM 2801 N N . SER B 1 107 ? -3.512 20.328 -5.406 1 86.5 107 SER B N 1
ATOM 2802 C CA . SER B 1 107 ? -4.453 20.453 -6.516 1 86.5 107 SER B CA 1
ATOM 2803 C C . SER B 1 107 ? -5.5 19.344 -6.484 1 86.5 107 SER B C 1
ATOM 2805 O O . SER B 1 107 ? -6.52 19.422 -7.172 1 86.5 107 SER B O 1
ATOM 2807 N N . SER B 1 108 ? -5.258 18.391 -5.621 1 89.5 108 SER B N 1
ATOM 2808 C CA . SER B 1 108 ? -6.164 17.25 -5.734 1 89.5 108 SER B CA 1
ATOM 2809 C C . SER B 1 108 ? -6.652 16.797 -4.363 1 89.5 108 SER B C 1
ATOM 2811 O O . SER B 1 108 ? -7.625 16.047 -4.262 1 89.5 108 SER B O 1
ATOM 2813 N N . VAL B 1 109 ? -6.062 17.266 -3.287 1 93.56 109 VAL B N 1
ATOM 2814 C CA . VAL B 1 109 ? -6.41 16.797 -1.95 1 93.56 109 VAL B CA 1
ATOM 2815 C C . VAL B 1 109 ? -7.805 17.297 -1.574 1 93.56 109 VAL B C 1
ATOM 2817 O O . VAL B 1 109 ? -8.195 18.391 -1.952 1 93.56 109 VAL B O 1
ATOM 2820 N N . ASN B 1 110 ? -8.547 16.469 -0.888 1 92.25 110 ASN B N 1
ATOM 2821 C CA . ASN B 1 110 ? -9.875 16.844 -0.395 1 92.25 110 ASN B CA 1
ATOM 2822 C C . ASN B 1 110 ? -10 16.594 1.105 1 92.25 110 ASN B C 1
ATOM 2824 O O . ASN B 1 110 ? -9.062 16.109 1.739 1 92.25 110 ASN B O 1
ATOM 2828 N N . SER B 1 111 ? -11.125 16.906 1.673 1 95.12 111 SER B N 1
ATOM 2829 C CA . SER B 1 111 ? -11.328 16.859 3.117 1 95.12 111 SER B CA 1
ATOM 2830 C C . SER B 1 111 ? -11.234 15.438 3.646 1 95.12 111 SER B C 1
ATOM 2832 O O . SER B 1 111 ? -10.711 15.211 4.742 1 95.12 111 SER B O 1
ATOM 2834 N N . LEU B 1 112 ? -11.719 14.492 2.91 1 95.62 112 LEU B N 1
ATOM 2835 C CA . LEU B 1 112 ? -11.664 13.102 3.35 1 95.62 112 LEU B CA 1
ATOM 2836 C C . LEU B 1 112 ? -10.219 12.617 3.422 1 95.62 112 LEU B C 1
ATOM 2838 O O . LEU B 1 112 ? -9.844 11.93 4.371 1 95.62 112 LEU B O 1
ATOM 2842 N N . GLU B 1 113 ? -9.453 12.961 2.408 1 96.75 113 GLU B N 1
ATOM 2843 C CA . GLU B 1 113 ? -8.039 12.57 2.412 1 96.75 113 GLU B CA 1
ATOM 2844 C C . GLU B 1 113 ? -7.289 13.234 3.564 1 96.75 113 GLU B C 1
ATOM 2846 O O . GLU B 1 113 ? -6.449 12.602 4.207 1 96.75 113 GLU B O 1
ATOM 2851 N N . ILE B 1 114 ? -7.629 14.484 3.871 1 98.25 114 ILE B N 1
ATOM 2852 C CA . ILE B 1 114 ? -6.996 15.18 4.988 1 98.25 114 ILE B CA 1
ATOM 2853 C C . ILE B 1 114 ? -7.383 14.5 6.301 1 98.25 114 ILE B C 1
ATOM 2855 O O . ILE B 1 114 ? -6.527 14.266 7.16 1 98.25 114 ILE B O 1
ATOM 2859 N N . ALA B 1 115 ? -8.641 14.164 6.426 1 98.56 115 ALA B N 1
ATOM 2860 C CA . ALA B 1 115 ? -9.062 13.453 7.629 1 98.56 115 ALA B CA 1
ATOM 2861 C C . ALA B 1 115 ? -8.289 12.141 7.793 1 98.56 115 ALA B C 1
ATOM 2863 O O . ALA B 1 115 ? -7.832 11.82 8.891 1 98.56 115 ALA B O 1
ATOM 2864 N N . THR B 1 116 ? -8.156 11.453 6.676 1 98.62 116 THR B N 1
ATOM 2865 C CA . THR B 1 116 ? -7.441 10.18 6.676 1 98.62 116 THR B CA 1
ATOM 2866 C C . THR B 1 116 ? -5.977 10.383 7.059 1 98.62 116 THR B C 1
ATOM 2868 O O . THR B 1 116 ? -5.461 9.695 7.941 1 98.62 116 THR B O 1
ATOM 2871 N N . MET B 1 117 ? -5.355 11.312 6.488 1 98.81 117 MET B N 1
ATOM 2872 C CA . MET B 1 117 ? -3.938 11.602 6.691 1 98.81 117 MET B CA 1
ATOM 2873 C C . MET B 1 117 ? -3.666 11.992 8.141 1 98.81 117 MET B C 1
ATOM 2875 O O . MET B 1 117 ? -2.768 11.438 8.781 1 98.81 117 MET B O 1
ATOM 2879 N N . PHE B 1 118 ? -4.465 12.867 8.656 1 98.88 118 PHE B N 1
ATOM 2880 C CA . PHE B 1 118 ? -4.191 13.398 9.984 1 98.88 118 PHE B CA 1
ATOM 2881 C C . PHE B 1 118 ? -4.555 12.383 11.062 1 98.88 118 PHE B C 1
ATOM 2883 O O . PHE B 1 118 ? -3.984 12.398 12.156 1 98.88 118 PHE B O 1
ATOM 2890 N N . ALA B 1 119 ? -5.496 11.484 10.758 1 98.81 119 ALA B N 1
ATOM 2891 C CA . ALA B 1 119 ? -5.73 10.391 11.695 1 98.81 119 ALA B CA 1
ATOM 2892 C C . ALA B 1 119 ? -4.473 9.539 11.883 1 98.81 119 ALA B C 1
ATOM 2894 O O . ALA B 1 119 ? -4.133 9.156 13.008 1 98.81 119 ALA B O 1
ATOM 2895 N N . HIS B 1 120 ? -3.807 9.289 10.797 1 98.38 120 HIS B N 1
ATOM 2896 C CA . HIS B 1 120 ? -2.572 8.516 10.875 1 98.38 120 HIS B CA 1
ATOM 2897 C C . HIS B 1 120 ? -1.46 9.312 11.539 1 98.38 120 HIS B C 1
ATOM 2899 O O . HIS B 1 120 ? -0.738 8.797 12.391 1 98.38 120 HIS B O 1
ATOM 2905 N N . PHE B 1 121 ? -1.289 10.625 11.172 1 98.5 121 PHE B N 1
ATOM 2906 C CA . PHE B 1 121 ? -0.281 11.461 11.82 1 98.5 121 PHE B CA 1
ATOM 2907 C C . PHE B 1 121 ? -0.493 11.492 13.328 1 98.5 121 PHE B C 1
ATOM 2909 O O . PHE B 1 121 ? 0.462 11.359 14.094 1 98.5 121 PHE B O 1
ATOM 2916 N N . THR B 1 122 ? -1.712 11.656 13.703 1 98.31 122 THR B N 1
ATOM 2917 C CA . THR B 1 122 ? -2.082 11.742 15.109 1 98.31 122 THR B CA 1
ATOM 2918 C C . THR B 1 122 ? -1.708 10.461 15.852 1 98.31 122 THR B C 1
ATOM 2920 O O . THR B 1 122 ? -1.044 10.508 16.891 1 98.31 122 THR B O 1
ATOM 2923 N N . TYR B 1 123 ? -2.066 9.375 15.336 1 97.25 123 TYR B N 1
ATOM 2924 C CA . TYR B 1 123 ? -1.799 8.109 16.016 1 97.25 123 TYR B CA 1
ATOM 2925 C C . TYR B 1 123 ? -0.302 7.836 16.078 1 97.25 123 TYR B C 1
ATOM 2927 O O . TYR B 1 123 ? 0.226 7.488 17.141 1 97.25 123 TYR B O 1
ATOM 2935 N N . VAL B 1 124 ? 0.37 8.016 14.93 1 95.75 124 VAL B N 1
ATOM 2936 C CA . VAL B 1 124 ? 1.775 7.641 14.805 1 95.75 124 VAL B CA 1
ATOM 2937 C C . VAL B 1 124 ? 2.623 8.5 15.734 1 95.75 124 VAL B C 1
ATOM 2939 O O . VAL B 1 124 ? 3.584 8.016 16.344 1 95.75 124 VAL B O 1
ATOM 2942 N N . THR B 1 125 ? 2.242 9.719 16 1 96.75 125 THR B N 1
ATOM 2943 C CA . THR B 1 125 ? 3.078 10.648 16.75 1 96.75 125 THR B CA 1
ATOM 2944 C C . THR B 1 125 ? 2.516 10.875 18.156 1 96.75 125 THR B C 1
ATOM 2946 O O . THR B 1 125 ? 3.137 11.547 18.984 1 96.75 125 THR B O 1
ATOM 2949 N N . GLY B 1 126 ? 1.375 10.344 18.359 1 96.5 126 GLY B N 1
ATOM 2950 C CA . GLY B 1 126 ? 0.715 10.68 19.609 1 96.5 126 GLY B CA 1
ATOM 2951 C C . GLY B 1 126 ? 0.268 12.125 19.688 1 96.5 126 GLY B C 1
ATOM 2952 O O . GLY B 1 126 ? 0.596 12.836 20.64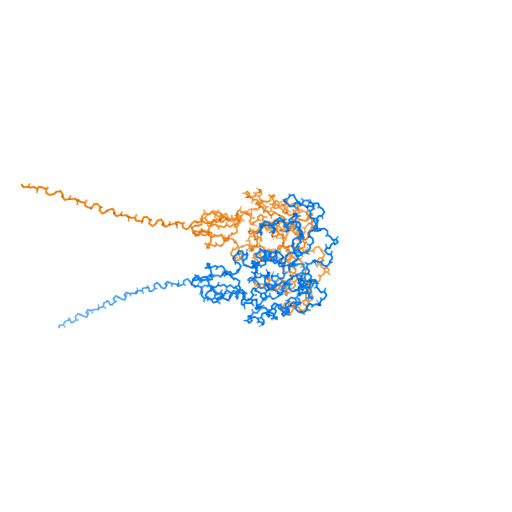1 1 96.5 126 GLY B O 1
ATOM 2953 N N . ASN B 1 127 ? -0.488 12.531 18.672 1 98.25 127 ASN B N 1
ATOM 2954 C CA . ASN B 1 127 ? -0.984 13.898 18.609 1 98.25 127 ASN B CA 1
ATOM 2955 C C . ASN B 1 127 ? 0.156 14.898 18.453 1 98.25 127 ASN B C 1
ATOM 2957 O O . ASN B 1 127 ? 0.187 15.93 19.125 1 98.25 127 ASN B O 1
ATOM 2961 N N . PHE B 1 128 ? 1.117 14.555 17.641 1 98.06 128 PHE B N 1
ATOM 2962 C CA . PHE B 1 128 ? 2.273 15.391 17.328 1 98.06 128 PHE B CA 1
ATOM 2963 C C . PHE B 1 128 ? 3.125 15.602 18.578 1 98.06 128 PHE B C 1
ATOM 2965 O O . PHE B 1 128 ? 3.723 16.672 18.75 1 98.06 128 PHE B O 1
ATOM 2972 N N . CYS B 1 129 ? 3.135 14.641 19.406 1 97.44 129 CYS B N 1
ATOM 2973 C CA . CYS B 1 129 ? 4.023 14.656 20.578 1 97.44 129 CYS B CA 1
ATOM 2974 C C . CYS B 1 129 ? 5.438 14.242 20.188 1 97.44 129 CYS B C 1
ATOM 2976 O O . CYS B 1 129 ? 6.402 14.914 20.531 1 97.44 129 CYS B O 1
ATOM 2978 N N . GLN B 1 130 ? 5.523 13.18 19.469 1 96.06 130 GLN B N 1
ATOM 2979 C CA . GLN B 1 130 ? 6.824 12.594 19.156 1 96.06 130 GLN B CA 1
ATOM 2980 C C . GLN B 1 130 ? 7.355 13.109 17.828 1 96.06 130 GLN B C 1
ATOM 2982 O O . GLN B 1 130 ? 6.633 13.125 16.828 1 96.06 130 GLN B O 1
ATOM 2987 N N . ILE B 1 131 ? 8.594 13.531 17.891 1 96.62 131 ILE B N 1
ATOM 2988 C CA . ILE B 1 131 ? 9.312 13.859 16.656 1 96.62 131 ILE B CA 1
ATOM 2989 C C . ILE B 1 131 ? 10.062 12.625 16.156 1 96.62 131 ILE B C 1
ATOM 2991 O O . ILE B 1 131 ? 10.031 12.305 14.969 1 96.62 131 ILE B O 1
ATOM 2995 N N . ASP B 1 132 ? 10.672 11.898 17.156 1 93.56 132 ASP B N 1
ATOM 2996 C CA . ASP B 1 132 ? 11.406 10.656 16.953 1 93.56 132 ASP B CA 1
ATOM 2997 C C . ASP B 1 132 ? 10.648 9.469 17.547 1 93.56 132 ASP B C 1
ATOM 2999 O O . ASP B 1 132 ? 9.891 9.625 18.5 1 93.56 132 ASP B O 1
ATOM 3003 N N . ALA B 1 133 ? 10.867 8.297 16.844 1 85.94 133 ALA B N 1
ATOM 3004 C CA . ALA B 1 133 ? 10.305 7.094 17.453 1 85.94 133 ALA B CA 1
ATOM 3005 C C . ALA B 1 133 ? 10.836 6.887 18.859 1 85.94 133 ALA B C 1
ATOM 3007 O O . ALA B 1 133 ? 11.992 7.223 19.156 1 85.94 133 ALA B O 1
ATOM 3008 N N . VAL B 1 134 ? 10.016 6.477 19.812 1 67.06 134 VAL B N 1
ATOM 3009 C CA . VAL B 1 134 ? 10.312 6.34 21.234 1 67.06 134 VAL B CA 1
ATOM 3010 C C . VAL B 1 134 ? 11.594 5.531 21.422 1 67.06 134 VAL B C 1
ATOM 3012 O O . VAL B 1 134 ? 12.469 5.918 22.203 1 67.06 134 VAL B O 1
ATOM 3015 N N . ASN B 1 135 ? 11.648 4.297 20.906 1 61.06 135 ASN B N 1
ATOM 3016 C CA . ASN B 1 135 ? 12.859 3.504 21.094 1 61.06 135 ASN B CA 1
ATOM 3017 C C . ASN B 1 135 ? 13.906 3.836 20.031 1 61.06 135 ASN B C 1
ATOM 3019 O O . ASN B 1 135 ? 14.852 3.066 19.828 1 61.06 135 ASN B O 1
ATOM 3023 N N . GLY B 1 136 ? 13.719 4.793 19.328 1 56.78 136 GLY B N 1
ATOM 3024 C CA . GLY B 1 136 ? 14.328 5.074 18.047 1 56.78 136 GLY B CA 1
ATOM 3025 C C . GLY B 1 136 ? 15.836 5.207 18.125 1 56.78 136 GLY B C 1
ATOM 3026 O O . GLY B 1 136 ? 16.547 4.828 17.188 1 56.78 136 GLY B O 1
ATOM 3027 N N . THR B 1 137 ? 16.328 5.676 19.25 1 56.5 137 THR B N 1
ATOM 3028 C CA . THR B 1 137 ? 17.781 5.844 19.188 1 56.5 137 THR B CA 1
ATOM 3029 C C . THR B 1 137 ? 18.484 4.508 19.406 1 56.5 137 THR B C 1
ATOM 3031 O O . THR B 1 137 ? 19.688 4.391 19.156 1 56.5 137 THR B O 1
ATOM 3034 N N . SER B 1 138 ? 17.703 3.533 19.859 1 56.16 138 SER B N 1
ATOM 3035 C CA . SER B 1 138 ? 18.469 2.342 20.203 1 56.16 138 SER B CA 1
ATOM 3036 C C . SER B 1 138 ? 18.672 1.436 19 1 56.16 138 SER B C 1
ATOM 3038 O O . SER B 1 138 ? 19.609 0.626 18.969 1 56.16 138 SER B O 1
ATOM 3040 N N . 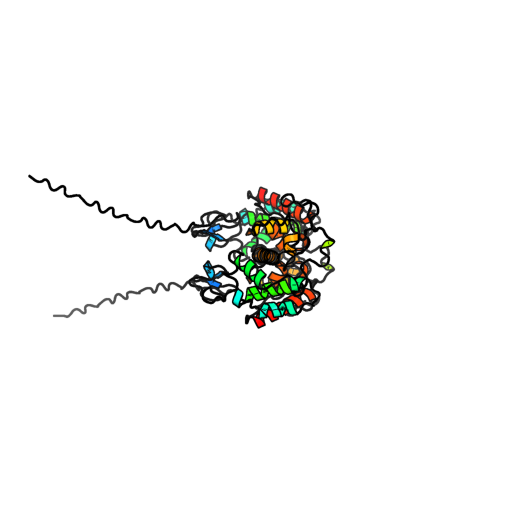GLY B 1 139 ? 17.891 1.651 18.031 1 66.19 139 GLY B N 1
ATOM 3041 C CA . GLY B 1 139 ? 18.172 0.845 16.859 1 66.19 139 GLY B CA 1
ATOM 3042 C C . GLY B 1 139 ? 18.594 1.669 15.664 1 66.19 139 GLY B C 1
ATOM 3043 O O . GLY B 1 139 ? 18.219 2.834 15.539 1 66.19 139 GLY B O 1
ATOM 3044 N N . ASP B 1 140 ? 19.703 1.246 14.938 1 72.94 140 ASP B N 1
ATOM 3045 C CA . ASP B 1 140 ? 20.219 2.062 13.844 1 72.94 140 ASP B CA 1
ATOM 3046 C C . ASP B 1 140 ? 19.312 1.947 12.609 1 72.94 140 ASP B C 1
ATOM 3048 O O . ASP B 1 140 ? 19.297 2.84 11.766 1 72.94 140 ASP B O 1
ATOM 3052 N N . TYR B 1 141 ? 18.438 1 12.555 1 86 141 TYR B N 1
ATOM 3053 C CA . TYR B 1 141 ? 17.5 0.813 11.469 1 86 141 TYR B CA 1
ATOM 3054 C C . TYR B 1 141 ? 18.203 0.841 10.117 1 86 141 TYR B C 1
ATOM 3056 O O . TYR B 1 141 ? 17.688 1.425 9.156 1 86 141 TYR B O 1
ATOM 3064 N N . CYS B 1 142 ? 19.391 0.34 10.117 1 87.5 142 CYS B N 1
ATOM 3065 C CA . CYS B 1 142 ? 20.203 0.343 8.906 1 87.5 142 CYS B CA 1
ATOM 3066 C C . CYS B 1 142 ? 20.297 -1.054 8.305 1 87.5 142 CYS B C 1
ATOM 3068 O O . CYS B 1 142 ? 20.656 -2.012 8.984 1 87.5 142 CYS B O 1
ATOM 3070 N N . GLU B 1 143 ? 19.891 -1.145 7.078 1 86 143 GLU B N 1
ATOM 3071 C CA . GLU B 1 143 ? 20.172 -2.338 6.285 1 86 143 GLU B CA 1
ATOM 3072 C C . GLU B 1 143 ? 21.562 -2.254 5.641 1 86 143 GLU B C 1
ATOM 3074 O O . GLU B 1 143 ? 21.688 -1.761 4.52 1 86 143 GLU B O 1
ATOM 3079 N N . GLU B 1 144 ? 22.469 -2.918 6.164 1 85.94 144 GLU B N 1
ATOM 3080 C CA . GLU B 1 144 ? 23.875 -2.766 5.773 1 85.94 144 GLU B CA 1
ATOM 3081 C C . GLU B 1 144 ? 24.109 -3.318 4.371 1 85.94 144 GLU B C 1
ATOM 3083 O O . GLU B 1 144 ? 25 -2.84 3.656 1 85.94 144 GLU B O 1
ATOM 3088 N N . SER B 1 145 ? 23.359 -4.188 3.918 1 83.94 145 SER B N 1
ATOM 3089 C CA . SER B 1 145 ? 23.578 -4.84 2.635 1 83.94 145 SER B CA 1
ATOM 3090 C C . SER B 1 145 ? 23.016 -4.016 1.486 1 83.94 145 SER B C 1
ATOM 3092 O O . SER B 1 145 ? 23.172 -4.371 0.317 1 83.94 145 SER B O 1
ATOM 3094 N N . ASN B 1 146 ? 22.328 -2.936 1.829 1 88.19 146 ASN B N 1
ATOM 3095 C CA . ASN B 1 146 ? 21.75 -2.074 0.804 1 88.19 146 ASN B CA 1
ATOM 3096 C C . ASN B 1 146 ? 22.828 -1.262 0.083 1 88.19 146 ASN B C 1
ATOM 3098 O O . ASN B 1 146 ? 23.281 -0.238 0.595 1 88.19 146 ASN B O 1
ATOM 3102 N N . LYS B 1 147 ? 23.156 -1.668 -1.122 1 88.56 147 LYS B N 1
ATOM 3103 C CA . LYS B 1 147 ? 24.234 -1.006 -1.869 1 88.56 147 LYS B CA 1
ATOM 3104 C C . LYS B 1 147 ? 23.719 0.25 -2.566 1 88.56 147 LYS B C 1
ATOM 3106 O O . LYS B 1 147 ? 24.484 1.163 -2.861 1 88.56 147 LYS B O 1
ATOM 3111 N N . GLN B 1 148 ? 22.484 0.294 -2.84 1 88.25 148 GLN B N 1
ATOM 3112 C CA . GLN B 1 148 ? 21.891 1.456 -3.5 1 88.25 148 GLN B CA 1
ATOM 3113 C C . GLN B 1 148 ? 21.828 2.65 -2.553 1 88.25 148 GLN B C 1
ATOM 3115 O O . GLN B 1 148 ? 22.016 3.793 -2.973 1 88.25 148 GLN B O 1
ATOM 3120 N N . TYR B 1 149 ? 21.469 2.336 -1.312 1 93 149 TYR B N 1
ATOM 3121 C CA . TYR B 1 149 ? 21.406 3.357 -0.275 1 93 149 TYR B CA 1
ATOM 3122 C C . TYR B 1 149 ? 22.203 2.943 0.954 1 93 149 TYR B C 1
ATOM 3124 O O . TYR B 1 149 ? 21.625 2.619 1.997 1 93 149 TYR B O 1
ATOM 3132 N N . PRO B 1 150 ? 23.453 3.086 0.904 1 93.31 150 PRO B N 1
ATOM 3133 C CA . PRO B 1 150 ? 24.297 2.625 2.01 1 93.31 150 PRO B CA 1
ATOM 3134 C C . PRO B 1 150 ? 24.156 3.488 3.262 1 93.31 150 PRO B C 1
ATOM 3136 O O . PRO B 1 150 ? 23.953 4.703 3.16 1 93.31 150 PRO B O 1
ATOM 3139 N N . CYS B 1 151 ? 24.312 2.84 4.359 1 92.38 151 CYS B N 1
ATOM 3140 C CA . CYS B 1 151 ? 24.281 3.561 5.625 1 92.38 151 CYS B CA 1
ATOM 3141 C C . CYS B 1 151 ? 25.453 4.516 5.746 1 92.38 151 CYS B C 1
ATOM 3143 O O . CYS B 1 151 ? 26.594 4.156 5.426 1 92.38 151 CYS B O 1
ATOM 3145 N N . ALA B 1 152 ? 25.141 5.719 6.125 1 94.06 152 ALA B N 1
ATOM 3146 C CA . ALA B 1 152 ? 26.203 6.688 6.391 1 94.06 152 ALA B CA 1
ATOM 3147 C C . ALA B 1 152 ? 26.797 6.48 7.781 1 94.06 152 ALA B C 1
ATOM 3149 O O . ALA B 1 152 ? 26.078 6.117 8.719 1 94.06 152 ALA B O 1
ATOM 3150 N N . GLN B 1 153 ? 28.094 6.809 7.867 1 91.94 153 GLN B N 1
ATOM 3151 C CA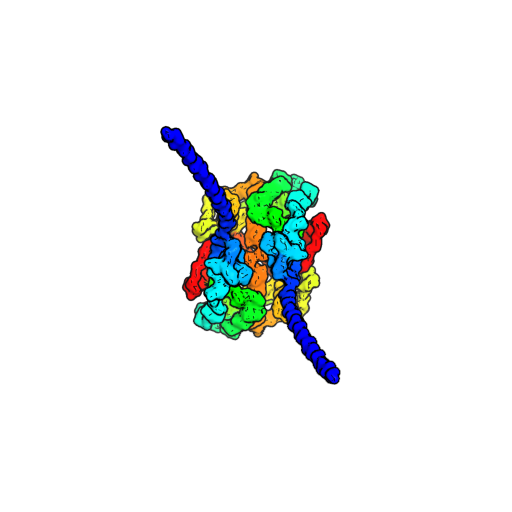 . GLN B 1 153 ? 28.797 6.59 9.125 1 91.94 153 GLN B CA 1
ATOM 3152 C C . GLN B 1 153 ? 28.219 7.445 10.242 1 91.94 153 GLN B C 1
ATOM 3154 O O . GLN B 1 153 ? 28.016 8.648 10.07 1 91.94 153 GLN B O 1
ATOM 3159 N N . GLY B 1 154 ? 27.906 6.805 11.328 1 91.19 154 GLY B N 1
ATOM 3160 C CA . GLY B 1 154 ? 27.469 7.5 12.539 1 91.19 154 GLY B CA 1
ATOM 3161 C C . GLY B 1 154 ? 26.031 7.965 12.477 1 91.19 154 GLY B C 1
ATOM 3162 O O . GLY B 1 154 ? 25.578 8.711 13.344 1 91.19 154 GLY B O 1
ATOM 3163 N N . LYS B 1 155 ? 25.328 7.504 11.43 1 93.19 155 LYS B N 1
ATOM 3164 C CA . LYS B 1 155 ? 23.953 7.949 11.281 1 93.19 155 LYS B CA 1
ATOM 3165 C C . LYS B 1 155 ? 22.969 6.84 11.664 1 93.19 155 LYS B C 1
ATOM 3167 O O . LYS B 1 155 ? 23.297 5.656 11.57 1 93.19 155 LYS B O 1
ATOM 3172 N N . SER B 1 156 ? 21.859 7.348 12.164 1 91.88 156 SER B N 1
ATOM 3173 C CA . SER B 1 156 ? 20.75 6.453 12.461 1 91.88 156 SER B CA 1
ATOM 3174 C C . SER B 1 156 ? 19.531 6.789 11.602 1 91.88 156 SER B C 1
ATOM 3176 O O . SER B 1 156 ? 19.25 7.961 11.336 1 91.88 156 SER B O 1
ATOM 3178 N N . TYR B 1 157 ? 18.828 5.762 11.188 1 93.06 157 TYR B N 1
ATOM 3179 C CA . TYR B 1 157 ? 17.656 5.926 10.336 1 93.06 157 TYR B CA 1
ATOM 3180 C C . TYR B 1 157 ? 16.391 5.488 11.07 1 93.06 157 TYR B C 1
ATOM 3182 O O . TYR B 1 157 ? 15.539 4.809 10.492 1 93.06 157 TYR B O 1
ATOM 3190 N N . HIS B 1 158 ? 16.328 5.809 12.367 1 92.75 158 HIS B N 1
ATOM 3191 C CA . HIS B 1 158 ? 15.141 5.539 13.164 1 92.75 158 HIS B CA 1
ATOM 3192 C C . HIS B 1 158 ? 13.977 6.426 12.734 1 92.75 158 HIS B C 1
ATOM 3194 O O . HIS B 1 158 ? 14.156 7.344 11.93 1 92.75 158 HIS B O 1
ATOM 3200 N N . GLY B 1 159 ? 12.805 6.074 13.172 1 93.5 159 GLY B N 1
ATOM 3201 C CA . GLY B 1 159 ? 11.594 6.762 12.773 1 93.5 159 GLY B CA 1
ATOM 3202 C C . GLY B 1 159 ? 11.586 8.234 13.141 1 93.5 159 GLY B C 1
ATOM 3203 O O . GLY B 1 159 ? 11.844 8.586 14.297 1 93.5 159 GLY B O 1
ATOM 3204 N N . ARG B 1 160 ? 11.281 9.086 12.148 1 95.44 160 ARG B N 1
ATOM 3205 C CA . ARG B 1 160 ? 11.141 10.523 12.383 1 95.44 160 ARG B CA 1
ATOM 3206 C C . ARG B 1 160 ? 9.984 11.102 11.578 1 95.44 160 ARG B C 1
ATOM 3208 O O . ARG B 1 160 ? 9.641 10.586 10.516 1 95.44 160 ARG B O 1
ATOM 3215 N N . GLY B 1 161 ? 9.438 12.164 12.141 1 97.69 161 GLY B N 1
ATOM 3216 C CA . GLY B 1 161 ? 8.414 12.883 11.406 1 97.69 161 GLY B CA 1
ATOM 3217 C C . GLY B 1 161 ? 7.016 12.336 11.633 1 97.69 161 GLY B C 1
ATOM 3218 O O . GLY B 1 161 ? 6.816 11.469 12.484 1 97.69 161 GLY B O 1
ATOM 3219 N N . PRO B 1 162 ? 6.051 12.82 10.875 1 98 162 PRO B N 1
ATOM 3220 C CA . PRO B 1 162 ? 4.645 12.547 11.172 1 98 162 PRO B CA 1
ATOM 3221 C C . PRO B 1 162 ? 4.246 11.109 10.867 1 98 162 PRO B C 1
ATOM 3223 O O . PRO B 1 162 ? 3.262 10.602 11.414 1 98 162 PRO B O 1
ATOM 3226 N N . ILE B 1 163 ? 4.953 10.461 9.977 1 95.75 163 ILE B N 1
ATOM 3227 C CA . ILE B 1 163 ? 4.621 9.07 9.68 1 95.75 163 ILE B CA 1
ATOM 3228 C C . ILE B 1 163 ? 5.73 8.148 10.18 1 95.75 163 ILE B C 1
ATOM 3230 O O . ILE B 1 163 ? 5.73 6.953 9.891 1 95.75 163 ILE B O 1
ATOM 3234 N N . GLN B 1 164 ? 6.77 8.719 10.82 1 92.62 164 GLN B N 1
ATOM 3235 C CA . GLN B 1 164 ? 7.898 7.992 11.383 1 92.62 164 GLN B CA 1
ATOM 3236 C C . GLN B 1 164 ? 8.656 7.234 10.297 1 92.62 164 GLN B C 1
ATOM 3238 O O . GLN B 1 164 ? 8.766 6.008 10.352 1 92.62 164 GLN B O 1
ATOM 3243 N N . LEU B 1 165 ? 9.188 7.984 9.328 1 93.88 165 LEU B N 1
ATOM 3244 C CA . LEU B 1 165 ? 10.039 7.441 8.273 1 93.88 165 LEU B CA 1
ATOM 3245 C C . LEU B 1 165 ? 11.211 6.66 8.867 1 93.88 165 LEU B C 1
ATOM 3247 O O . LEU B 1 165 ? 11.938 7.176 9.711 1 93.88 165 LEU B O 1
ATOM 3251 N N . SER B 1 166 ? 11.477 5.422 8.391 1 91.69 166 SER B N 1
ATOM 3252 C CA . SER B 1 166 ? 12.508 4.566 8.977 1 91.69 166 SER B CA 1
ATOM 3253 C C . SER B 1 166 ? 13.273 3.809 7.891 1 91.69 166 SER B C 1
ATOM 3255 O O . SER B 1 166 ? 12.703 3.455 6.855 1 91.69 166 SER B O 1
ATOM 3257 N N . GLY B 1 167 ? 14.562 3.576 8.172 1 91.19 167 GLY B N 1
ATOM 3258 C CA . GLY B 1 167 ? 15.391 2.758 7.297 1 91.19 167 GLY B CA 1
ATOM 3259 C C . GLY B 1 167 ? 16.141 3.566 6.254 1 91.19 167 GLY B C 1
ATOM 3260 O O . GLY B 1 167 ? 15.602 4.527 5.703 1 91.19 167 GLY B O 1
ATOM 3261 N N . ASN B 1 168 ? 17.312 3.109 5.941 1 92.81 168 ASN B N 1
ATOM 3262 C CA . ASN B 1 168 ? 18.156 3.838 5 1 92.81 168 ASN B CA 1
ATOM 3263 C C . ASN B 1 168 ? 17.562 3.826 3.594 1 92.81 168 ASN B C 1
ATOM 3265 O O . ASN B 1 168 ? 17.703 4.797 2.848 1 92.81 168 ASN B O 1
ATOM 3269 N N . SER B 1 169 ? 16.875 2.842 3.246 1 91.81 169 SER B N 1
ATOM 3270 C CA . SER B 1 169 ? 16.219 2.814 1.942 1 91.81 169 SER B CA 1
ATOM 3271 C C . SER B 1 169 ? 15.18 3.918 1.825 1 91.81 169 SER B C 1
ATOM 3273 O O . SER B 1 169 ? 15.148 4.648 0.832 1 91.81 169 SER B O 1
ATOM 3275 N N . ASN B 1 170 ? 14.352 4.055 2.854 1 92.81 170 ASN B N 1
ATOM 3276 C CA . ASN B 1 170 ? 13.328 5.094 2.84 1 92.81 170 ASN B CA 1
ATOM 3277 C C . ASN B 1 170 ? 13.945 6.488 2.893 1 92.81 170 ASN B C 1
ATOM 3279 O O . ASN B 1 170 ? 13.508 7.395 2.182 1 92.81 170 ASN B O 1
ATOM 3283 N N . TYR B 1 171 ? 14.938 6.562 3.715 1 95.44 171 TYR B N 1
ATOM 3284 C CA . TYR B 1 171 ? 15.602 7.863 3.779 1 95.44 171 TYR B CA 1
ATOM 3285 C C . TYR B 1 171 ? 16.219 8.227 2.434 1 95.44 171 TYR B C 1
ATOM 3287 O O . TYR B 1 171 ? 16.172 9.391 2.018 1 95.44 171 TYR B O 1
ATOM 3295 N N . GLY B 1 172 ? 16.828 7.254 1.787 1 95.25 172 GLY B N 1
ATOM 3296 C CA . GLY B 1 172 ? 17.406 7.488 0.477 1 95.25 172 GLY B CA 1
ATOM 3297 C C . GLY B 1 172 ? 16.375 7.82 -0.586 1 95.25 172 GLY B C 1
ATOM 3298 O O . GLY B 1 172 ? 16.484 8.852 -1.254 1 95.25 172 GLY B O 1
ATOM 3299 N N . THR B 1 173 ? 15.367 7.02 -0.688 1 94 173 THR B N 1
ATOM 3300 C CA . THR B 1 173 ? 14.352 7.207 -1.724 1 94 173 THR B CA 1
ATOM 3301 C C . THR B 1 173 ? 13.539 8.469 -1.465 1 94 173 THR B C 1
ATOM 3303 O O . THR B 1 173 ? 13.242 9.227 -2.395 1 94 173 THR B O 1
ATOM 3306 N N . CYS B 1 174 ? 13.219 8.688 -0.222 1 96.69 174 CYS B N 1
ATOM 3307 C CA . CYS B 1 174 ? 12.508 9.906 0.135 1 96.69 174 CYS B CA 1
ATOM 3308 C C . CYS B 1 174 ? 13.352 11.141 -0.158 1 96.69 174 CYS B C 1
ATOM 3310 O O . CYS B 1 174 ? 12.859 12.109 -0.736 1 96.69 174 CYS B O 1
ATOM 3312 N N . GLY B 1 175 ? 14.586 11.055 0.283 1 97.81 175 GLY B N 1
ATOM 3313 C CA . GLY B 1 175 ? 15.477 12.164 0.005 1 97.81 175 GLY B CA 1
ATOM 3314 C C . GLY B 1 175 ? 15.531 12.531 -1.467 1 97.81 175 GLY B C 1
ATOM 3315 O O . GLY B 1 175 ? 15.438 13.711 -1.823 1 97.81 175 GLY B O 1
ATOM 3316 N N . GLN B 1 176 ? 15.594 11.57 -2.326 1 95.06 176 GLN B N 1
ATOM 3317 C CA . GLN B 1 176 ? 15.578 11.797 -3.768 1 95.06 176 GLN B CA 1
ATOM 3318 C C . GLN B 1 176 ? 14.258 12.422 -4.215 1 95.06 176 GLN B C 1
ATOM 3320 O O . GLN B 1 176 ? 14.242 13.336 -5.035 1 95.06 176 GLN B O 1
ATOM 3325 N N . GLY B 1 177 ? 13.25 12.008 -3.629 1 94.75 177 GLY B N 1
ATOM 3326 C CA . GLY B 1 177 ? 11.93 12.477 -4.012 1 94.75 177 GLY B CA 1
ATOM 3327 C C . GLY B 1 177 ? 11.68 13.922 -3.629 1 94.75 177 GLY B C 1
ATOM 3328 O O . GLY B 1 177 ? 10.953 14.641 -4.324 1 94.75 177 GLY B O 1
ATOM 3329 N N . ILE B 1 178 ? 12.336 14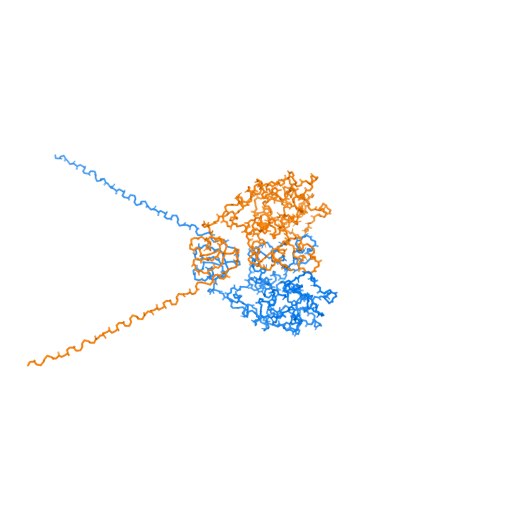.344 -2.572 1 97.69 178 ILE B N 1
ATOM 3330 C CA . ILE B 1 178 ? 12.016 15.688 -2.111 1 97.69 178 ILE B CA 1
ATOM 3331 C C . ILE B 1 178 ? 13.219 16.609 -2.336 1 97.69 178 ILE B C 1
ATOM 3333 O O . ILE B 1 178 ? 13.219 17.766 -1.899 1 97.69 178 ILE B O 1
ATOM 3337 N N . GLY B 1 179 ? 14.266 16.094 -2.914 1 97.31 179 GLY B N 1
ATOM 3338 C CA . GLY B 1 179 ? 15.406 16.906 -3.312 1 97.31 179 GLY B CA 1
ATOM 3339 C C . GLY B 1 179 ? 16.359 17.203 -2.166 1 97.31 179 GLY B C 1
ATOM 3340 O O . GLY B 1 179 ? 16.922 18.297 -2.1 1 97.31 179 GLY B O 1
ATOM 3341 N N . LEU B 1 180 ? 16.469 16.297 -1.212 1 98.44 180 LEU B N 1
ATOM 3342 C CA . LEU B 1 180 ? 17.375 16.438 -0.075 1 98.44 180 LEU B CA 1
ATOM 3343 C C . LEU B 1 180 ? 18.203 15.18 0.118 1 98.44 180 LEU B C 1
ATOM 3345 O O . LEU B 1 180 ? 17.719 14.07 -0.107 1 98.44 180 LEU B O 1
ATOM 3349 N N . ASP B 1 181 ? 19.406 15.336 0.606 1 98.12 181 ASP B N 1
ATOM 3350 C CA . ASP B 1 181 ? 20.25 14.18 0.909 1 98.12 181 ASP B CA 1
ATOM 3351 C C . ASP B 1 181 ? 19.984 13.664 2.32 1 98.12 181 ASP B C 1
ATOM 3353 O O . ASP B 1 181 ? 20.844 13.766 3.197 1 98.12 181 ASP B O 1
ATOM 3357 N N . LEU B 1 182 ? 18.938 12.977 2.498 1 98.31 182 LEU B N 1
ATOM 3358 C CA . LEU B 1 182 ? 18.516 12.523 3.822 1 98.31 182 LEU B CA 1
ATOM 3359 C C . LEU B 1 182 ? 19.328 11.312 4.266 1 98.31 182 LEU B C 1
ATOM 3361 O O . LEU B 1 182 ? 19.328 10.961 5.445 1 98.31 182 LEU B O 1
ATOM 3365 N N . LEU B 1 183 ? 19.922 10.641 3.322 1 96.31 183 LEU B N 1
ATOM 3366 C CA . LEU B 1 183 ? 20.781 9.539 3.701 1 96.31 183 LEU B CA 1
ATOM 3367 C C . LEU B 1 183 ? 21.984 10.031 4.504 1 96.31 183 LEU B C 1
ATOM 3369 O O . LEU B 1 183 ? 22.375 9.406 5.496 1 96.31 183 LEU B O 1
ATOM 3373 N N . ARG B 1 184 ? 22.547 11.117 4.086 1 97.31 184 ARG B N 1
ATOM 3374 C CA . ARG B 1 184 ? 23.719 11.656 4.773 1 97.31 184 ARG B CA 1
ATOM 3375 C C . ARG B 1 184 ? 23.297 12.594 5.906 1 97.31 184 ARG B C 1
ATOM 3377 O O . ARG B 1 184 ? 24.078 12.867 6.812 1 97.31 184 ARG B O 1
ATOM 3384 N N . GLN B 1 185 ? 22.078 13.094 5.867 1 98.12 185 GLN B N 1
ATOM 3385 C CA . GLN B 1 185 ? 21.609 14.023 6.887 1 98.12 185 GLN B CA 1
ATOM 3386 C C . GLN B 1 185 ? 20.219 13.633 7.391 1 98.12 185 GLN B C 1
ATOM 3388 O O . GLN B 1 185 ? 19.281 14.43 7.348 1 98.12 185 GLN B O 1
ATOM 3393 N N . PRO B 1 186 ? 20.125 12.438 7.984 1 97 186 PRO B N 1
ATOM 3394 C CA . PRO B 1 186 ? 18.797 11.984 8.43 1 97 186 PRO B CA 1
ATOM 3395 C C . PRO B 1 186 ? 18.234 12.844 9.555 1 97 186 PRO B C 1
ATOM 3397 O O . PRO B 1 186 ? 17.016 12.914 9.727 1 97 186 PRO B O 1
ATOM 3400 N N . GLU B 1 187 ? 19.047 13.617 10.258 1 96.44 187 GLU B N 1
ATOM 3401 C CA . GLU B 1 187 ? 18.594 14.422 11.398 1 96.44 187 GLU B CA 1
ATOM 3402 C C . GLU B 1 187 ? 17.734 15.594 10.938 1 96.44 187 GLU B C 1
ATOM 3404 O O . GLU B 1 187 ? 17.031 16.203 11.742 1 96.44 187 GLU B O 1
ATOM 3409 N N . LEU B 1 188 ? 17.828 15.898 9.648 1 98.5 188 LEU B N 1
ATOM 3410 C CA . LEU B 1 188 ? 17.016 16.984 9.117 1 98.5 188 LEU B CA 1
ATOM 3411 C C . LEU B 1 188 ? 15.531 16.719 9.336 1 98.5 188 LEU B C 1
ATOM 3413 O O . LEU B 1 188 ? 14.758 17.656 9.547 1 98.5 188 LEU B O 1
ATOM 3417 N N . VAL B 1 189 ? 15.172 15.477 9.328 1 98.44 189 VAL B N 1
ATOM 3418 C CA . VAL B 1 189 ? 13.766 15.117 9.461 1 98.44 189 VAL B CA 1
ATOM 3419 C C . VAL B 1 189 ? 13.273 15.469 10.859 1 98.44 189 VAL B C 1
ATOM 3421 O O . VAL B 1 189 ? 12.109 15.852 11.039 1 98.44 189 VAL B O 1
ATOM 3424 N N . GLY B 1 190 ? 14.141 15.406 11.773 1 97.38 190 GLY B N 1
ATOM 3425 C CA . GLY B 1 190 ? 13.742 15.672 13.148 1 97.38 190 GLY B CA 1
ATOM 3426 C C . GLY B 1 190 ? 14.055 17.094 13.602 1 97.38 190 GLY B C 1
ATOM 3427 O O . GLY B 1 190 ? 13.625 17.516 14.672 1 97.38 190 GLY B O 1
ATOM 3428 N N . SER B 1 191 ? 14.773 17.844 12.781 1 98 191 SER B N 1
ATOM 3429 C CA . SER B 1 191 ? 15.203 19.172 13.234 1 98 191 SER B CA 1
ATOM 3430 C C . SER B 1 191 ? 14.547 20.281 12.422 1 98 191 SER B C 1
ATOM 3432 O O . SER B 1 191 ? 14.594 21.438 12.805 1 98 191 SER B O 1
ATOM 3434 N N . ASN B 1 192 ? 13.945 19.969 11.305 1 98.69 192 ASN B N 1
ATOM 3435 C CA . ASN B 1 192 ? 13.227 20.906 10.453 1 98.69 192 ASN B CA 1
ATOM 3436 C C . ASN B 1 192 ? 11.789 20.453 10.211 1 98.69 192 ASN B C 1
ATOM 3438 O O . ASN B 1 192 ? 11.555 19.484 9.484 1 98.69 192 ASN B O 1
ATOM 3442 N N . SER B 1 193 ? 10.891 21.172 10.695 1 98.75 193 SER B N 1
ATOM 3443 C CA . SER B 1 193 ? 9.484 20.781 10.688 1 98.75 193 SER B CA 1
ATOM 3444 C C . SER B 1 193 ? 8.945 20.672 9.273 1 98.75 193 SER B C 1
ATOM 3446 O O . SER B 1 193 ? 8.164 19.781 8.961 1 98.75 193 SER B O 1
ATOM 3448 N N . THR B 1 194 ? 9.32 21.562 8.438 1 98.88 194 THR B N 1
ATOM 3449 C CA . THR B 1 194 ? 8.875 21.5 7.047 1 98.88 194 THR B CA 1
ATOM 3450 C C . THR B 1 194 ? 9.398 20.234 6.371 1 98.88 194 THR B C 1
ATOM 3452 O O . THR B 1 194 ? 8.648 19.547 5.66 1 98.88 194 THR B O 1
ATOM 3455 N N . VAL B 1 195 ? 10.664 19.891 6.672 1 98.88 195 VAL B N 1
ATOM 3456 C CA . VAL B 1 195 ? 11.242 18.672 6.125 1 98.88 195 VAL B CA 1
ATOM 3457 C C . VAL B 1 195 ? 10.516 17.453 6.684 1 98.88 195 VAL B C 1
ATOM 3459 O O . VAL B 1 195 ? 10.227 16.5 5.957 1 98.88 195 VAL B O 1
ATOM 3462 N N . ALA B 1 196 ? 10.156 17.516 7.922 1 98.88 196 ALA B N 1
ATOM 3463 C CA . ALA B 1 196 ? 9.398 16.422 8.539 1 98.88 196 ALA B CA 1
ATOM 3464 C C . ALA B 1 196 ? 8.094 16.172 7.785 1 98.88 196 ALA B C 1
ATOM 3466 O O . ALA B 1 196 ? 7.805 15.039 7.398 1 98.88 196 ALA B O 1
ATOM 3467 N N . PHE B 1 197 ? 7.355 17.219 7.5 1 98.94 197 PHE B N 1
ATOM 3468 C CA . PHE B 1 197 ? 6.082 17.078 6.809 1 98.94 197 PHE B CA 1
ATOM 3469 C C . PHE B 1 197 ? 6.293 16.672 5.355 1 98.94 197 PHE B C 1
ATOM 3471 O O . PHE B 1 197 ? 5.492 15.93 4.789 1 98.94 197 PHE B O 1
ATOM 3478 N N . LYS B 1 198 ? 7.406 17.156 4.746 1 98.88 198 LYS B N 1
ATOM 3479 C CA . LYS B 1 198 ? 7.699 16.734 3.379 1 98.88 198 LYS B CA 1
ATOM 3480 C C . LYS B 1 198 ? 7.902 15.219 3.305 1 98.88 198 LYS B C 1
ATOM 3482 O O . LYS B 1 198 ? 7.434 14.578 2.367 1 98.88 198 LYS B O 1
ATOM 3487 N N . THR B 1 199 ? 8.578 14.672 4.309 1 98.75 199 THR B N 1
ATOM 3488 C CA . THR B 1 199 ? 8.797 13.227 4.312 1 98.75 199 THR B CA 1
ATOM 3489 C C . THR B 1 199 ? 7.48 12.484 4.531 1 98.75 199 THR B C 1
ATOM 3491 O O . THR B 1 199 ? 7.234 11.453 3.904 1 98.75 199 THR B O 1
ATOM 3494 N N . GLY B 1 200 ? 6.664 13.031 5.402 1 98.69 200 GLY B N 1
ATOM 3495 C CA . GLY B 1 200 ? 5.344 12.453 5.598 1 98.69 200 GLY B CA 1
ATOM 3496 C C . GLY B 1 200 ? 4.492 12.477 4.344 1 98.69 200 GLY B C 1
ATOM 3497 O O . GLY B 1 200 ? 3.834 11.484 4.02 1 98.69 200 GLY B O 1
ATOM 3498 N N . LEU B 1 201 ? 4.559 13.586 3.658 1 98.75 201 LEU B N 1
ATOM 3499 C CA . LEU B 1 201 ? 3.758 13.734 2.447 1 98.75 201 LEU B CA 1
ATOM 3500 C C . LEU B 1 201 ? 4.316 12.875 1.317 1 98.75 201 LEU B C 1
ATOM 3502 O O . LEU B 1 201 ? 3.557 12.352 0.502 1 98.75 201 LEU B O 1
ATOM 3506 N N . TRP B 1 202 ? 5.617 12.727 1.226 1 98.06 202 TRP B N 1
ATOM 3507 C CA . TRP B 1 202 ? 6.199 11.805 0.256 1 98.06 202 TRP B CA 1
ATOM 3508 C C . TRP B 1 202 ? 5.684 10.383 0.477 1 98.06 202 TRP B C 1
ATOM 3510 O O . TRP B 1 202 ? 5.227 9.734 -0.463 1 98.06 202 TRP B O 1
ATOM 3520 N N . PHE B 1 203 ? 5.773 9.969 1.722 1 97.69 203 PHE B N 1
ATOM 3521 C CA . PHE B 1 203 ? 5.301 8.633 2.055 1 97.69 203 PHE B CA 1
ATOM 3522 C C . PHE B 1 203 ? 3.822 8.477 1.706 1 97.69 203 PHE B C 1
ATOM 3524 O O . PHE B 1 203 ? 3.416 7.461 1.139 1 97.69 203 PHE B O 1
ATOM 3531 N N . TRP B 1 204 ? 3.061 9.453 2.01 1 98.12 204 TRP B N 1
ATOM 3532 C CA . TRP B 1 204 ? 1.623 9.469 1.758 1 98.12 204 TRP B CA 1
ATOM 3533 C C . TRP B 1 204 ? 1.33 9.312 0.269 1 98.12 204 TRP B C 1
ATOM 3535 O O . TRP B 1 204 ? 0.548 8.445 -0.129 1 98.12 204 TRP B O 1
ATOM 3545 N N . MET B 1 205 ? 1.994 10.125 -0.513 1 95.94 205 MET B N 1
ATOM 3546 C CA . MET B 1 205 ? 1.754 10.141 -1.953 1 95.94 205 MET B CA 1
ATOM 3547 C C . MET B 1 205 ? 2.223 8.836 -2.596 1 95.94 205 MET B C 1
ATOM 3549 O O . MET B 1 205 ? 1.622 8.367 -3.564 1 95.94 205 MET B O 1
ATOM 3553 N N . THR B 1 206 ? 3.211 8.289 -2.008 1 94.31 206 THR B N 1
ATOM 3554 C CA . THR B 1 206 ? 3.859 7.141 -2.623 1 94.31 206 THR B CA 1
ATOM 3555 C C . THR B 1 206 ? 3.129 5.848 -2.258 1 94.31 206 THR B C 1
ATOM 3557 O O . THR B 1 206 ? 2.934 4.98 -3.109 1 94.31 206 THR B O 1
ATOM 3560 N N . TYR B 1 207 ? 2.686 5.766 -0.994 1 95.31 207 TYR B N 1
ATOM 3561 C CA . TYR B 1 207 ? 2.287 4.441 -0.531 1 95.31 207 TYR B CA 1
ATOM 3562 C C . TYR B 1 207 ? 0.849 4.449 -0.028 1 95.31 207 TYR B C 1
ATOM 3564 O O . TYR B 1 207 ? 0.184 3.412 -0.011 1 95.31 207 TYR B O 1
ATOM 3572 N N . VAL B 1 208 ? 0.344 5.555 0.384 1 97.31 208 VAL B N 1
ATOM 3573 C CA . VAL B 1 208 ? -0.948 5.543 1.063 1 97.31 208 VAL B CA 1
ATOM 3574 C C . VAL B 1 208 ? -2.043 5.992 0.099 1 97.31 208 VAL B C 1
ATOM 3576 O O . VAL B 1 208 ? -3.039 5.289 -0.092 1 97.31 208 VAL B O 1
ATOM 3579 N N . ARG B 1 209 ? -1.808 7.07 -0.629 1 95.12 209 ARG B N 1
ATOM 3580 C CA . ARG B 1 209 ? -2.805 7.617 -1.544 1 95.12 209 ARG B CA 1
ATOM 3581 C C . ARG B 1 209 ? -3.223 6.582 -2.582 1 95.12 209 ARG B C 1
ATOM 3583 O O . ARG B 1 209 ? -4.398 6.484 -2.934 1 95.12 209 ARG B O 1
ATOM 3590 N N . PRO B 1 210 ? -2.312 5.793 -3.059 1 93.12 210 PRO B N 1
ATOM 3591 C CA . PRO B 1 210 ? -2.707 4.848 -4.105 1 93.12 210 PRO B CA 1
ATOM 3592 C C . PRO B 1 210 ? -3.77 3.855 -3.639 1 93.12 210 PRO B C 1
ATOM 3594 O O . PRO B 1 210 ? -4.457 3.25 -4.461 1 93.12 210 PRO B O 1
ATOM 3597 N N . VAL B 1 211 ? -3.943 3.707 -2.309 1 94.75 211 VAL B N 1
ATOM 3598 C CA . VAL B 1 211 ? -4.914 2.727 -1.836 1 94.75 211 VAL B CA 1
ATOM 3599 C C . VAL B 1 211 ? -6.066 3.439 -1.133 1 94.75 211 VAL B C 1
ATOM 3601 O O . VAL B 1 211 ? -6.922 2.795 -0.519 1 94.75 211 VAL B O 1
ATOM 3604 N N . LEU B 1 212 ? -6.129 4.703 -1.236 1 94.62 212 LEU B N 1
ATOM 3605 C CA . LEU B 1 212 ? -7.125 5.52 -0.547 1 94.62 212 LEU B CA 1
ATOM 3606 C C . LEU B 1 212 ? -8.539 5.098 -0.936 1 94.62 212 LEU B C 1
ATOM 3608 O O . LEU B 1 212 ? -9.445 5.133 -0.107 1 94.62 212 LEU B O 1
ATOM 3612 N N . ASN B 1 213 ? -8.719 4.703 -2.119 1 91.06 213 ASN B N 1
ATOM 3613 C CA . ASN B 1 213 ? -10.055 4.402 -2.629 1 91.06 213 ASN B CA 1
ATOM 3614 C C . ASN B 1 213 ? -10.57 3.07 -2.092 1 91.06 213 ASN B C 1
ATOM 3616 O O . ASN B 1 213 ? -11.742 2.734 -2.277 1 91.06 213 ASN B O 1
ATOM 3620 N N . GLN B 1 214 ? -9.727 2.322 -1.341 1 91.56 214 GLN B N 1
ATOM 3621 C CA . GLN B 1 214 ? -10.133 1.022 -0.816 1 91.56 214 GLN B CA 1
ATOM 3622 C C . GLN B 1 214 ? -10.703 1.153 0.59 1 91.56 214 GLN B C 1
ATOM 3624 O O . GLN B 1 214 ? -11.195 0.175 1.159 1 91.56 214 GLN B O 1
ATOM 3629 N N . GLY B 1 215 ? -10.633 2.348 1.169 1 92.62 215 GLY B N 1
ATOM 3630 C CA . GLY B 1 215 ? -11.141 2.586 2.512 1 92.62 215 GLY B CA 1
ATOM 3631 C C . GLY B 1 215 ? -10.047 2.842 3.527 1 92.62 215 GLY B C 1
ATOM 3632 O O . GLY B 1 215 ? -8.859 2.668 3.227 1 92.62 215 GLY B O 1
ATOM 3633 N N . PHE B 1 216 ? -10.469 3.225 4.742 1 96.62 216 PHE B N 1
ATOM 3634 C CA . PHE B 1 216 ? -9.523 3.605 5.785 1 96.62 216 PHE B CA 1
ATOM 3635 C C . PHE B 1 216 ? -8.664 2.416 6.195 1 96.62 216 PHE B C 1
ATOM 3637 O O . PHE B 1 216 ? -7.484 2.58 6.512 1 96.62 216 PHE B O 1
ATOM 3644 N N . GLY B 1 217 ? -9.227 1.226 6.195 1 94.5 217 GLY B N 1
ATOM 3645 C CA . GLY B 1 217 ? -8.469 0.029 6.543 1 94.5 217 GLY B CA 1
ATOM 3646 C C . GLY B 1 217 ? -7.266 -0.197 5.648 1 94.5 217 GLY B C 1
ATOM 3647 O O . GLY B 1 217 ? -6.199 -0.591 6.121 1 94.5 217 GLY B O 1
ATOM 3648 N N . ALA B 1 218 ? -7.457 0.07 4.395 1 94.94 218 ALA B N 1
ATOM 3649 C CA . ALA B 1 218 ? -6.352 -0.08 3.449 1 94.94 218 ALA B CA 1
ATOM 3650 C C . ALA B 1 218 ? -5.227 0.901 3.762 1 94.94 218 ALA B C 1
ATOM 3652 O O . ALA B 1 218 ? -4.051 0.588 3.566 1 94.94 218 ALA B O 1
ATOM 3653 N N . THR B 1 219 ? -5.582 2.055 4.25 1 97.25 219 THR B N 1
ATOM 3654 C CA . THR B 1 219 ? -4.555 3.035 4.582 1 97.25 219 THR B CA 1
ATOM 3655 C C . THR B 1 219 ? -3.834 2.648 5.867 1 97.25 219 THR B C 1
ATOM 3657 O O . THR B 1 219 ? -2.641 2.92 6.023 1 97.25 219 THR B O 1
ATOM 3660 N N . ILE B 1 220 ? -4.488 1.963 6.809 1 96.19 220 ILE B N 1
ATOM 3661 C CA . ILE B 1 220 ? -3.811 1.433 7.988 1 96.19 220 ILE B CA 1
ATOM 3662 C C . ILE B 1 220 ? -2.736 0.436 7.562 1 96.19 220 ILE B C 1
ATOM 3664 O O . ILE B 1 220 ? -1.591 0.519 8.008 1 96.19 220 ILE B O 1
ATOM 3668 N N . ARG B 1 221 ? -3.135 -0.388 6.641 1 93.38 221 ARG B N 1
ATOM 3669 C CA . ARG B 1 221 ? -2.186 -1.38 6.148 1 93.38 221 ARG B CA 1
ATOM 3670 C C . ARG B 1 221 ? -0.987 -0.708 5.484 1 93.38 221 ARG B C 1
ATOM 3672 O O . ARG B 1 221 ? 0.153 -1.138 5.672 1 93.38 221 ARG B O 1
ATOM 3679 N N . ALA B 1 222 ? -1.239 0.324 4.715 1 95.12 222 ALA B N 1
ATOM 3680 C CA . ALA B 1 222 ? -0.174 1.019 3.996 1 95.12 222 ALA B CA 1
ATOM 3681 C C . ALA B 1 222 ? 0.802 1.678 4.965 1 95.12 222 ALA B C 1
ATOM 3683 O O . ALA B 1 222 ? 2.008 1.722 4.711 1 95.12 222 ALA B O 1
ATOM 3684 N N . VAL B 1 223 ? 0.273 2.129 6.035 1 94.75 223 VAL B N 1
ATOM 3685 C CA . VAL B 1 223 ? 1.11 2.836 6.996 1 94.75 223 VAL B CA 1
ATOM 3686 C C . VAL B 1 223 ? 1.799 1.833 7.918 1 94.75 223 VAL B C 1
ATOM 3688 O O . VAL B 1 223 ? 2.988 1.968 8.219 1 94.75 223 VAL B O 1
ATOM 3691 N N . ASN B 1 224 ? 1.075 0.848 8.367 1 90 224 ASN B N 1
ATOM 3692 C CA . ASN B 1 224 ? 1.6 -0.197 9.242 1 90 224 ASN B CA 1
ATOM 3693 C C . ASN B 1 224 ? 0.882 -1.525 9.016 1 90 224 ASN B C 1
ATOM 3695 O O . ASN B 1 224 ? -0.065 -1.852 9.734 1 90 224 ASN B O 1
ATOM 3699 N N . GLY B 1 225 ? 1.4 -2.32 8.203 1 85.5 225 GLY B N 1
ATOM 3700 C CA . GLY B 1 225 ? 0.762 -3.566 7.809 1 85.5 225 GLY B CA 1
ATOM 3701 C C . GLY B 1 225 ? 0.667 -4.57 8.945 1 85.5 225 GLY B C 1
ATOM 3702 O O . GLY B 1 225 ? -0.229 -5.414 8.961 1 85.5 225 GLY B O 1
ATOM 3703 N N . LEU B 1 226 ? 1.539 -4.465 9.914 1 79 226 LEU B N 1
ATOM 3704 C CA . LEU B 1 226 ? 1.561 -5.41 11.023 1 79 226 LEU B CA 1
ATOM 3705 C C . LEU B 1 226 ? 0.269 -5.332 11.828 1 79 226 LEU B C 1
ATOM 3707 O O . LEU B 1 226 ? -0.204 -6.344 12.352 1 79 226 LEU B O 1
ATOM 3711 N N . ASP B 1 227 ? -0.285 -4.184 11.883 1 83.38 227 ASP B N 1
ATOM 3712 C CA . ASP B 1 227 ? -1.512 -3.988 12.648 1 83.38 227 ASP B CA 1
ATOM 3713 C C . ASP B 1 227 ? -2.676 -4.758 12.031 1 83.38 227 ASP B C 1
ATOM 3715 O O . ASP B 1 227 ? -3.668 -5.039 12.703 1 83.38 227 ASP B O 1
ATOM 3719 N N . CYS B 1 228 ? -2.592 -5.117 10.781 1 84.75 228 CYS B N 1
ATOM 3720 C CA . CYS B 1 228 ? -3.713 -5.672 10.031 1 84.75 228 CYS B CA 1
ATOM 3721 C C . CYS B 1 228 ? -3.703 -7.195 10.07 1 84.75 228 CYS B C 1
ATOM 3723 O O . CYS B 1 228 ? -4.547 -7.844 9.453 1 84.75 228 CYS B O 1
ATOM 3725 N N . ASN B 1 229 ? -2.807 -7.773 10.867 1 74.56 229 ASN B N 1
ATOM 3726 C CA . ASN B 1 229 ? -2.699 -9.227 10.914 1 74.56 229 ASN B CA 1
ATOM 3727 C C . ASN B 1 229 ? -3.418 -9.797 12.133 1 74.56 229 ASN B C 1
ATOM 3729 O O . ASN B 1 229 ? -3.107 -10.906 12.578 1 74.56 229 ASN B O 1
ATOM 3733 N N . GLY B 1 230 ? -4.363 -9.047 12.703 1 70.38 230 GLY B N 1
ATOM 3734 C CA . GLY B 1 230 ? -5.273 -9.555 13.719 1 70.38 230 GLY B CA 1
ATOM 3735 C C . GLY B 1 230 ? -4.75 -9.383 15.133 1 70.38 230 GLY B C 1
ATOM 3736 O O . GLY B 1 230 ? -5.441 -9.703 16.094 1 70.38 230 GLY B O 1
ATOM 3737 N N . GLU B 1 231 ? -3.646 -8.844 15.367 1 70.25 231 GLU B N 1
ATOM 3738 C CA . GLU B 1 231 ? -3.047 -8.906 16.688 1 70.25 231 GLU B CA 1
ATOM 3739 C C . GLU B 1 231 ? -3.029 -7.531 17.359 1 70.25 231 GLU B C 1
ATOM 3741 O O . GLU B 1 231 ? -2.684 -7.402 18.531 1 70.25 231 GLU B O 1
ATOM 3746 N N . ASN B 1 232 ? -3.463 -6.508 16.719 1 81.81 232 ASN B N 1
ATOM 3747 C CA . ASN B 1 232 ? -3.357 -5.164 17.281 1 81.81 232 ASN B CA 1
ATOM 3748 C C . ASN B 1 232 ? -4.66 -4.387 17.125 1 81.81 232 ASN B C 1
ATOM 3750 O O . ASN B 1 232 ? -4.66 -3.266 16.609 1 81.81 232 ASN B O 1
ATOM 3754 N N . SER B 1 233 ? -5.688 -4.902 17.734 1 84.88 233 SER B N 1
ATOM 3755 C CA . SER B 1 233 ? -7.023 -4.336 17.578 1 84.88 233 SER B CA 1
ATOM 3756 C C . SER B 1 233 ? -7.121 -2.955 18.219 1 84.88 233 SER B C 1
ATOM 3758 O O . SER B 1 233 ? -7.824 -2.078 17.703 1 84.88 233 SER B O 1
ATOM 3760 N N . GLY B 1 234 ? -6.438 -2.787 19.344 1 89.75 234 GLY B N 1
ATOM 3761 C CA . GLY B 1 234 ? -6.469 -1.492 20 1 89.75 234 GLY B CA 1
ATOM 3762 C C . GLY B 1 234 ? -5.934 -0.368 19.125 1 89.75 234 GLY B C 1
ATOM 3763 O O . GLY B 1 234 ? -6.52 0.716 19.078 1 89.75 234 GLY B O 1
ATOM 3764 N N . ALA B 1 235 ? -4.844 -0.613 18.438 1 91 235 ALA B N 1
ATOM 3765 C CA . ALA B 1 235 ? -4.254 0.381 17.547 1 91 235 ALA B CA 1
ATOM 3766 C C . ALA B 1 235 ? -5.199 0.706 16.391 1 91 235 ALA B C 1
ATOM 3768 O O . ALA B 1 235 ? -5.352 1.869 16 1 91 235 ALA B O 1
ATOM 3769 N N . ILE B 1 236 ? -5.828 -0.28 15.867 1 92.69 236 ILE B N 1
ATOM 3770 C CA . ILE B 1 236 ? -6.773 -0.107 14.773 1 92.69 236 ILE B CA 1
ATOM 3771 C C . ILE B 1 236 ? -7.961 0.728 15.242 1 92.69 236 ILE B C 1
ATOM 3773 O O . ILE B 1 236 ? -8.352 1.692 14.578 1 92.69 236 ILE B O 1
ATOM 3777 N N . ASP B 1 237 ? -8.461 0.419 16.438 1 94 237 ASP B N 1
ATOM 3778 C CA . ASP B 1 237 ? -9.594 1.15 16.984 1 94 237 ASP B CA 1
ATOM 3779 C C . ASP B 1 237 ? -9.25 2.619 17.219 1 94 237 ASP B C 1
ATOM 3781 O O . ASP B 1 237 ? -10.047 3.506 16.906 1 94 237 ASP B O 1
ATOM 3785 N N . ALA B 1 238 ? -8.109 2.805 17.734 1 95.31 238 ALA B N 1
ATOM 3786 C CA . ALA B 1 238 ? -7.691 4.176 18.016 1 95.31 238 ALA B CA 1
ATOM 3787 C C . ALA B 1 238 ? -7.621 5.004 16.734 1 95.31 238 ALA B C 1
ATOM 3789 O O . ALA B 1 238 ? -8.07 6.148 16.703 1 95.31 238 ALA B O 1
ATOM 3790 N N . ARG B 1 239 ? -7.105 4.465 15.68 1 96.44 239 ARG B N 1
ATOM 3791 C CA . ARG B 1 239 ? -7.016 5.176 14.406 1 96.44 239 ARG B CA 1
ATOM 3792 C C . ARG B 1 239 ? -8.406 5.449 13.828 1 96.44 239 ARG B C 1
ATOM 3794 O O . ARG B 1 239 ? -8.664 6.535 13.312 1 96.44 239 ARG B O 1
ATOM 3801 N N . ILE B 1 240 ? -9.203 4.453 13.992 1 96.44 240 ILE B N 1
ATOM 3802 C CA . ILE B 1 240 ? -10.547 4.598 13.453 1 96.44 240 ILE B CA 1
ATOM 3803 C C . ILE B 1 240 ? -11.297 5.691 14.211 1 96.44 240 ILE B C 1
ATOM 3805 O O . ILE B 1 240 ? -11.992 6.512 13.602 1 96.44 240 ILE B O 1
ATOM 3809 N N . GLU B 1 241 ? -11.125 5.688 15.484 1 97.62 241 GLU B N 1
ATOM 3810 C CA . GLU B 1 241 ? -11.781 6.711 16.297 1 97.62 241 GLU B CA 1
ATOM 3811 C C . GLU B 1 241 ? -11.336 8.109 15.883 1 97.62 241 GLU B C 1
ATOM 3813 O O . GLU B 1 241 ? -12.164 9.008 15.727 1 97.62 241 GLU B O 1
ATOM 3818 N N . GLN B 1 242 ? -10.102 8.266 15.727 1 98.19 242 GLN B N 1
ATOM 3819 C CA . GLN B 1 242 ? -9.586 9.562 15.297 1 98.19 242 GLN B CA 1
ATOM 3820 C C . GLN B 1 242 ? -10.094 9.922 13.906 1 98.19 242 GLN B C 1
ATOM 3822 O O . GLN B 1 242 ? -10.492 11.062 13.656 1 98.19 242 GLN B O 1
ATOM 3827 N N . TYR B 1 243 ? -10.086 8.969 13.062 1 98.56 243 TYR B N 1
ATOM 3828 C CA . TYR B 1 243 ? -10.539 9.18 11.695 1 98.56 243 TYR B CA 1
ATOM 3829 C C . TYR B 1 243 ? -11.992 9.633 11.664 1 98.56 243 TYR B C 1
ATOM 3831 O O . TYR B 1 243 ? -12.328 10.609 10.992 1 98.56 243 TYR B O 1
ATOM 3839 N N . ILE B 1 244 ? -12.789 8.977 12.391 1 98.31 244 ILE B N 1
ATOM 3840 C CA . ILE B 1 244 ? -14.211 9.32 12.438 1 98.31 244 ILE B CA 1
ATOM 3841 C C . ILE B 1 244 ? -14.383 10.727 13.008 1 98.31 244 ILE B C 1
ATOM 3843 O O . ILE B 1 244 ? -15.172 11.523 12.492 1 98.31 244 ILE B O 1
ATOM 3847 N N . ASP B 1 245 ? -13.68 11.016 14.031 1 98.56 245 ASP B N 1
ATOM 3848 C CA . ASP B 1 245 ? -13.742 12.344 14.633 1 98.56 245 ASP B CA 1
ATOM 3849 C C . ASP B 1 245 ? -13.344 13.422 13.625 1 98.56 245 ASP B C 1
ATOM 3851 O O . ASP B 1 245 ? -14.016 14.453 13.523 1 98.56 245 ASP B O 1
ATOM 3855 N N . TYR B 1 246 ? -12.266 13.172 12.898 1 98.62 246 TYR B N 1
ATOM 3856 C CA . TYR B 1 246 ? -11.797 14.172 11.945 1 98.62 246 TYR B CA 1
ATOM 3857 C C . TYR B 1 246 ? -12.742 14.289 10.758 1 98.62 246 TYR B C 1
ATOM 3859 O O . TYR B 1 246 ? -12.945 15.375 10.211 1 98.62 246 TYR B O 1
ATOM 3867 N N . CYS B 1 247 ? -13.289 13.156 10.336 1 97.75 247 CYS B N 1
ATOM 3868 C CA . CYS B 1 247 ? -14.32 13.219 9.305 1 97.75 247 CYS B CA 1
ATOM 3869 C C . CYS B 1 247 ? -15.492 14.086 9.758 1 97.75 247 CYS B C 1
ATOM 3871 O O . CYS B 1 247 ? -15.984 14.914 8.992 1 97.75 247 CYS B O 1
ATOM 3873 N N . LYS B 1 248 ? -15.898 13.938 10.984 1 98.12 248 LYS B N 1
ATOM 3874 C CA . LYS B 1 248 ? -16.984 14.742 11.539 1 98.12 248 LYS B CA 1
ATOM 3875 C C . LYS B 1 248 ? -16.609 16.219 11.547 1 98.12 248 LYS B C 1
ATOM 3877 O O . LYS B 1 248 ? -17.406 17.062 11.133 1 98.12 248 LYS B O 1
ATOM 3882 N N . GLN B 1 249 ? -15.492 16.562 11.984 1 97.81 249 GLN B N 1
ATOM 3883 C CA . GLN B 1 249 ? -15.039 17.938 12.055 1 97.81 249 GLN B CA 1
ATOM 3884 C C . GLN B 1 249 ? -14.992 18.578 10.664 1 97.81 249 GLN B C 1
ATOM 3886 O O . GLN B 1 249 ? -15.258 19.766 10.516 1 97.81 249 GLN B O 1
ATOM 3891 N N . LEU B 1 250 ? -14.672 17.719 9.688 1 97.25 250 LEU B N 1
ATOM 3892 C CA . LEU B 1 250 ? -14.484 18.25 8.344 1 97.25 250 LEU B CA 1
ATOM 3893 C C . LEU B 1 250 ? -15.727 18.062 7.492 1 97.25 250 LEU B C 1
ATOM 3895 O O . LEU B 1 250 ? -15.758 18.453 6.324 1 97.25 250 LEU B O 1
ATOM 3899 N N . GLY B 1 251 ? -16.703 17.453 8.016 1 95.06 251 GLY B N 1
ATOM 3900 C CA . GLY B 1 251 ? -18.016 17.344 7.387 1 95.06 251 GLY B CA 1
ATOM 3901 C C . GLY B 1 251 ? -18.031 16.344 6.238 1 95.06 251 GLY B C 1
ATOM 3902 O O . GLY B 1 251 ? -18.625 16.609 5.191 1 95.06 251 GLY B O 1
ATOM 3903 N N . VAL B 1 252 ? -17.359 15.227 6.422 1 94.06 252 VAL B N 1
ATOM 3904 C CA . VAL B 1 252 ? -17.344 14.227 5.355 1 94.06 252 VAL B CA 1
ATOM 3905 C C . VAL B 1 252 ? -17.75 12.867 5.914 1 94.06 252 VAL B C 1
ATOM 3907 O O . VAL B 1 252 ? -17.625 12.625 7.117 1 94.06 252 VAL B O 1
ATOM 3910 N N . ASP B 1 253 ? -18.203 12.023 5.051 1 93.62 253 ASP B N 1
ATOM 3911 C CA . ASP B 1 253 ? -18.578 10.648 5.391 1 93.62 253 ASP B CA 1
ATOM 3912 C C . ASP B 1 253 ? -17.359 9.734 5.41 1 93.62 253 ASP B C 1
ATOM 3914 O O . ASP B 1 253 ? -16.625 9.641 4.414 1 93.62 253 ASP B O 1
ATOM 3918 N N . PRO B 1 254 ? -17.109 9.055 6.516 1 95.25 254 PRO B N 1
ATOM 3919 C CA . PRO B 1 254 ? -15.93 8.195 6.605 1 95.25 254 PRO B CA 1
ATOM 3920 C C . PRO B 1 254 ? -15.984 7.016 5.641 1 95.25 254 PRO B C 1
ATOM 3922 O O . PRO B 1 254 ? -14.953 6.387 5.371 1 95.25 254 PRO B O 1
ATOM 3925 N N . GLY B 1 255 ? -17.172 6.711 5.207 1 90.12 255 GLY B N 1
ATOM 3926 C CA . GLY B 1 255 ? -17.312 5.602 4.281 1 90.12 255 GLY B CA 1
ATOM 3927 C C . GLY B 1 255 ? -17.25 4.246 4.961 1 90.12 255 GLY B C 1
ATOM 3928 O O . GLY B 1 255 ? -17.5 4.137 6.164 1 90.12 255 GLY B O 1
ATOM 3929 N N . GLN B 1 256 ? -16.969 3.182 4.062 1 87.38 256 GLN B N 1
ATOM 3930 C CA . GLN B 1 256 ? -16.938 1.806 4.547 1 87.38 256 GLN B CA 1
ATOM 3931 C C . GLN B 1 256 ? -15.516 1.27 4.602 1 87.38 256 GLN B C 1
ATOM 3933 O O . GLN B 1 256 ? -14.562 1.994 4.309 1 87.38 256 GLN B O 1
ATOM 3938 N N . ASN B 1 257 ? -15.328 -0.025 5.109 1 89.88 257 ASN B N 1
ATOM 3939 C CA . ASN B 1 257 ? -14.039 -0.711 5.16 1 89.88 257 ASN B CA 1
ATOM 3940 C C . ASN B 1 257 ? -13.023 0.059 6.004 1 89.88 257 ASN B C 1
ATOM 3942 O O . ASN B 1 257 ? -11.914 0.329 5.547 1 89.88 257 ASN B O 1
ATOM 3946 N N . LEU B 1 258 ? -13.461 0.283 7.254 1 93.81 258 LEU B N 1
ATOM 3947 C CA . LEU B 1 258 ? -12.656 1.108 8.148 1 93.81 258 LEU B CA 1
ATOM 3948 C C . LEU B 1 258 ? -11.555 0.283 8.805 1 93.81 258 LEU B C 1
ATOM 3950 O O . LEU B 1 258 ? -10.602 0.838 9.359 1 93.81 258 LEU B O 1
ATOM 3954 N N . ARG B 1 259 ? -11.695 -1.025 8.672 1 91.81 259 ARG B N 1
ATOM 3955 C CA . ARG B 1 259 ? -10.789 -1.905 9.406 1 91.81 259 ARG B CA 1
ATOM 3956 C C . ARG B 1 259 ? -9.977 -2.773 8.445 1 91.81 259 ARG B C 1
ATOM 3958 O O . ARG B 1 259 ? -10.375 -2.982 7.301 1 91.81 259 ARG B O 1
ATOM 3965 N N . CYS B 1 260 ? -8.773 -3.164 8.93 1 88.62 260 CYS B N 1
ATOM 3966 C CA . CYS B 1 260 ? -7.965 -4.07 8.125 1 88.62 260 CYS B CA 1
ATOM 3967 C C . CYS B 1 260 ? -7.727 -5.387 8.859 1 88.62 260 CYS B C 1
ATOM 3969 O O . CYS B 1 260 ? -7.762 -5.43 10.086 1 88.62 260 CYS B O 1
#

Organism: NCBI:txid81985